Protein AF-A0AAW0HGT9-F1 (afdb_monomer)

Nearest PDB structures (foldseek):
  7pnw-assembly1_0  TM=9.535E-01  e=1.468E-39  Mus musculus
  8any-assembly1_A0  TM=9.799E-01  e=1.411E-36  Homo sapiens
  8qvz-assembly1_C  TM=9.962E-01  e=5.650E-27  Homo sapiens
  2hvd-assembly1_C-2  TM=1.001E+00  e=4.814E-24  Homo sapiens
  4fkx-assembly1_A  TM=9.992E-01  e=3.966E-23  Trypanosoma brucei brucei TREU927

Mean predicted aligned error: 20.77 Å

pLDDT: mean 78.34, std 25.93, range [21.36, 98.69]

Sequence (471 aa):
MLFTSFRRRKGTGMARKRVRPRLIAELARRVRALREQRNQPRDSQLYALDYETLTRPHSGRRLPVRAWADVRRESRLLQLLARLPLFGLGRLVTRKSWLWQHDEPCYWRLTRVRPDYTAQNLDHGRAWGILTFKGKSEDEAREIEHAMYHDWRLVPKHEEEAFTAFTAKPEDRLNPVPYPPLLRAMILAERQKNGDTSVQEPLLNLERTRVHPWDYPAKQETKGKAKGTPAASYSHFGLEIKARSGPCCGFITWVPQDGAGKAAVRNRVPVALVHSSSGAVPRLKCAGTAEPAPGGPLREATPPRRLVRPIRRHDLPAYSGVNERTFLAVKPDGVQRRLVGEIVRRFERKGFKLVALKLVQASEELLREHYAELRERPFYSRLVKYMSSGPVVAMVWQGMDVVRASRALIGATDPGDAMPGTIRGDFCVEVGKNVIHGSDSVESAHREIALWFHEEELLCWEDSVGHWLYE

Secondary structure (DSSP, 8-state):
------------------PPP-HHHHHHHHHHHHHHHHTPPPHHHHH--BTTTTEETTTTEEPPGGGHHHHHHSB-HHHHHTTSGGGGTT-EEEEHHHHHH-SS--EEEEEEEEE-TTSTT---EEEEEEEEETTEEPSS-EEPTTTTSS-EEEPPGGGHHHHH---PPPPPP---EEPPHHHHHHHHHHHHHTT----PPPEE--TT-----TTSPP-GGGSPPPP---GGGGSS-----------------------------------------------------------------PPP----PPPPTT----S-GGG-EEEEEE-HHHHHTT-HHHHHHHHHHHTPEEEEEEEE---HHHHHHHTGGGTTSTTHHHHHHHHTTS-EEEEEEESTTHHHHHHHHH--SSGGGPPTTSHHHHH-SSGGG-SEEE-SSHHHHHHHHHHH--GGGS-----TTHHHH--

Radius of gyration: 34.73 Å; Cα contacts (8 Å, |Δi|>4): 561; chains: 1; bounding box: 128×74×87 Å

Structure (mmCIF, N/CA/C/O backbone):
data_AF-A0AAW0HGT9-F1
#
_entry.id   AF-A0AAW0HGT9-F1
#
loop_
_atom_site.group_PDB
_atom_site.id
_atom_site.type_symbol
_atom_site.label_atom_id
_atom_site.label_alt_id
_atom_site.label_comp_id
_atom_site.label_asym_id
_atom_site.label_entity_id
_atom_site.label_seq_id
_atom_site.pdbx_PDB_ins_code
_atom_site.Cartn_x
_atom_site.Cartn_y
_atom_site.Cartn_z
_atom_site.occupancy
_atom_site.B_iso_or_equiv
_atom_site.auth_seq_id
_atom_site.auth_comp_id
_atom_site.auth_asym_id
_atom_site.auth_atom_id
_atom_site.pdbx_PDB_model_num
ATOM 1 N N . MET A 1 1 ? 79.767 6.886 27.272 1.00 44.50 1 MET A N 1
ATOM 2 C CA . MET A 1 1 ? 79.284 5.994 26.197 1.00 44.50 1 MET A CA 1
ATOM 3 C C . MET A 1 1 ? 77.896 5.510 26.567 1.00 44.50 1 MET A C 1
ATOM 5 O O . MET A 1 1 ? 77.786 4.849 27.583 1.00 44.50 1 MET A O 1
ATOM 9 N N . LEU A 1 2 ? 76.876 5.905 25.801 1.00 33.91 2 LEU A N 1
ATOM 10 C CA . LEU A 1 2 ? 75.588 5.223 25.588 1.00 33.91 2 LEU A CA 1
ATOM 11 C C . LEU A 1 2 ? 74.750 6.161 24.703 1.00 33.91 2 LEU A C 1
ATOM 13 O O . LEU A 1 2 ? 74.104 7.092 25.174 1.00 33.91 2 LEU A O 1
ATOM 17 N N . PHE A 1 3 ? 74.864 5.964 23.388 1.00 34.88 3 PHE A N 1
ATOM 18 C CA . PHE A 1 3 ? 74.037 6.618 22.376 1.00 34.88 3 PHE A CA 1
ATOM 19 C C . PHE A 1 3 ? 72.617 6.044 22.469 1.00 34.88 3 PHE A C 1
ATOM 21 O O . PHE A 1 3 ? 72.382 4.908 22.062 1.00 34.88 3 PHE A O 1
ATOM 28 N N . THR A 1 4 ? 71.656 6.810 22.979 1.00 37.00 4 THR A N 1
ATOM 29 C CA . THR A 1 4 ? 70.231 6.478 22.867 1.00 37.00 4 THR A CA 1
ATOM 30 C C . THR A 1 4 ? 69.631 7.252 21.698 1.00 37.00 4 THR A C 1
ATOM 32 O O . THR A 1 4 ? 69.444 8.467 21.731 1.00 37.00 4 THR A O 1
ATOM 35 N N . SER A 1 5 ? 69.357 6.535 20.606 1.00 36.28 5 SER A N 1
ATOM 36 C CA . SER A 1 5 ? 68.724 7.092 19.414 1.00 36.28 5 SER A CA 1
ATOM 37 C C . SER A 1 5 ? 67.275 7.482 19.723 1.00 36.28 5 SER A C 1
ATOM 39 O O . SER A 1 5 ? 66.403 6.619 19.865 1.00 36.28 5 SER A O 1
ATOM 41 N N . PHE A 1 6 ? 66.987 8.779 19.786 1.00 34.47 6 PHE A N 1
ATOM 42 C CA . PHE A 1 6 ? 65.615 9.270 19.854 1.00 34.47 6 PHE A CA 1
ATOM 43 C C . PHE A 1 6 ? 64.988 9.182 18.454 1.00 34.47 6 PHE A C 1
ATOM 45 O O . PHE A 1 6 ? 65.121 10.068 17.608 1.00 34.47 6 PHE A O 1
ATOM 52 N N . ARG A 1 7 ? 64.332 8.050 18.179 1.00 38.78 7 ARG A N 1
ATOM 53 C CA . ARG A 1 7 ? 63.532 7.814 16.971 1.00 38.78 7 ARG A CA 1
ATOM 54 C C . ARG A 1 7 ? 62.414 8.866 16.920 1.00 38.78 7 ARG A C 1
ATOM 56 O O . ARG A 1 7 ? 61.419 8.757 17.634 1.00 38.78 7 ARG A O 1
ATOM 63 N N . ARG A 1 8 ? 62.554 9.878 16.054 1.00 36.12 8 ARG A N 1
ATOM 64 C CA . ARG A 1 8 ? 61.461 10.783 15.654 1.00 36.12 8 ARG A CA 1
ATOM 65 C C . ARG A 1 8 ? 60.290 9.934 15.144 1.00 36.12 8 ARG A C 1
ATOM 67 O O . ARG A 1 8 ? 60.309 9.466 14.006 1.00 36.12 8 ARG A O 1
ATOM 74 N N . ARG A 1 9 ? 59.252 9.746 15.966 1.00 37.62 9 ARG A N 1
ATOM 75 C CA . ARG A 1 9 ? 57.930 9.325 15.487 1.00 37.62 9 ARG A CA 1
ATOM 76 C C . ARG A 1 9 ? 57.433 10.426 14.551 1.00 37.62 9 ARG A C 1
ATOM 78 O O . ARG A 1 9 ? 57.040 11.497 15.003 1.00 37.62 9 ARG A O 1
ATOM 85 N N . LYS A 1 10 ? 57.491 10.178 13.239 1.00 39.66 10 LYS A N 1
ATOM 86 C CA . LYS A 1 10 ? 56.757 10.963 12.243 1.00 39.66 10 LYS A CA 1
ATOM 87 C C . LYS A 1 10 ? 55.273 10.817 12.576 1.00 39.66 10 LYS A C 1
ATOM 89 O O . LYS A 1 10 ? 54.668 9.797 12.264 1.00 39.66 10 LYS A O 1
ATOM 94 N N . GLY A 1 11 ? 54.710 11.815 13.251 1.00 36.97 11 GLY A N 1
ATOM 95 C CA . GLY A 1 11 ? 53.269 11.974 13.342 1.00 36.97 11 GLY A CA 1
ATOM 96 C C . GLY A 1 11 ? 52.730 12.119 11.925 1.00 36.97 11 GLY A C 1
ATOM 97 O O . GLY A 1 11 ? 53.029 13.090 11.234 1.00 36.97 11 GLY A O 1
ATOM 98 N N . THR A 1 12 ? 51.984 11.121 11.469 1.00 40.72 12 THR A N 1
ATOM 99 C CA . THR A 1 12 ? 51.180 11.190 10.254 1.00 40.72 12 THR A CA 1
ATOM 100 C C . THR A 1 12 ? 50.108 12.251 10.467 1.00 40.72 12 THR A C 1
ATOM 102 O O . THR A 1 12 ? 49.052 11.980 11.035 1.00 40.72 12 THR A O 1
ATOM 105 N N . GLY A 1 13 ? 50.392 13.485 10.054 1.00 41.38 13 GLY A N 1
ATOM 106 C CA . GLY A 1 13 ? 49.379 14.522 9.941 1.00 41.38 13 GLY A CA 1
ATOM 107 C C . GLY A 1 13 ? 48.348 14.074 8.911 1.00 41.38 13 GLY A C 1
ATOM 108 O O . GLY A 1 13 ? 48.618 14.097 7.713 1.00 41.38 13 GLY A O 1
ATOM 109 N N . MET A 1 14 ? 47.172 13.636 9.367 1.00 46.16 14 MET A N 1
ATOM 110 C CA . MET A 1 14 ? 46.011 13.472 8.496 1.00 46.16 14 MET A CA 1
ATOM 111 C C . MET A 1 14 ? 45.702 14.835 7.874 1.00 46.16 14 MET A C 1
ATOM 113 O O . MET A 1 14 ? 45.147 15.722 8.526 1.00 46.16 14 MET A O 1
ATOM 117 N N . ALA A 1 15 ? 46.062 15.009 6.605 1.00 52.09 15 ALA A N 1
ATOM 118 C CA . ALA A 1 15 ? 45.604 16.131 5.808 1.00 52.09 15 ALA A CA 1
ATOM 119 C C . ALA A 1 15 ? 44.068 16.089 5.777 1.00 52.09 15 ALA A C 1
ATOM 121 O O . ALA A 1 15 ? 43.471 15.236 5.117 1.00 52.09 15 ALA A O 1
ATOM 122 N N . ARG A 1 16 ? 43.407 16.990 6.517 1.00 58.88 16 ARG A N 1
ATOM 123 C CA . ARG A 1 16 ? 41.958 17.198 6.398 1.00 58.88 16 ARG A CA 1
ATOM 124 C C . ARG A 1 16 ? 41.670 17.525 4.931 1.00 58.88 16 ARG A C 1
ATOM 126 O O . ARG A 1 16 ? 42.035 18.603 4.463 1.00 58.88 16 ARG A O 1
ATOM 133 N N . LYS A 1 17 ? 41.041 16.598 4.195 1.00 59.47 17 LYS A N 1
ATOM 134 C CA . LYS A 1 17 ? 40.562 16.838 2.825 1.00 59.47 17 LYS A CA 1
ATOM 135 C C . LYS A 1 17 ? 39.660 18.076 2.851 1.00 59.47 17 LYS A C 1
ATOM 137 O O . LYS A 1 17 ? 38.545 18.017 3.361 1.00 59.47 17 LYS A O 1
ATOM 142 N N . ARG A 1 18 ? 40.146 19.210 2.332 1.00 57.44 18 ARG A N 1
ATOM 143 C CA . ARG A 1 18 ? 39.347 20.436 2.196 1.00 57.44 18 ARG A CA 1
ATOM 144 C C . ARG A 1 18 ? 38.241 20.185 1.173 1.00 57.44 18 ARG A C 1
ATOM 146 O O . ARG A 1 18 ? 38.503 20.096 -0.024 1.00 57.44 18 ARG A O 1
ATOM 153 N N . VAL A 1 19 ? 37.003 20.063 1.645 1.00 74.44 19 VAL A N 1
ATOM 154 C CA . VAL A 1 19 ? 35.820 20.001 0.780 1.00 74.44 19 VAL A CA 1
ATOM 155 C C . VAL A 1 19 ? 35.606 21.389 0.177 1.00 74.44 19 VAL A C 1
ATOM 157 O O . VAL A 1 19 ? 35.477 22.367 0.912 1.00 74.44 19 VAL A O 1
ATOM 160 N N . ARG A 1 20 ? 35.581 21.497 -1.159 1.00 75.75 20 ARG A N 1
ATOM 161 C CA . ARG A 1 20 ? 35.247 22.766 -1.822 1.00 75.75 20 ARG A CA 1
ATOM 162 C C . ARG A 1 20 ? 33.787 23.137 -1.508 1.00 75.75 20 ARG A C 1
ATOM 164 O O . ARG A 1 20 ? 32.906 22.305 -1.746 1.00 75.75 20 ARG A O 1
ATOM 171 N N . PRO A 1 21 ? 33.507 24.353 -1.007 1.00 78.25 21 PRO A N 1
ATOM 172 C CA . PRO A 1 21 ? 32.144 24.774 -0.712 1.00 78.25 21 PRO A CA 1
ATOM 173 C C . PRO A 1 21 ? 31.312 24.851 -1.997 1.00 78.25 21 PRO A C 1
ATOM 175 O O . PRO A 1 21 ? 31.720 25.442 -2.994 1.00 78.25 21 PRO A O 1
ATOM 178 N N . ARG A 1 22 ? 30.119 24.249 -1.970 1.00 83.88 22 ARG A N 1
ATOM 179 C CA . ARG A 1 22 ? 29.154 24.276 -3.079 1.00 83.88 22 ARG A CA 1
ATOM 180 C C . ARG A 1 22 ? 28.098 25.349 -2.825 1.00 83.88 22 ARG A C 1
ATOM 182 O O . ARG A 1 22 ? 26.952 25.040 -2.511 1.00 83.88 22 ARG A O 1
ATOM 189 N N . LEU A 1 23 ? 28.489 26.613 -2.968 1.00 91.25 23 LEU A N 1
ATOM 190 C CA . LEU A 1 23 ? 27.629 27.768 -2.670 1.00 91.25 23 LEU A CA 1
ATOM 191 C C . LEU A 1 23 ? 26.324 27.769 -3.486 1.00 91.25 23 LEU A C 1
ATOM 193 O O . LEU A 1 23 ? 25.257 28.047 -2.947 1.00 91.25 23 LEU A O 1
ATOM 197 N N . ILE A 1 24 ? 26.383 27.356 -4.757 1.00 89.56 24 ILE A N 1
ATOM 198 C CA . ILE A 1 24 ? 25.199 27.243 -5.626 1.00 89.56 24 ILE A CA 1
ATOM 199 C C . ILE A 1 24 ? 24.212 26.193 -5.091 1.00 89.56 24 ILE A C 1
ATOM 201 O O . ILE A 1 24 ? 23.001 26.400 -5.141 1.00 89.56 24 ILE A O 1
ATOM 205 N N . ALA A 1 25 ? 24.704 25.080 -4.536 1.00 86.31 25 ALA A N 1
ATOM 206 C CA . ALA A 1 25 ? 23.841 24.038 -3.984 1.00 86.31 25 ALA A CA 1
ATOM 207 C C . ALA A 1 25 ? 23.104 24.516 -2.721 1.00 86.31 25 ALA A C 1
ATOM 209 O O . ALA A 1 25 ? 21.921 24.218 -2.554 1.00 86.31 25 ALA A O 1
ATOM 210 N N . GLU A 1 26 ? 23.784 25.285 -1.866 1.00 90.56 26 GLU A N 1
ATOM 211 C CA . GLU A 1 26 ? 23.189 25.930 -0.689 1.00 90.56 26 GLU A CA 1
ATOM 212 C C . GLU A 1 26 ? 22.137 26.971 -1.084 1.00 90.56 26 GLU A C 1
ATOM 214 O O . GLU A 1 26 ? 21.012 26.939 -0.580 1.00 90.56 26 GLU A O 1
ATOM 219 N N . LEU A 1 27 ? 22.467 27.846 -2.039 1.00 93.44 27 LEU A N 1
ATOM 220 C CA . LEU A 1 27 ? 21.541 28.851 -2.553 1.00 93.44 27 LEU A CA 1
ATOM 221 C C . LEU A 1 27 ? 20.293 28.196 -3.157 1.00 93.44 27 LEU A C 1
ATOM 223 O O . LEU A 1 27 ? 19.173 28.544 -2.788 1.00 93.44 27 LEU A O 1
ATOM 227 N N . ALA A 1 28 ? 20.467 27.190 -4.017 1.00 90.12 28 ALA A N 1
ATOM 228 C CA . ALA A 1 28 ? 19.355 26.469 -4.624 1.00 90.12 28 ALA A CA 1
ATOM 229 C C . ALA A 1 28 ? 18.486 25.753 -3.577 1.00 90.12 28 ALA A C 1
ATOM 231 O O . ALA A 1 28 ? 17.266 25.705 -3.728 1.00 90.12 28 ALA A O 1
ATOM 232 N N . ARG A 1 29 ? 19.079 25.224 -2.496 1.00 90.94 29 ARG A N 1
ATOM 233 C CA . ARG A 1 29 ? 18.322 24.621 -1.387 1.00 90.94 29 ARG A CA 1
ATOM 234 C C . ARG A 1 29 ? 17.449 25.658 -0.682 1.00 90.94 29 ARG A C 1
ATOM 236 O O . ARG A 1 29 ? 16.263 25.404 -0.496 1.00 90.94 29 ARG A O 1
ATOM 243 N N . ARG A 1 30 ? 18.009 26.823 -0.345 1.00 92.25 30 ARG A N 1
ATOM 244 C CA . ARG A 1 30 ? 17.275 27.919 0.312 1.00 92.25 30 ARG A CA 1
ATOM 245 C C . ARG A 1 30 ? 16.163 28.471 -0.577 1.00 92.25 30 ARG A C 1
ATOM 247 O O . ARG A 1 30 ? 15.043 28.643 -0.111 1.00 92.25 30 ARG A O 1
ATOM 254 N N . VAL A 1 31 ? 16.441 28.676 -1.865 1.00 92.00 31 VAL A N 1
ATOM 255 C CA . VAL A 1 31 ? 15.445 29.156 -2.836 1.00 92.00 31 VAL A CA 1
ATOM 256 C C . VAL A 1 31 ? 14.313 28.144 -3.017 1.00 92.00 31 VAL A C 1
ATOM 258 O O . VAL A 1 31 ? 13.153 28.547 -3.052 1.00 92.00 31 VAL A O 1
ATOM 261 N N . ARG A 1 32 ? 14.613 26.839 -3.098 1.00 88.12 32 ARG A N 1
ATOM 262 C CA . ARG A 1 32 ? 13.574 25.797 -3.155 1.00 88.12 32 ARG A CA 1
ATOM 263 C C . ARG A 1 32 ? 12.707 25.799 -1.902 1.00 88.12 32 ARG A C 1
ATOM 265 O O . ARG A 1 32 ? 11.496 25.862 -2.044 1.00 88.12 32 ARG A O 1
ATOM 272 N N . ALA A 1 33 ? 13.305 25.833 -0.712 1.00 87.19 33 ALA A N 1
ATOM 273 C CA . ALA A 1 33 ? 12.556 25.883 0.545 1.00 87.19 33 ALA A CA 1
ATOM 274 C C . ALA A 1 33 ? 11.653 27.129 0.636 1.00 87.19 33 ALA A C 1
ATOM 276 O O . ALA A 1 33 ? 10.488 27.025 1.012 1.00 87.19 33 ALA A O 1
ATOM 277 N N . LEU A 1 34 ? 12.154 28.298 0.219 1.00 91.25 34 LEU A N 1
ATOM 278 C CA . LEU A 1 34 ? 11.366 29.531 0.180 1.00 91.25 34 LEU A CA 1
ATOM 279 C C . LEU A 1 34 ? 10.197 29.432 -0.813 1.00 91.25 34 LEU A C 1
ATOM 281 O O . LEU A 1 34 ? 9.078 29.831 -0.495 1.00 91.25 34 LEU A O 1
ATOM 285 N N . ARG A 1 35 ? 10.436 28.884 -2.012 1.00 87.75 35 ARG A N 1
ATOM 286 C CA . ARG A 1 35 ? 9.382 28.656 -3.014 1.00 87.75 35 ARG A CA 1
ATOM 287 C C . ARG A 1 35 ? 8.353 27.639 -2.529 1.00 87.75 35 ARG A C 1
ATOM 289 O O . ARG A 1 35 ? 7.169 27.860 -2.742 1.00 87.75 35 ARG A O 1
ATOM 296 N N . GLU A 1 36 ? 8.784 26.571 -1.864 1.00 85.81 36 GLU A N 1
ATOM 297 C CA . GLU A 1 36 ? 7.903 25.560 -1.271 1.00 85.81 36 GLU A CA 1
ATOM 298 C C . GLU A 1 36 ? 7.009 26.155 -0.179 1.00 85.81 36 GLU A C 1
ATOM 300 O O . GLU A 1 36 ? 5.829 25.824 -0.131 1.00 85.81 36 GLU A O 1
ATOM 305 N N . GLN A 1 37 ? 7.531 27.059 0.656 1.00 86.12 37 GLN A N 1
ATOM 306 C CA . GLN A 1 37 ? 6.731 27.763 1.663 1.00 86.12 37 GLN A CA 1
ATOM 307 C C . GLN A 1 37 ? 5.764 28.772 1.036 1.00 86.12 37 GLN A C 1
ATOM 309 O O . GLN A 1 37 ? 4.595 28.824 1.414 1.00 86.12 37 GLN A O 1
ATOM 314 N N . ARG A 1 38 ? 6.234 29.578 0.076 1.00 86.56 38 ARG A N 1
ATOM 315 C CA . ARG A 1 38 ? 5.429 30.655 -0.519 1.00 86.56 38 ARG A CA 1
ATOM 316 C C . ARG A 1 38 ? 4.340 30.131 -1.449 1.00 86.56 38 ARG A C 1
ATOM 318 O O . ARG A 1 38 ? 3.226 30.638 -1.433 1.00 86.56 38 ARG A O 1
ATOM 325 N N . ASN A 1 39 ? 4.669 29.121 -2.248 1.00 86.00 39 ASN A N 1
ATOM 326 C CA . ASN A 1 39 ? 3.779 28.544 -3.251 1.00 86.00 39 ASN A CA 1
ATOM 327 C C . ASN A 1 39 ? 3.172 27.220 -2.763 1.00 86.00 39 ASN A C 1
ATOM 329 O O . ASN A 1 39 ? 2.844 26.354 -3.575 1.00 86.00 39 ASN A O 1
ATOM 333 N N . GLN A 1 40 ? 3.058 27.028 -1.444 1.00 84.06 40 GLN A N 1
ATOM 334 C CA . GLN A 1 40 ? 2.435 25.832 -0.898 1.00 84.06 40 GLN A CA 1
ATOM 335 C C . GLN A 1 40 ? 0.967 25.776 -1.348 1.00 84.06 40 GLN A C 1
ATOM 337 O O . GLN A 1 40 ? 0.218 26.717 -1.063 1.00 84.06 40 GLN A O 1
ATOM 342 N N . PRO A 1 41 ? 0.531 24.696 -2.023 1.00 87.06 41 PRO A N 1
ATOM 343 C CA . PRO A 1 41 ? -0.865 24.557 -2.400 1.00 87.06 41 PRO A CA 1
ATOM 344 C C . PRO A 1 41 ? -1.738 24.486 -1.147 1.00 87.06 41 PRO A C 1
ATOM 346 O O . PRO A 1 41 ? -1.342 23.941 -0.110 1.00 87.06 41 PRO A O 1
ATOM 349 N N . ARG A 1 42 ? -2.930 25.066 -1.253 1.00 89.81 42 ARG A N 1
ATOM 350 C CA . ARG A 1 42 ? -3.917 25.095 -0.171 1.00 89.81 42 ARG A CA 1
ATOM 351 C C . ARG A 1 42 ? -4.664 23.765 -0.076 1.00 89.81 42 ARG A C 1
ATOM 353 O O . ARG A 1 42 ? -4.630 22.962 -1.012 1.00 89.81 42 ARG A O 1
ATOM 360 N N . ASP A 1 43 ? -5.330 23.524 1.053 1.00 87.31 43 ASP A N 1
ATOM 361 C CA . ASP A 1 43 ? -6.053 22.267 1.275 1.00 87.31 43 ASP A CA 1
ATOM 362 C C . ASP A 1 43 ? -7.213 22.149 0.262 1.00 87.31 43 ASP A C 1
ATOM 364 O O . ASP A 1 43 ? -7.438 21.067 -0.282 1.00 87.31 43 ASP A O 1
ATOM 368 N N . SER A 1 44 ? -7.851 23.273 -0.090 1.00 89.75 44 SER A N 1
ATOM 369 C CA . SER A 1 44 ? -8.830 23.402 -1.183 1.00 89.75 44 SER A CA 1
ATOM 370 C C . SER A 1 44 ? -8.332 22.861 -2.528 1.00 89.75 44 SER A C 1
ATOM 372 O O . SER A 1 44 ? -9.041 22.127 -3.210 1.00 89.75 44 SER A O 1
ATOM 374 N N . GLN A 1 45 ? -7.085 23.160 -2.897 1.00 88.19 45 GLN A N 1
ATOM 375 C CA . GLN A 1 45 ? -6.482 22.724 -4.158 1.00 88.19 45 GLN A CA 1
ATOM 376 C C . GLN A 1 45 ? -6.048 21.257 -4.101 1.00 88.19 45 GLN A C 1
ATOM 378 O O . GLN A 1 45 ? -6.316 20.488 -5.022 1.00 88.19 45 GLN A O 1
ATOM 383 N N . LEU A 1 46 ? -5.381 20.859 -3.013 1.00 88.69 46 LEU A N 1
ATOM 384 C CA . LEU A 1 46 ? -4.859 19.501 -2.838 1.00 88.69 46 LEU A CA 1
ATOM 385 C C . LEU A 1 46 ? -5.972 18.455 -2.786 1.00 88.69 46 LEU A C 1
ATOM 387 O O . LEU A 1 46 ? -5.835 17.362 -3.345 1.00 88.69 46 LEU A O 1
ATOM 391 N N . TYR A 1 47 ? -7.056 18.784 -2.086 1.00 90.31 47 TYR A N 1
ATOM 392 C CA . TYR A 1 47 ? -8.120 17.843 -1.777 1.00 90.31 47 TYR A CA 1
ATOM 393 C C . TYR A 1 47 ? -9.405 18.071 -2.575 1.00 90.31 47 TYR A C 1
ATOM 395 O O . TYR A 1 47 ? -10.379 17.345 -2.349 1.00 90.31 47 TYR A O 1
ATOM 403 N N . ALA A 1 48 ? -9.379 18.978 -3.556 1.00 89.94 48 ALA A N 1
ATOM 404 C CA . ALA A 1 48 ? -10.390 19.050 -4.600 1.00 89.94 48 ALA A CA 1
ATOM 405 C C . ALA A 1 48 ? -10.617 17.668 -5.228 1.00 89.94 48 ALA A C 1
ATOM 407 O O . ALA A 1 48 ? -9.689 16.860 -5.385 1.00 89.94 48 ALA A O 1
ATOM 408 N N . LEU A 1 49 ? -11.873 17.396 -5.561 1.00 91.94 49 LEU A N 1
ATOM 409 C CA . LEU A 1 49 ? -12.304 16.119 -6.097 1.00 91.94 49 LEU A CA 1
ATOM 410 C C . LEU A 1 49 ? -13.372 16.353 -7.152 1.00 91.94 49 LEU A C 1
ATOM 412 O O . LEU A 1 49 ? -14.360 17.030 -6.879 1.00 91.94 49 LEU A O 1
ATOM 416 N N . ASP A 1 50 ? -13.165 15.761 -8.320 1.00 91.88 50 ASP A N 1
ATOM 417 C CA . ASP A 1 50 ? -14.20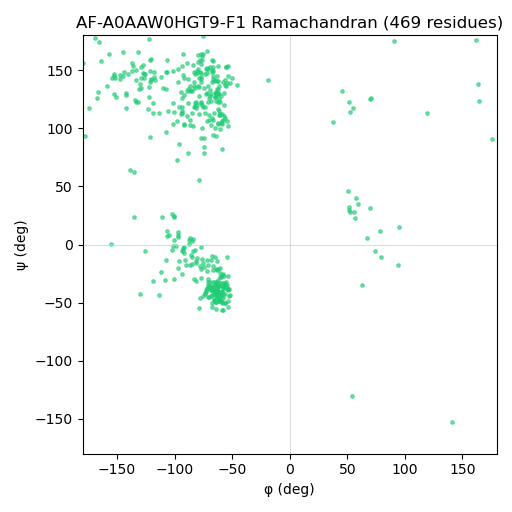3 15.617 -9.327 1.00 91.88 50 ASP A CA 1
ATOM 418 C C . ASP A 1 50 ? -15.055 14.384 -8.983 1.00 91.88 50 ASP A C 1
ATOM 420 O O . ASP A 1 50 ? -14.540 13.266 -8.901 1.00 91.88 50 ASP A O 1
ATOM 424 N N . TYR A 1 51 ? -16.348 14.596 -8.730 1.00 90.75 51 TYR A N 1
ATOM 425 C CA . TYR A 1 51 ? -17.279 13.554 -8.290 1.00 90.75 51 TYR A CA 1
ATOM 426 C C . TYR A 1 51 ? -17.749 12.632 -9.425 1.00 90.75 51 TYR A C 1
ATOM 428 O O . TYR A 1 51 ? -18.192 11.513 -9.145 1.00 90.75 51 TYR A O 1
ATOM 436 N N . GLU A 1 52 ? -17.609 13.053 -10.685 1.00 91.00 52 GLU A N 1
ATOM 437 C CA . GLU A 1 52 ? -17.950 12.232 -11.848 1.00 91.00 52 GLU A CA 1
ATOM 438 C C . GLU A 1 52 ? -16.839 11.214 -12.113 1.00 91.00 52 GLU A C 1
ATOM 440 O O . GLU A 1 52 ? -17.068 10.000 -12.103 1.00 91.00 52 GLU A O 1
ATOM 445 N N . THR A 1 53 ? -15.603 11.699 -12.259 1.00 90.88 53 THR A N 1
ATOM 446 C CA . THR A 1 53 ? -14.442 10.853 -12.585 1.00 90.88 53 THR A CA 1
ATOM 447 C C . THR A 1 53 ? -13.788 10.203 -11.357 1.00 90.88 53 THR A C 1
ATOM 449 O O . THR A 1 53 ? -13.041 9.219 -11.490 1.00 90.88 53 THR A O 1
ATOM 452 N N . LEU A 1 54 ? -14.085 10.721 -10.157 1.00 92.00 54 LEU A N 1
ATOM 453 C CA . LEU A 1 54 ? -13.486 10.353 -8.867 1.00 92.00 54 LEU A CA 1
ATOM 454 C C . LEU A 1 54 ? -11.965 10.535 -8.858 1.00 92.00 54 LEU A C 1
ATOM 456 O O . LEU A 1 54 ? -11.209 9.718 -8.319 1.00 92.00 54 LEU A O 1
ATOM 460 N N . THR A 1 55 ? -11.514 11.625 -9.479 1.00 91.62 55 THR A N 1
ATOM 461 C CA . THR A 1 55 ? -10.102 11.994 -9.605 1.00 91.62 55 THR A CA 1
ATOM 462 C C . THR A 1 55 ? -9.802 13.318 -8.920 1.00 91.62 55 THR A C 1
ATOM 464 O O . THR A 1 55 ? -10.651 14.202 -8.823 1.00 91.62 55 THR A O 1
ATOM 467 N N . ARG A 1 56 ? -8.582 13.452 -8.391 1.00 92.00 56 ARG A N 1
ATOM 468 C CA . ARG A 1 56 ? -8.104 14.703 -7.790 1.00 92.00 56 ARG A CA 1
ATOM 469 C C . ARG A 1 56 ? -7.454 15.567 -8.871 1.00 92.00 56 ARG A C 1
ATOM 471 O O . ARG A 1 56 ? -6.338 15.217 -9.273 1.00 92.00 56 ARG A O 1
ATOM 478 N N . PRO A 1 57 ? -8.046 16.706 -9.279 1.00 90.44 57 PRO A N 1
ATOM 479 C CA . PRO A 1 57 ? -7.542 17.503 -10.402 1.00 90.44 57 PRO A CA 1
ATOM 480 C C . PRO A 1 57 ? -6.084 17.945 -10.231 1.00 90.44 57 PRO A C 1
ATOM 482 O O . PRO A 1 57 ? -5.305 17.919 -11.176 1.00 90.44 57 PRO A O 1
ATOM 485 N N . HIS A 1 58 ? -5.674 18.271 -9.001 1.00 87.50 58 HIS A N 1
ATOM 486 C CA . HIS A 1 58 ? -4.310 18.723 -8.724 1.00 87.50 58 HIS A CA 1
ATOM 487 C C . HIS A 1 58 ? -3.236 17.657 -8.994 1.00 87.50 58 HIS A C 1
ATOM 489 O O . HIS A 1 58 ? -2.139 17.990 -9.434 1.00 87.50 58 HIS A O 1
ATOM 495 N N . SER A 1 59 ? -3.541 16.382 -8.736 1.00 88.00 59 SER A N 1
ATOM 496 C CA . SER A 1 59 ? -2.577 15.276 -8.878 1.00 88.00 59 SER A CA 1
ATOM 497 C C . SER A 1 59 ? -2.840 14.371 -10.082 1.00 88.00 59 SER A C 1
ATOM 499 O O . SER A 1 59 ? -1.999 13.534 -10.395 1.00 88.00 59 SER A O 1
ATOM 501 N N . GLY A 1 60 ? -4.019 14.471 -10.705 1.00 88.81 60 GLY A N 1
ATOM 502 C CA . GLY A 1 60 ? -4.495 13.546 -11.737 1.00 88.81 60 GLY A CA 1
ATOM 503 C C . GLY A 1 60 ? -4.774 12.120 -11.237 1.00 88.81 60 GLY A C 1
ATOM 504 O O . GLY A 1 60 ? -5.056 11.231 -12.034 1.00 88.81 60 GLY A O 1
ATOM 505 N N . ARG A 1 61 ? -4.681 11.857 -9.926 1.00 89.94 61 ARG A N 1
ATOM 506 C CA . ARG A 1 61 ? -4.842 10.507 -9.364 1.00 89.94 61 ARG A CA 1
ATOM 507 C C . ARG A 1 61 ? -6.305 10.188 -9.075 1.00 89.94 61 ARG A C 1
ATOM 509 O O . ARG A 1 61 ? -7.018 11.006 -8.489 1.00 89.94 61 ARG A O 1
ATOM 516 N N . ARG A 1 62 ? -6.723 8.969 -9.427 1.00 91.56 62 ARG A N 1
ATOM 517 C CA . ARG A 1 62 ? -8.040 8.418 -9.071 1.00 91.56 62 ARG A CA 1
ATOM 518 C C . ARG A 1 62 ? -8.068 7.967 -7.610 1.00 91.56 62 ARG A C 1
ATOM 520 O O . ARG A 1 62 ? -7.059 7.495 -7.084 1.00 91.56 62 ARG A O 1
ATOM 527 N N . LEU A 1 63 ? -9.225 8.088 -6.965 1.00 92.12 63 LEU A N 1
ATOM 528 C CA . LEU A 1 63 ? -9.457 7.519 -5.638 1.00 92.12 63 LEU A CA 1
ATOM 529 C C . LEU A 1 63 ? -9.578 5.984 -5.699 1.00 92.12 63 LEU A C 1
ATOM 531 O O . LEU A 1 63 ? -10.024 5.452 -6.718 1.00 92.12 63 LEU A O 1
ATOM 535 N N . PRO A 1 64 ? -9.226 5.257 -4.621 1.00 92.75 64 PRO A N 1
ATOM 536 C CA . PRO A 1 64 ? -9.409 3.808 -4.561 1.00 92.75 64 PRO A CA 1
ATOM 537 C C . PRO A 1 64 ? -10.896 3.438 -4.634 1.00 92.75 64 PRO A C 1
ATOM 539 O O . PRO A 1 64 ? -11.722 4.083 -3.994 1.00 92.75 64 PRO A O 1
ATOM 542 N N . VAL A 1 65 ? -11.219 2.360 -5.357 1.00 91.19 65 VAL A N 1
ATOM 543 C CA . VAL A 1 65 ? -12.605 1.931 -5.648 1.00 91.19 65 VAL A CA 1
ATOM 544 C C . VAL A 1 65 ? -13.457 1.773 -4.385 1.00 91.19 65 VAL A C 1
ATOM 546 O O . VAL A 1 65 ? -14.608 2.196 -4.358 1.00 91.19 65 VAL A O 1
ATOM 549 N N . ARG A 1 66 ? -12.878 1.250 -3.295 1.00 90.31 66 ARG A N 1
ATOM 550 C CA . ARG A 1 66 ? -13.585 1.075 -2.013 1.00 90.31 66 ARG A CA 1
ATOM 551 C C . ARG A 1 66 ? -14.115 2.385 -1.417 1.00 90.31 66 ARG A C 1
ATOM 553 O O . ARG A 1 66 ? -15.112 2.352 -0.714 1.00 90.31 66 ARG A O 1
ATOM 560 N N . ALA A 1 67 ? -13.483 3.522 -1.710 1.00 91.50 67 ALA A N 1
ATOM 561 C CA . ALA A 1 67 ? -13.906 4.823 -1.193 1.00 91.50 67 ALA A CA 1
ATOM 562 C C . ALA A 1 67 ? -15.009 5.482 -2.038 1.00 91.50 67 ALA A C 1
ATOM 564 O O . ALA A 1 67 ? -15.570 6.491 -1.626 1.00 91.50 67 ALA A O 1
ATOM 565 N N . TRP A 1 68 ? -15.322 4.958 -3.229 1.00 91.62 68 TRP A N 1
ATOM 566 C CA . TRP A 1 68 ? -16.220 5.624 -4.179 1.00 91.62 68 TRP A CA 1
ATOM 567 C C . TRP A 1 68 ? -17.648 5.771 -3.648 1.00 91.62 68 TRP A C 1
ATOM 569 O O . TRP A 1 68 ? -18.280 6.802 -3.872 1.00 91.62 68 TRP A O 1
ATOM 579 N N . ALA A 1 69 ? -18.146 4.757 -2.937 1.00 92.56 69 ALA A N 1
ATOM 580 C CA . ALA A 1 69 ? -19.486 4.777 -2.362 1.00 92.56 69 ALA A CA 1
ATOM 581 C C . ALA A 1 69 ? -19.615 5.844 -1.265 1.00 92.56 69 ALA A C 1
ATOM 583 O O . ALA A 1 69 ? -20.554 6.639 -1.296 1.00 92.56 69 ALA A O 1
ATOM 584 N N . ASP A 1 70 ? -18.648 5.896 -0.346 1.00 93.69 70 ASP A N 1
ATOM 585 C CA . ASP A 1 70 ? -18.659 6.846 0.769 1.00 93.69 70 ASP A CA 1
ATOM 586 C C . ASP A 1 70 ? -18.459 8.286 0.264 1.00 93.69 70 ASP A C 1
ATOM 588 O O . ASP A 1 70 ? -19.184 9.187 0.668 1.00 93.69 70 ASP A O 1
ATOM 592 N N . VAL A 1 71 ? -17.590 8.498 -0.731 1.00 93.25 71 VAL A N 1
ATOM 593 C CA . VAL A 1 71 ? -17.371 9.809 -1.377 1.00 93.25 71 VAL A CA 1
ATOM 594 C C . VAL A 1 71 ? -18.642 10.434 -1.950 1.00 93.25 71 VAL A C 1
ATOM 596 O O . VAL A 1 71 ? -18.774 11.657 -1.956 1.00 93.25 71 VAL A O 1
ATOM 599 N N . ARG A 1 72 ? -19.565 9.614 -2.456 1.00 92.06 72 ARG A N 1
ATOM 600 C CA . ARG A 1 72 ? -20.815 10.092 -3.061 1.00 92.06 72 ARG A CA 1
ATOM 601 C C . ARG A 1 72 ? -21.938 10.310 -2.047 1.00 92.06 72 ARG A C 1
ATOM 603 O O . ARG A 1 72 ? -22.917 10.962 -2.391 1.00 92.06 72 ARG A O 1
ATOM 610 N N . ARG A 1 73 ? -21.838 9.735 -0.845 1.00 93.06 73 ARG A N 1
ATOM 611 C CA . ARG A 1 73 ? -22.928 9.704 0.147 1.00 93.06 73 ARG A CA 1
ATOM 612 C C . ARG A 1 73 ? -22.616 10.510 1.401 1.00 93.06 73 ARG A C 1
ATOM 614 O O . ARG A 1 73 ? -23.480 11.216 1.906 1.00 93.06 73 ARG A O 1
ATOM 621 N N . GLU A 1 74 ? -21.399 10.382 1.907 1.00 95.12 74 GLU A N 1
ATOM 622 C CA . GLU A 1 74 ? -20.964 10.980 3.163 1.00 95.12 74 GLU A CA 1
ATOM 623 C C . GLU A 1 74 ? -20.313 12.350 2.930 1.00 95.12 74 GLU A C 1
ATOM 625 O O . GLU A 1 74 ? -19.927 12.719 1.818 1.00 95.12 74 GLU A O 1
ATOM 630 N N . SER A 1 75 ? -20.179 13.126 4.005 1.00 94.31 75 SER A N 1
ATOM 631 C CA . SER A 1 75 ? -19.629 14.484 3.962 1.00 94.31 75 SER A CA 1
ATOM 632 C C . SER A 1 75 ? -18.220 14.563 4.545 1.00 94.31 75 SER A C 1
ATOM 634 O O . SER A 1 75 ? -17.789 13.722 5.342 1.00 94.31 75 SER A O 1
ATOM 636 N N . ARG A 1 76 ? -17.494 15.616 4.158 1.00 95.56 76 ARG A N 1
ATOM 637 C CA . ARG A 1 76 ? -16.227 15.994 4.801 1.00 95.56 76 ARG A CA 1
ATOM 638 C C . ARG A 1 76 ? -16.500 16.665 6.138 1.00 95.56 76 ARG A C 1
ATOM 640 O O . ARG A 1 76 ? -17.566 17.249 6.331 1.00 95.56 76 ARG A O 1
ATOM 647 N N . LEU A 1 77 ? -15.509 16.668 7.029 1.00 95.56 77 LEU A N 1
ATOM 648 C CA . LEU A 1 77 ? -15.675 17.247 8.360 1.00 95.56 77 LEU A CA 1
ATOM 649 C C . LEU A 1 77 ? -16.071 18.728 8.284 1.00 95.56 77 LEU A C 1
ATOM 651 O O . LEU A 1 77 ? -17.118 19.118 8.792 1.00 95.56 77 LEU A O 1
ATOM 655 N N . LEU A 1 78 ? -15.274 19.556 7.603 1.00 94.81 78 LEU A N 1
ATOM 656 C CA . LEU A 1 78 ? -15.523 21.000 7.578 1.00 94.81 78 LEU A CA 1
ATOM 657 C C . LEU A 1 78 ? -16.747 21.389 6.746 1.00 94.81 78 LEU A C 1
ATOM 659 O O . LEU A 1 78 ? -17.369 22.399 7.043 1.00 94.81 78 LEU A O 1
ATOM 663 N N . GLN A 1 79 ? -17.167 20.557 5.794 1.00 94.38 79 GLN A N 1
ATOM 664 C CA . GLN A 1 79 ? -18.433 20.747 5.084 1.00 94.38 79 GLN A CA 1
ATOM 665 C C . GLN A 1 79 ? -19.646 20.671 6.031 1.00 94.38 79 GLN A C 1
ATOM 667 O O . GLN A 1 79 ? -20.625 21.392 5.835 1.00 94.38 79 GLN A O 1
ATOM 672 N N . LEU A 1 80 ? -19.580 19.824 7.066 1.00 94.94 80 LEU A N 1
ATOM 673 C CA . LEU A 1 80 ? -20.596 19.763 8.120 1.00 94.94 80 LEU A CA 1
ATOM 674 C C . LEU A 1 80 ? -20.465 20.944 9.088 1.00 94.94 80 LEU A C 1
ATOM 676 O O . LEU A 1 80 ? -21.462 21.572 9.440 1.00 94.94 80 LEU A O 1
ATOM 680 N N . LEU A 1 81 ? -19.235 21.260 9.500 1.00 94.88 81 LEU A N 1
ATOM 681 C CA . LEU A 1 81 ? -18.970 22.290 10.506 1.00 94.88 81 LEU A CA 1
ATOM 682 C C . LEU A 1 81 ? -19.211 23.714 10.002 1.00 94.88 81 LEU A C 1
ATOM 684 O O . LEU A 1 81 ? -19.655 24.548 10.781 1.00 94.88 81 LEU A O 1
ATOM 688 N N . ALA A 1 82 ? -18.980 23.997 8.719 1.00 93.56 82 ALA A N 1
ATOM 689 C CA . ALA A 1 82 ? -19.170 25.326 8.131 1.00 93.56 82 ALA A CA 1
ATOM 690 C C . ALA A 1 82 ? -20.618 25.838 8.230 1.00 93.56 82 ALA A C 1
ATOM 692 O O . ALA A 1 82 ? -20.855 27.039 8.159 1.00 93.56 82 ALA A O 1
ATOM 693 N N . ARG A 1 83 ? -21.591 24.938 8.424 1.00 94.00 83 ARG A N 1
ATOM 694 C CA . ARG A 1 83 ? -23.012 25.276 8.607 1.00 94.00 83 ARG A CA 1
ATOM 695 C C . ARG A 1 83 ? -23.372 25.608 10.056 1.00 94.00 83 ARG A C 1
ATOM 697 O O . ARG A 1 83 ? -24.501 26.007 10.325 1.00 94.00 83 ARG A O 1
ATOM 704 N N . LEU A 1 84 ? -22.453 25.385 10.994 1.00 94.44 84 LEU A N 1
ATOM 705 C CA . LEU A 1 84 ? -22.680 25.580 12.419 1.00 94.44 84 LEU A CA 1
ATOM 706 C C . LEU A 1 84 ? -22.062 26.897 12.902 1.00 94.44 84 LEU A C 1
ATOM 708 O O . LEU A 1 84 ? -20.996 27.296 12.423 1.00 94.44 84 LEU A O 1
ATOM 712 N N . PRO A 1 85 ? -22.657 27.531 13.928 1.00 93.56 85 PRO A N 1
ATOM 713 C CA . PRO A 1 85 ? -22.020 28.638 14.626 1.00 93.56 85 PRO A CA 1
ATOM 714 C C . PRO A 1 85 ? -20.641 28.225 15.147 1.00 93.56 85 PRO A C 1
ATOM 716 O O . PRO A 1 85 ? -20.479 27.125 15.684 1.00 93.56 85 PRO A O 1
ATOM 719 N N . LEU A 1 86 ? -19.651 29.106 14.976 1.00 93.50 86 LEU A N 1
ATOM 720 C CA . LEU A 1 86 ? -18.267 28.890 15.415 1.00 93.50 86 LEU A CA 1
ATOM 721 C C . LEU A 1 86 ? -17.673 27.552 14.937 1.00 93.50 86 LEU A C 1
ATOM 723 O O . LEU A 1 86 ? -16.879 26.950 15.648 1.00 93.50 86 LEU A O 1
ATOM 727 N N . PHE A 1 87 ? -18.070 27.046 13.766 1.00 94.69 87 PHE A N 1
ATOM 728 C CA . PHE A 1 87 ? -17.628 25.741 13.257 1.00 94.69 87 PHE A CA 1
ATOM 729 C C . PHE A 1 87 ? -17.893 24.564 14.216 1.00 94.69 87 PHE A C 1
ATOM 731 O O . PHE A 1 87 ? -17.171 23.568 14.202 1.00 94.69 87 PHE A O 1
ATOM 738 N N . GLY A 1 88 ? -18.922 24.660 15.063 1.00 93.06 88 GLY A N 1
ATOM 739 C CA . GLY A 1 88 ? -19.339 23.559 15.930 1.00 93.06 88 GLY A CA 1
ATOM 740 C C . GLY A 1 88 ? -18.364 23.227 17.061 1.00 93.06 88 GLY A C 1
ATOM 741 O O . GLY A 1 88 ? -18.280 22.067 17.458 1.00 93.06 88 GLY A O 1
ATOM 742 N N . LEU A 1 89 ? -17.633 24.209 17.597 1.00 94.69 89 LEU A N 1
ATOM 743 C CA . LEU A 1 89 ? -16.817 24.004 18.801 1.00 94.69 89 LEU A CA 1
ATOM 744 C C . LEU A 1 89 ? -17.641 23.392 19.948 1.00 94.69 89 LEU A C 1
ATOM 746 O O . LEU A 1 89 ? -18.799 23.749 20.163 1.00 94.69 89 LEU A O 1
ATOM 750 N N . GLY A 1 90 ? -17.042 22.439 20.662 1.00 93.56 90 GLY A N 1
ATOM 751 C CA . GLY A 1 90 ? -17.671 21.681 21.743 1.00 93.56 90 GLY A CA 1
ATOM 752 C C . GLY A 1 90 ? -18.596 20.544 21.294 1.00 93.56 90 GLY A C 1
ATOM 753 O O . GLY A 1 90 ? -18.968 19.725 22.132 1.00 93.56 90 GLY A O 1
ATOM 754 N N . ARG A 1 91 ? -18.941 20.452 20.000 1.00 95.62 91 ARG A N 1
ATOM 755 C CA . ARG A 1 91 ? -19.799 19.386 19.456 1.00 95.62 91 ARG A CA 1
ATOM 756 C C . ARG A 1 91 ? -19.043 18.077 19.266 1.00 95.62 91 ARG A C 1
ATOM 758 O O . ARG A 1 91 ? -17.814 18.061 19.131 1.00 95.62 91 ARG A O 1
ATOM 765 N N . LEU A 1 92 ? -19.815 16.993 19.207 1.00 96.50 92 LEU A N 1
ATOM 766 C CA . LEU A 1 92 ? -19.322 15.653 18.925 1.00 96.50 92 LEU A CA 1
ATOM 767 C C . LEU A 1 92 ? -19.444 15.324 17.436 1.00 96.50 92 LEU A C 1
ATOM 769 O O . LEU A 1 92 ? -20.500 15.490 16.817 1.00 96.50 92 LEU A O 1
ATOM 773 N N . VAL A 1 93 ? -18.353 14.825 16.864 1.00 96.88 93 VAL A N 1
ATOM 774 C CA . VAL A 1 93 ? -18.321 14.286 15.502 1.00 96.88 93 VAL A CA 1
ATOM 775 C C . VAL A 1 93 ? -17.842 12.844 15.535 1.00 96.88 93 VAL A C 1
ATOM 777 O O . VAL A 1 93 ? -16.877 12.509 16.221 1.00 96.88 93 VAL A O 1
ATOM 780 N N . THR A 1 94 ? -18.515 11.986 14.782 1.00 96.69 94 THR A N 1
ATOM 781 C CA . THR A 1 94 ? -18.174 10.571 14.634 1.00 96.69 94 THR A CA 1
ATOM 782 C C . THR A 1 94 ? -17.929 10.240 13.162 1.00 96.69 94 THR A C 1
ATOM 784 O O . THR A 1 94 ? -18.036 11.104 12.283 1.00 96.69 94 THR A O 1
ATOM 787 N N . ARG A 1 95 ? -17.552 8.994 12.886 1.00 96.06 95 ARG A N 1
ATOM 788 C CA . ARG A 1 95 ? -17.255 8.496 11.545 1.00 96.06 95 ARG A CA 1
ATOM 789 C C . ARG A 1 95 ? -18.152 7.320 11.206 1.00 96.06 95 ARG A C 1
ATOM 791 O O . ARG A 1 95 ? -18.347 6.441 12.041 1.00 96.06 95 ARG A O 1
ATOM 798 N N . LYS A 1 96 ? -18.642 7.259 9.968 1.00 95.44 96 LYS A N 1
ATOM 799 C CA . LYS A 1 96 ? -19.453 6.134 9.488 1.00 95.44 96 LYS A CA 1
ATOM 800 C C . LYS A 1 96 ? -18.677 4.821 9.590 1.00 95.44 96 LYS A C 1
ATOM 802 O O . LYS A 1 96 ? -19.241 3.824 10.025 1.00 95.44 96 LYS A O 1
ATOM 807 N N . SER A 1 97 ? -17.390 4.827 9.249 1.00 93.19 97 SER A N 1
ATOM 808 C CA . SER A 1 97 ? -16.521 3.651 9.377 1.00 93.19 97 SER A CA 1
ATOM 809 C C . SER A 1 97 ? -16.440 3.111 10.808 1.00 93.19 97 SER A C 1
ATOM 811 O O . SER A 1 97 ? -16.433 1.898 10.988 1.00 93.19 97 SER A O 1
ATOM 813 N N . TRP A 1 98 ? -16.443 3.979 11.823 1.00 94.50 98 TRP A N 1
ATOM 814 C CA . TRP A 1 98 ? -16.427 3.554 13.223 1.00 94.50 98 TRP A CA 1
ATOM 815 C C . TRP A 1 98 ? -17.757 2.982 13.681 1.00 94.50 98 TRP A C 1
ATOM 817 O O . TRP A 1 98 ? -17.755 1.932 14.310 1.00 94.50 98 TRP A O 1
ATOM 827 N N . LEU A 1 99 ? -18.870 3.612 13.297 1.00 93.38 99 LEU A N 1
ATOM 828 C CA . LEU A 1 99 ? -20.216 3.127 13.626 1.00 93.38 99 LEU A CA 1
ATOM 829 C C . LEU A 1 99 ? -20.490 1.710 13.099 1.00 93.38 99 LEU A C 1
ATOM 831 O O . LEU A 1 99 ? -21.347 1.016 13.624 1.00 93.38 99 LEU A O 1
ATOM 835 N N . TRP A 1 100 ? -19.807 1.297 12.030 1.00 91.69 100 TRP A N 1
ATOM 836 C CA . TRP A 1 100 ? -19.970 -0.033 11.435 1.00 91.69 100 TRP A CA 1
ATOM 837 C C . TRP A 1 100 ? -19.023 -1.076 12.036 1.00 91.69 100 TRP A C 1
ATOM 839 O O . TRP A 1 100 ? -19.220 -2.268 11.821 1.00 91.69 100 TRP A O 1
ATOM 849 N N . GLN A 1 101 ? -17.966 -0.634 12.717 1.00 93.19 101 GLN A N 1
ATOM 850 C CA . GLN A 1 101 ? -16.864 -1.488 13.156 1.00 93.19 101 GLN A CA 1
ATOM 851 C C . GLN A 1 101 ? -16.860 -1.728 14.667 1.00 93.19 101 GLN A C 1
ATOM 853 O O . GLN A 1 101 ? -16.385 -2.779 15.102 1.00 93.19 101 GLN A O 1
ATOM 858 N N . HIS A 1 102 ? -17.339 -0.759 15.449 1.00 92.06 102 HIS A N 1
ATOM 859 C CA . HIS A 1 102 ? -17.350 -0.800 16.908 1.00 92.06 102 HIS A CA 1
ATOM 860 C C . HIS A 1 102 ? -18.749 -0.469 17.419 1.00 92.06 102 HIS A C 1
ATOM 862 O O . HIS A 1 102 ? -19.354 0.502 16.965 1.00 92.06 102 HIS A O 1
ATOM 868 N N . ASP A 1 103 ? -19.222 -1.250 18.388 1.00 91.12 103 ASP A N 1
ATOM 869 C CA . ASP A 1 103 ? -20.474 -0.970 19.101 1.00 91.12 103 ASP A CA 1
ATOM 870 C C . ASP A 1 103 ? -20.274 0.151 20.131 1.00 91.12 103 ASP A C 1
ATOM 872 O O . ASP A 1 103 ? -21.195 0.892 20.467 1.00 91.12 103 ASP A O 1
ATOM 876 N N . GLU A 1 104 ? -19.053 0.268 20.660 1.00 93.06 104 GLU A N 1
ATOM 877 C CA . GLU A 1 104 ? -18.699 1.283 21.640 1.00 93.06 104 GLU A CA 1
ATOM 878 C C . GLU A 1 104 ? -18.588 2.673 20.994 1.00 93.06 104 GLU A C 1
ATOM 880 O O . GLU A 1 104 ? -18.115 2.804 19.857 1.00 93.06 104 GLU A O 1
ATOM 885 N N . PRO A 1 105 ? -18.933 3.750 21.722 1.00 94.25 105 PRO A N 1
ATOM 886 C CA . PRO A 1 105 ? -18.939 5.072 21.130 1.00 94.25 105 PRO A CA 1
ATOM 887 C C . PRO A 1 105 ? -17.521 5.559 20.826 1.00 94.25 105 PRO A C 1
ATOM 889 O O . PRO A 1 105 ? -16.626 5.585 21.680 1.00 94.25 105 PRO A O 1
ATOM 892 N N . CYS A 1 106 ? -17.348 5.975 19.573 1.00 95.69 106 CYS A N 1
ATOM 893 C CA . CYS A 1 106 ? -16.122 6.544 19.032 1.00 95.69 106 CYS A CA 1
ATOM 894 C C . CYS A 1 106 ? -16.426 7.926 18.451 1.00 95.69 106 CYS A C 1
ATOM 896 O O . CYS A 1 106 ? -17.186 8.051 17.486 1.00 95.69 106 CYS A O 1
ATOM 898 N N . TYR A 1 107 ? -15.835 8.973 19.016 1.00 96.12 107 TYR A N 1
ATOM 899 C CA . TYR A 1 107 ? -16.080 10.346 18.587 1.00 96.12 107 TYR A CA 1
ATOM 900 C C . TYR A 1 107 ? -14.935 11.288 18.950 1.00 96.12 107 TYR A C 1
ATOM 902 O O . TYR A 1 107 ? -14.093 11.004 19.798 1.00 96.12 107 TYR A O 1
ATOM 910 N N . TRP A 1 108 ? -14.940 12.451 18.307 1.00 96.88 108 TRP A N 1
ATOM 911 C CA . TRP A 1 108 ? -14.110 13.587 18.676 1.00 96.88 108 TRP A CA 1
ATOM 912 C C . TRP A 1 108 ? -14.969 14.700 19.256 1.00 96.88 108 TRP A C 1
ATOM 914 O O . TRP A 1 108 ? -15.983 15.073 18.664 1.00 96.88 108 TRP A O 1
ATOM 924 N N . ARG A 1 109 ? -14.519 15.280 20.368 1.00 96.62 109 ARG A N 1
ATOM 925 C CA . ARG A 1 109 ? -15.050 16.537 20.899 1.00 96.62 109 ARG A CA 1
ATOM 926 C C . ARG A 1 109 ? -14.214 17.696 20.371 1.00 96.62 109 ARG A C 1
ATOM 928 O O . ARG A 1 109 ? -13.029 17.793 20.684 1.00 96.62 109 ARG A O 1
ATOM 935 N N . LEU A 1 110 ? -14.815 18.562 19.562 1.00 96.75 110 LEU A N 1
ATOM 936 C CA . LEU A 1 110 ? -14.095 19.630 18.862 1.00 96.75 110 LEU A CA 1
ATOM 937 C C . LEU A 1 110 ? -13.652 20.750 19.810 1.00 96.75 110 LEU A C 1
ATOM 939 O O . LEU A 1 110 ? -14.466 21.292 20.553 1.00 96.75 110 LEU A O 1
ATOM 943 N N . THR A 1 111 ? -12.380 21.143 19.740 1.00 96.06 111 THR A N 1
ATOM 944 C CA . THR A 1 111 ? -11.801 22.216 20.573 1.00 96.06 111 THR A CA 1
ATOM 945 C C . THR A 1 111 ? -11.274 23.391 19.760 1.00 96.06 111 THR A C 1
ATOM 947 O O . THR A 1 111 ? -11.336 24.532 20.212 1.00 96.06 111 THR A O 1
ATOM 950 N N . ARG A 1 112 ? -10.778 23.146 18.542 1.00 96.00 112 ARG A N 1
ATOM 951 C CA . ARG A 1 112 ? -10.296 24.195 17.636 1.00 96.00 112 ARG A CA 1
ATOM 952 C C . ARG A 1 112 ? -10.555 23.805 16.190 1.00 96.00 112 ARG A C 1
ATOM 954 O O . ARG A 1 112 ? -10.353 22.656 15.813 1.00 96.00 112 ARG A O 1
ATOM 961 N N . VAL A 1 113 ? -10.916 24.773 15.354 1.00 96.31 113 VAL A N 1
ATOM 962 C CA . VAL A 1 113 ? -11.061 24.587 13.905 1.00 96.31 113 VAL A CA 1
ATOM 963 C C . VAL A 1 113 ? -10.311 25.703 13.189 1.00 96.31 113 VAL A C 1
ATOM 965 O O . VAL A 1 113 ? -10.406 26.868 13.564 1.00 96.31 113 VAL A O 1
ATOM 968 N N . ARG A 1 114 ? -9.532 25.341 12.169 1.00 95.06 114 ARG A N 1
ATOM 969 C CA . ARG A 1 114 ? -8.837 26.276 11.284 1.00 95.06 114 ARG A CA 1
ATOM 970 C C . ARG A 1 114 ? -9.299 26.029 9.846 1.00 95.06 114 ARG A C 1
ATOM 972 O O . ARG A 1 114 ? -8.716 25.161 9.184 1.00 95.06 114 ARG A O 1
ATOM 979 N N . PRO A 1 115 ? -10.330 26.748 9.373 1.00 94.56 115 PRO A N 1
ATOM 980 C CA . PRO A 1 115 ? -10.820 26.603 8.010 1.00 94.56 115 PRO A CA 1
ATOM 981 C C . PRO A 1 115 ? -9.808 27.144 6.995 1.00 94.56 115 PRO A C 1
ATOM 983 O O . PRO A 1 115 ? -9.007 28.037 7.289 1.00 94.56 115 PRO A O 1
ATOM 986 N N . ASP A 1 116 ? -9.844 26.589 5.790 1.00 93.06 116 ASP A N 1
ATOM 987 C CA . ASP A 1 116 ? -9.141 27.123 4.633 1.00 93.06 116 ASP A CA 1
ATOM 988 C C . ASP A 1 116 ? -9.999 28.216 3.988 1.00 93.06 116 ASP A C 1
ATOM 990 O O . ASP A 1 116 ? -10.956 27.937 3.270 1.00 93.06 116 ASP A O 1
ATOM 994 N N . TYR A 1 117 ? -9.637 29.471 4.242 1.00 90.56 117 TYR A N 1
ATOM 995 C CA . TYR A 1 117 ? -10.343 30.646 3.724 1.00 90.56 117 TYR A CA 1
ATOM 996 C C . TYR A 1 117 ? -10.282 30.781 2.195 1.00 90.56 117 TYR A C 1
ATOM 998 O O . TYR A 1 117 ? -10.979 31.618 1.634 1.00 90.56 117 TYR A O 1
ATOM 1006 N N . THR A 1 118 ? -9.445 29.994 1.508 1.00 90.31 118 THR A N 1
ATOM 1007 C CA . THR A 1 118 ? -9.393 29.998 0.037 1.00 90.31 118 THR A CA 1
ATOM 1008 C C . THR A 1 118 ? -10.490 29.152 -0.604 1.00 90.31 118 THR A C 1
ATOM 1010 O O . THR A 1 118 ? -10.741 29.286 -1.800 1.00 90.31 118 THR A O 1
ATOM 1013 N N . ALA A 1 119 ? -11.144 28.278 0.167 1.00 90.12 119 ALA A N 1
ATOM 1014 C CA . ALA A 1 119 ? -12.265 27.488 -0.312 1.00 90.12 119 ALA A CA 1
ATOM 1015 C C . ALA A 1 119 ? -13.541 28.338 -0.342 1.00 90.12 119 ALA A C 1
ATOM 1017 O O . ALA A 1 119 ? -13.937 28.894 0.680 1.00 90.12 119 ALA A O 1
ATOM 1018 N N . GLN A 1 120 ? -14.226 28.368 -1.488 1.00 89.94 120 GLN A N 1
ATOM 1019 C CA . GLN A 1 120 ? -15.458 29.145 -1.672 1.00 89.94 120 GLN A CA 1
ATOM 1020 C C . GLN A 1 120 ? -16.544 28.799 -0.639 1.00 89.94 120 GLN A C 1
ATOM 1022 O O . GLN A 1 120 ? -17.243 29.686 -0.162 1.00 89.94 120 GLN A O 1
ATOM 1027 N N . ASN A 1 121 ? -16.643 27.521 -0.261 1.00 91.44 121 ASN A N 1
ATOM 1028 C CA . ASN A 1 121 ? -17.659 27.016 0.665 1.00 91.44 121 ASN A CA 1
ATOM 1029 C C . ASN A 1 121 ? -17.110 26.718 2.073 1.00 91.44 121 ASN A C 1
ATOM 1031 O O . ASN A 1 121 ? -17.817 26.107 2.872 1.00 91.44 121 ASN A O 1
ATOM 1035 N N . LEU A 1 122 ? -15.855 27.092 2.372 1.00 92.38 122 LEU A N 1
ATOM 1036 C CA . LEU A 1 122 ? -15.175 26.800 3.649 1.00 92.38 122 LEU A CA 1
ATOM 1037 C C . LEU A 1 122 ? -15.219 25.308 4.054 1.00 92.38 122 LEU A C 1
ATOM 1039 O O . LEU A 1 122 ? -15.194 24.952 5.229 1.00 92.38 122 LEU A O 1
ATOM 1043 N N . ASP A 1 123 ? -15.258 24.420 3.065 1.00 90.88 123 ASP A N 1
ATOM 1044 C CA . ASP A 1 123 ? -15.422 22.968 3.192 1.00 90.88 123 ASP A CA 1
ATOM 1045 C C . ASP A 1 123 ? -14.092 22.211 3.393 1.00 90.88 123 ASP A C 1
ATOM 1047 O O . ASP A 1 123 ? -14.067 20.979 3.464 1.00 90.88 123 ASP A O 1
ATOM 1051 N N . HIS A 1 124 ? -12.980 22.944 3.503 1.00 92.88 124 HIS A N 1
ATOM 1052 C CA . HIS A 1 124 ? -11.620 22.430 3.671 1.00 92.88 124 HIS A CA 1
ATOM 1053 C C . HIS A 1 124 ? -10.927 23.075 4.870 1.00 92.88 124 HIS A C 1
ATOM 1055 O O . HIS A 1 124 ? -11.243 24.200 5.254 1.00 92.88 124 HIS A O 1
ATOM 1061 N N . GLY A 1 125 ? -9.947 22.374 5.449 1.00 92.75 125 GLY A N 1
ATOM 1062 C CA . GLY A 1 125 ? -9.119 22.883 6.542 1.00 92.75 125 GLY A CA 1
ATOM 1063 C C . GLY A 1 125 ? -8.820 21.822 7.596 1.00 92.75 125 GLY A C 1
ATOM 1064 O O . GLY A 1 125 ? -8.754 20.629 7.301 1.00 92.75 125 GLY A O 1
ATOM 1065 N N . ARG A 1 126 ? -8.589 22.268 8.833 1.00 93.81 126 ARG A N 1
ATOM 1066 C CA . ARG A 1 126 ? -8.108 21.425 9.939 1.00 93.81 126 ARG A CA 1
ATOM 1067 C C . ARG A 1 126 ? -8.961 21.576 11.177 1.00 93.81 126 ARG A C 1
ATOM 1069 O O . ARG A 1 126 ? -9.509 22.647 11.427 1.00 93.81 126 ARG A O 1
ATOM 1076 N N . ALA A 1 127 ? -8.990 20.527 11.981 1.00 95.00 127 ALA A N 1
ATOM 1077 C CA . ALA A 1 127 ? -9.677 20.509 13.257 1.00 95.00 127 ALA A CA 1
ATOM 1078 C C . ALA A 1 127 ? -8.801 19.847 14.325 1.00 95.00 127 ALA A C 1
ATOM 1080 O O . ALA A 1 127 ? -7.940 19.024 14.019 1.00 95.00 127 ALA A O 1
ATOM 1081 N N . TRP A 1 128 ? -9.032 20.226 15.573 1.00 96.06 128 TRP A N 1
ATOM 1082 C CA . TRP A 1 128 ? -8.452 19.632 16.767 1.00 96.06 128 TRP A CA 1
ATOM 1083 C C . TRP A 1 128 ? -9.583 19.266 17.712 1.00 96.06 128 TRP A C 1
ATOM 1085 O O . TRP A 1 128 ? -10.612 19.950 17.765 1.00 96.06 128 TRP A O 1
ATOM 1095 N N . GLY A 1 129 ? -9.375 18.199 18.464 1.00 95.94 129 GLY A N 1
ATOM 1096 C CA . GLY A 1 129 ? -10.347 17.746 19.435 1.00 95.94 129 GLY A CA 1
ATOM 1097 C C . GLY A 1 129 ? -9.764 16.744 20.408 1.00 95.94 129 GLY A C 1
ATOM 1098 O O . GLY A 1 129 ? -8.622 16.314 20.263 1.00 95.94 129 GLY A O 1
ATOM 1099 N N . ILE A 1 130 ? -10.577 16.385 21.389 1.00 96.06 130 ILE A N 1
ATOM 1100 C CA . ILE A 1 130 ? -10.301 15.302 22.331 1.00 96.06 130 ILE A CA 1
ATOM 1101 C C . ILE A 1 130 ? -10.925 14.031 21.759 1.00 96.06 130 ILE A C 1
ATOM 1103 O O . ILE A 1 130 ? -12.097 14.051 21.367 1.00 96.06 130 ILE A O 1
ATOM 1107 N N . LEU A 1 131 ? -10.144 12.956 21.669 1.00 95.81 131 LEU A N 1
ATOM 1108 C CA . LEU A 1 131 ? -10.624 11.664 21.190 1.00 95.81 131 LEU A CA 1
ATOM 1109 C C . LEU A 1 131 ? -11.260 10.886 22.338 1.00 95.81 131 LEU A C 1
ATOM 1111 O O . LEU A 1 131 ? -10.635 10.692 23.377 1.00 95.81 131 LEU A O 1
ATOM 1115 N N . THR A 1 132 ? -12.447 10.348 22.093 1.00 95.00 132 THR A N 1
ATOM 1116 C CA . THR A 1 132 ? -12.989 9.226 22.855 1.00 95.00 132 THR A CA 1
ATOM 1117 C C . THR A 1 132 ? -13.086 8.037 21.911 1.00 95.00 132 THR A C 1
ATOM 1119 O O . THR A 1 132 ? -13.843 8.074 20.942 1.00 95.00 132 THR A O 1
ATOM 1122 N N . PHE A 1 133 ? -12.289 6.996 22.151 1.00 94.00 133 PHE A N 1
ATOM 1123 C CA . PHE A 1 133 ? -12.250 5.797 21.316 1.00 94.00 133 PHE A CA 1
ATOM 1124 C C . PHE A 1 133 ? -12.644 4.577 22.140 1.00 94.00 133 PHE A C 1
ATOM 1126 O O . PHE A 1 133 ? -12.016 4.272 23.156 1.00 94.00 133 PHE A O 1
ATOM 1133 N N . LYS A 1 134 ? -13.699 3.888 21.700 1.00 91.00 134 LYS A N 1
ATOM 1134 C CA . LYS A 1 134 ? -14.316 2.757 22.402 1.00 91.00 134 LYS A CA 1
ATOM 1135 C C . LYS A 1 134 ? -14.625 3.078 23.870 1.00 91.00 134 LYS A C 1
ATOM 1137 O O . LYS A 1 134 ? -14.252 2.336 24.775 1.00 91.00 134 LYS A O 1
ATOM 1142 N N . GLY A 1 135 ? -15.216 4.253 24.099 1.00 89.75 135 GLY A N 1
ATOM 1143 C CA . GLY A 1 135 ? -15.558 4.757 25.433 1.00 89.75 135 GLY A CA 1
ATOM 1144 C C . GLY A 1 135 ? -14.387 5.262 26.290 1.00 89.75 135 GLY A C 1
ATOM 1145 O O . GLY A 1 135 ? -14.622 5.838 27.350 1.00 89.75 135 GLY A O 1
ATOM 1146 N N . LYS A 1 136 ? -13.130 5.114 25.851 1.00 90.62 136 LYS A N 1
ATOM 1147 C CA . LYS A 1 136 ? -11.955 5.647 26.560 1.00 90.62 136 LYS A CA 1
ATOM 1148 C C . LYS A 1 136 ? -11.599 7.025 26.025 1.00 90.62 136 LYS A C 1
ATOM 1150 O O . LYS A 1 136 ? -11.277 7.162 24.846 1.00 90.62 136 LYS A O 1
ATOM 1155 N N . SER A 1 137 ? -11.665 8.033 26.888 1.00 91.69 137 SER A N 1
ATOM 1156 C CA . SER A 1 137 ? -11.308 9.409 26.534 1.00 91.69 137 SER A CA 1
ATOM 1157 C C . SER A 1 137 ? -9.821 9.670 26.755 1.00 91.69 137 SER A C 1
ATOM 1159 O O . SER A 1 137 ? -9.237 9.160 27.707 1.00 91.69 137 SER A O 1
ATOM 1161 N N . GLU A 1 138 ? -9.220 10.447 25.861 1.00 91.88 138 GLU A N 1
ATOM 1162 C CA . GLU A 1 138 ? -7.878 11.004 26.032 1.00 91.88 138 GLU A CA 1
ATOM 1163 C C . GLU A 1 138 ? -7.926 12.296 26.864 1.00 91.88 138 GLU A C 1
ATOM 1165 O O . GLU A 1 138 ? -8.935 13.002 26.866 1.00 91.88 138 GLU A O 1
ATOM 1170 N N . ASP A 1 139 ? -6.822 12.622 27.539 1.00 89.38 139 ASP A N 1
ATOM 1171 C CA . ASP A 1 139 ? -6.733 13.813 28.397 1.00 89.38 139 ASP A CA 1
ATOM 1172 C C . ASP A 1 139 ? -6.446 15.097 27.600 1.00 89.38 139 ASP A C 1
ATOM 1174 O O . ASP A 1 139 ? -6.891 16.187 27.961 1.00 89.38 139 ASP A O 1
ATOM 1178 N N . GLU A 1 140 ? -5.713 14.980 26.488 1.00 91.75 140 GLU A N 1
ATOM 1179 C CA . GLU A 1 140 ? -5.251 16.119 25.692 1.00 91.75 140 GLU A CA 1
ATOM 1180 C C . GLU A 1 140 ? -5.920 16.185 24.317 1.00 91.75 140 GLU A C 1
ATOM 1182 O O . GLU A 1 140 ? -6.161 15.179 23.646 1.00 91.75 140 GLU A O 1
ATOM 1187 N N . ALA A 1 141 ? -6.174 17.411 23.854 1.00 92.75 141 ALA A N 1
ATOM 1188 C CA . ALA A 1 141 ? -6.663 17.644 22.504 1.00 92.75 141 ALA A CA 1
ATOM 1189 C C . ALA A 1 141 ? -5.522 17.557 21.479 1.00 92.75 141 ALA A C 1
ATOM 1191 O O . ALA A 1 141 ? -4.476 18.183 21.646 1.00 92.75 141 ALA A O 1
ATOM 1192 N N . ARG A 1 142 ? -5.755 16.866 20.359 1.00 93.31 142 ARG A N 1
ATOM 1193 C CA . ARG A 1 142 ? -4.785 16.720 19.258 1.00 93.31 142 ARG A CA 1
ATOM 1194 C C . ARG A 1 142 ? -5.400 16.992 17.886 1.00 93.31 142 ARG A C 1
ATOM 1196 O O . ARG A 1 142 ? -6.619 17.097 17.751 1.00 93.31 142 ARG A O 1
ATOM 1203 N N . GLU A 1 143 ? -4.553 17.171 16.865 1.00 94.19 143 GLU A N 1
ATOM 1204 C CA . GLU A 1 143 ? -5.008 17.396 15.481 1.00 94.19 143 GLU A CA 1
ATOM 1205 C C . GLU A 1 143 ? -5.750 16.159 14.957 1.00 94.19 143 GLU A C 1
ATOM 1207 O O . GLU A 1 143 ? -5.236 15.039 15.002 1.00 94.19 143 GLU A O 1
ATOM 1212 N N . ILE A 1 144 ? -6.958 16.386 14.442 1.00 94.00 144 ILE A N 1
ATOM 1213 C CA . ILE A 1 144 ? -7.822 15.350 13.885 1.00 94.00 144 ILE A CA 1
ATOM 1214 C C . ILE A 1 144 ? -7.291 14.962 12.505 1.00 94.00 144 ILE A C 1
ATOM 1216 O O . ILE A 1 144 ? -7.214 15.780 11.583 1.00 94.00 144 ILE A O 1
ATOM 1220 N N . GLU A 1 145 ? -6.934 13.690 12.349 1.00 90.00 145 GLU A N 1
ATOM 1221 C CA . GLU A 1 145 ? -6.561 13.138 11.051 1.00 90.00 145 GLU A CA 1
ATOM 1222 C C . GLU A 1 145 ? -7.776 12.898 10.149 1.00 90.00 145 GLU A C 1
ATOM 1224 O O . GLU A 1 145 ? -8.918 12.869 10.595 1.00 90.00 145 GLU A O 1
ATOM 1229 N N . HIS A 1 146 ? -7.532 12.713 8.850 1.00 90.12 146 HIS A N 1
ATOM 1230 C CA . HIS A 1 146 ? -8.578 12.374 7.876 1.00 90.12 146 HIS A CA 1
ATOM 1231 C C . HIS A 1 146 ? -9.755 13.373 7.812 1.00 90.12 146 HIS A C 1
ATOM 1233 O O . HIS A 1 146 ? -10.820 13.035 7.300 1.00 90.12 146 HIS A O 1
ATOM 1239 N N . ALA A 1 147 ? -9.567 14.631 8.230 1.00 91.19 147 ALA A N 1
ATOM 1240 C CA . ALA A 1 147 ? -10.593 15.682 8.141 1.00 91.19 147 ALA A CA 1
ATOM 1241 C C . ALA A 1 147 ? -11.166 15.862 6.715 1.00 91.19 147 ALA A C 1
ATOM 1243 O O . ALA A 1 147 ? -12.319 16.252 6.538 1.00 91.19 147 ALA A O 1
ATOM 1244 N N . MET A 1 148 ? -10.363 15.527 5.698 1.00 91.19 148 MET A N 1
ATOM 1245 C CA . MET A 1 148 ? -10.711 15.623 4.277 1.00 91.19 148 MET A CA 1
ATOM 1246 C C . MET A 1 148 ? -11.412 14.382 3.704 1.00 91.19 148 MET A C 1
ATOM 1248 O O . MET A 1 148 ? -11.671 14.342 2.502 1.00 91.19 148 MET A O 1
ATOM 1252 N N . TYR A 1 149 ? -11.650 13.348 4.512 1.00 93.00 149 TYR A N 1
ATOM 1253 C CA . TYR A 1 149 ? -12.319 12.124 4.069 1.00 93.00 149 TYR A CA 1
ATOM 1254 C C . TYR A 1 149 ? -13.832 12.334 4.039 1.00 93.00 149 TYR A C 1
ATOM 1256 O O . TYR A 1 149 ? -14.374 13.086 4.845 1.00 93.00 149 TYR A O 1
ATOM 1264 N N . HIS A 1 150 ? -14.514 11.645 3.131 1.00 94.75 150 HIS A N 1
ATOM 1265 C CA . HIS A 1 150 ? -15.972 11.570 3.084 1.00 94.75 150 HIS A CA 1
ATOM 1266 C C . HIS A 1 150 ? -16.435 10.409 3.960 1.00 94.75 150 HIS A C 1
ATOM 1268 O O . HIS A 1 150 ? -16.646 9.305 3.476 1.00 94.75 150 HIS A O 1
ATOM 1274 N N . ASP A 1 151 ? -16.464 10.636 5.267 1.00 96.38 151 ASP A N 1
ATOM 1275 C CA . ASP A 1 151 ? -16.756 9.598 6.270 1.00 96.38 151 ASP A CA 1
ATOM 1276 C C . ASP A 1 151 ? -17.310 10.200 7.572 1.00 96.38 151 ASP A C 1
ATOM 1278 O O . ASP A 1 151 ? -17.563 9.487 8.537 1.00 96.38 151 ASP A O 1
ATOM 1282 N N . TRP A 1 152 ? -17.469 11.524 7.646 1.00 97.19 152 TRP A N 1
ATOM 1283 C CA . TRP A 1 152 ? -17.815 12.208 8.889 1.00 97.19 152 TRP A CA 1
ATOM 1284 C C . TRP A 1 152 ? -19.321 12.357 9.044 1.00 97.19 152 TRP A C 1
ATOM 1286 O O . TRP A 1 152 ? -20.035 12.643 8.082 1.00 97.19 152 TRP A O 1
ATOM 1296 N N . ARG A 1 153 ? -19.785 12.228 10.288 1.00 96.31 153 ARG A N 1
ATOM 1297 C CA . ARG A 1 153 ? -21.162 12.497 10.705 1.00 96.31 153 ARG A CA 1
ATOM 1298 C C . ARG A 1 153 ? -21.166 13.340 11.975 1.00 96.31 153 ARG A C 1
ATOM 1300 O O . ARG A 1 153 ? -20.331 13.165 12.862 1.00 96.31 153 ARG A O 1
ATOM 1307 N N . LEU A 1 154 ? -22.105 14.275 12.046 1.00 96.50 154 LEU A N 1
ATOM 1308 C CA . LEU A 1 154 ? -22.318 15.112 13.221 1.00 96.50 154 LEU A CA 1
ATOM 1309 C C . LEU A 1 154 ? -23.309 14.413 14.151 1.00 96.50 154 LEU A C 1
ATOM 1311 O O . LEU A 1 154 ? -24.368 14.000 13.686 1.00 96.50 154 LEU A O 1
ATOM 1315 N N . VAL A 1 155 ? -22.996 14.333 15.443 1.00 95.81 155 VAL A N 1
ATOM 1316 C CA . VAL A 1 155 ? -23.945 13.815 16.436 1.00 95.81 155 VAL A CA 1
ATOM 1317 C C . VAL A 1 155 ? -24.981 14.911 16.739 1.00 95.81 155 VAL A C 1
ATOM 1319 O O . VAL A 1 155 ? -24.592 16.037 17.087 1.00 95.81 155 VAL A O 1
ATOM 1322 N N . PRO A 1 156 ? -26.291 14.664 16.554 1.00 95.50 156 PRO A N 1
ATOM 1323 C CA . PRO A 1 156 ? -27.333 15.628 16.902 1.00 95.50 156 PRO A CA 1
ATOM 1324 C C . PRO A 1 156 ? -27.335 15.926 18.403 1.00 95.50 156 PRO A C 1
ATOM 1326 O O . PRO A 1 156 ? -27.203 15.016 19.208 1.00 95.50 156 PRO A O 1
ATOM 1329 N N . LYS A 1 157 ? -27.551 17.191 18.795 1.00 93.38 157 LYS A N 1
ATOM 1330 C CA . LYS A 1 157 ? -27.482 17.609 20.211 1.00 93.38 157 LYS A CA 1
ATOM 1331 C C . LYS A 1 157 ? -28.381 16.792 21.145 1.00 93.38 157 LYS A C 1
ATOM 1333 O O . LYS A 1 157 ? -27.986 16.521 22.267 1.00 93.38 157 LYS A O 1
ATOM 1338 N N . HIS A 1 158 ? -29.576 16.425 20.688 1.00 94.44 158 HIS A N 1
ATOM 1339 C CA . HIS A 1 158 ? -30.539 15.667 21.491 1.00 94.44 158 HIS A CA 1
ATOM 1340 C C . HIS A 1 158 ? -30.167 14.182 21.640 1.00 94.44 158 HIS A C 1
ATOM 1342 O O . HIS A 1 158 ? -30.696 13.517 22.519 1.00 94.44 158 HIS A O 1
ATOM 1348 N N . GLU A 1 159 ? -29.253 13.670 20.811 1.00 94.19 159 GLU A N 1
ATOM 1349 C CA . GLU A 1 159 ? -28.753 12.292 20.879 1.00 94.19 159 GLU A CA 1
ATOM 1350 C C . GLU A 1 159 ? -27.366 12.210 21.531 1.00 94.19 159 GLU A C 1
ATOM 1352 O O . GLU A 1 159 ? -26.866 11.110 21.738 1.00 94.19 159 GLU A O 1
ATOM 1357 N N . GLU A 1 160 ? -26.720 13.338 21.865 1.00 92.88 160 GLU A N 1
ATOM 1358 C CA . GLU A 1 160 ? -25.350 13.344 22.404 1.00 92.88 160 GLU A CA 1
ATOM 1359 C C . GLU A 1 160 ? -25.252 12.548 23.718 1.00 92.88 160 GLU A C 1
ATOM 1361 O O . GLU A 1 160 ? -24.332 11.748 23.881 1.00 92.88 160 GLU A O 1
ATOM 1366 N N . GLU A 1 161 ? -26.214 12.692 24.630 1.00 91.75 161 GLU A N 1
ATOM 1367 C CA . GLU A 1 161 ? -26.231 11.933 25.889 1.00 91.75 161 GLU A CA 1
ATOM 1368 C C . GLU A 1 161 ? -26.393 10.428 25.646 1.00 91.75 161 GLU A C 1
ATOM 1370 O O . GLU A 1 161 ? -25.582 9.637 26.123 1.00 91.75 161 GLU A O 1
ATOM 1375 N N . ALA A 1 162 ? -27.377 10.031 24.833 1.00 92.56 162 ALA A N 1
ATOM 1376 C CA . ALA A 1 162 ? -27.621 8.628 24.506 1.00 92.56 162 ALA A CA 1
ATOM 1377 C C . ALA A 1 162 ? -26.443 7.993 23.748 1.00 92.56 162 ALA A C 1
ATOM 1379 O O . ALA A 1 162 ? -26.081 6.851 24.012 1.00 92.56 162 ALA A O 1
ATOM 1380 N N . PHE A 1 163 ? -25.810 8.738 22.840 1.00 92.69 163 PHE A N 1
ATOM 1381 C CA . PHE A 1 163 ? -24.655 8.273 22.077 1.00 92.69 163 PHE A CA 1
ATOM 1382 C C . PHE A 1 163 ? -23.396 8.140 22.940 1.00 92.69 163 PHE A C 1
ATOM 1384 O O . PHE A 1 163 ? -22.581 7.253 22.711 1.00 92.69 163 PHE A O 1
ATOM 1391 N N . THR A 1 164 ? -23.208 9.019 23.927 1.00 92.75 164 THR A N 1
ATOM 1392 C CA . THR A 1 164 ? -22.056 8.942 24.845 1.00 92.75 164 THR A CA 1
ATOM 1393 C C . THR A 1 164 ? -22.244 7.933 25.975 1.00 92.75 164 THR A C 1
ATOM 1395 O O . THR A 1 164 ? -21.259 7.566 26.619 1.00 92.75 164 THR A O 1
ATOM 1398 N N . ALA A 1 165 ? -23.471 7.458 26.205 1.00 90.62 165 ALA A N 1
ATOM 1399 C CA . ALA A 1 165 ? -23.761 6.463 27.223 1.00 90.62 165 ALA A CA 1
ATOM 1400 C C . ALA A 1 165 ? -23.007 5.158 26.927 1.00 90.62 165 ALA A C 1
ATOM 1402 O O . ALA A 1 165 ? -23.247 4.475 25.934 1.00 90.62 165 ALA A O 1
ATOM 1403 N N . PHE A 1 166 ? -22.073 4.808 27.809 1.00 90.31 166 PHE A N 1
ATOM 1404 C CA . PHE A 1 166 ? -21.245 3.620 27.669 1.00 90.31 166 PHE A CA 1
ATOM 1405 C C . PHE A 1 166 ? -20.999 2.973 29.024 1.00 90.31 166 PHE A C 1
ATOM 1407 O O . PHE A 1 166 ? -20.568 3.624 29.976 1.00 90.31 166 PHE A O 1
ATOM 1414 N N . THR A 1 167 ? -21.222 1.665 29.090 1.00 87.38 167 THR A N 1
ATOM 1415 C CA . THR A 1 167 ? -20.844 0.848 30.241 1.00 87.38 167 THR A CA 1
ATOM 1416 C C . THR A 1 167 ? -19.554 0.115 29.910 1.00 87.38 167 THR A C 1
ATOM 1418 O O . THR A 1 167 ? -19.527 -0.747 29.030 1.00 87.38 167 THR A O 1
ATOM 1421 N N . ALA A 1 168 ? -18.478 0.460 30.620 1.00 82.44 168 ALA A N 1
ATOM 1422 C CA . ALA A 1 168 ? -17.191 -0.191 30.440 1.00 82.44 168 ALA A CA 1
ATOM 1423 C C . ALA A 1 168 ? -17.301 -1.675 30.802 1.00 82.44 168 ALA A C 1
ATOM 1425 O O . ALA A 1 168 ? -17.573 -2.033 31.949 1.00 82.44 168 ALA A O 1
ATOM 1426 N N . LYS A 1 169 ? -17.081 -2.541 29.811 1.00 81.56 169 LYS A N 1
ATOM 1427 C CA . LYS A 1 169 ? -16.893 -3.968 30.066 1.00 81.56 169 LYS A CA 1
ATOM 1428 C C . LYS A 1 169 ? -15.592 -4.150 30.861 1.00 81.56 169 LYS A C 1
ATOM 1430 O O . LYS A 1 169 ? -14.623 -3.442 30.573 1.00 81.56 169 LYS A O 1
ATOM 1435 N N . PRO A 1 170 ? -15.553 -5.061 31.847 1.00 81.62 170 PRO A N 1
ATOM 1436 C CA . PRO A 1 170 ? -14.312 -5.377 32.539 1.00 81.62 170 PRO A CA 1
ATOM 1437 C C . PRO A 1 170 ? -13.271 -5.840 31.514 1.00 81.62 170 PRO A C 1
ATOM 1439 O O . PRO A 1 170 ? -13.566 -6.659 30.646 1.00 81.62 170 PRO A O 1
ATOM 1442 N N . GLU A 1 171 ? -12.073 -5.263 31.573 1.00 72.88 171 GLU A N 1
ATOM 1443 C CA . GLU A 1 171 ? -10.983 -5.651 30.681 1.00 72.88 171 GLU A CA 1
ATOM 1444 C C . GLU A 1 171 ? -10.438 -7.013 31.108 1.00 72.88 171 GLU A C 1
ATOM 1446 O O . GLU A 1 171 ? -9.914 -7.155 32.217 1.00 72.88 171 GLU A O 1
ATOM 1451 N N . ASP A 1 172 ? -10.535 -8.003 30.221 1.00 68.31 172 ASP A N 1
ATOM 1452 C CA . ASP A 1 172 ? -9.880 -9.291 30.417 1.00 68.31 172 ASP A CA 1
ATOM 1453 C C . ASP A 1 172 ? -8.367 -9.071 30.507 1.00 68.31 172 ASP A C 1
ATOM 1455 O O . ASP A 1 172 ? -7.735 -8.507 29.606 1.00 68.31 172 ASP A O 1
ATOM 1459 N N . ARG A 1 173 ? -7.762 -9.508 31.616 1.00 66.81 173 ARG A N 1
ATOM 1460 C CA . ARG A 1 173 ? -6.306 -9.460 31.763 1.00 66.81 173 ARG A CA 1
ATOM 1461 C C . ARG A 1 173 ? -5.682 -10.399 30.738 1.00 66.81 173 ARG A C 1
ATOM 1463 O O . ARG A 1 173 ? -6.035 -11.574 30.662 1.00 66.81 173 ARG A O 1
ATOM 1470 N N . LEU A 1 174 ? -4.740 -9.877 29.953 1.00 72.69 174 LEU A N 1
ATOM 1471 C CA . LEU A 1 174 ? -3.977 -10.692 29.016 1.00 72.69 174 LEU A CA 1
ATOM 1472 C C . LEU A 1 174 ? -3.113 -11.672 29.808 1.00 72.69 174 LEU A C 1
ATOM 1474 O O . LEU A 1 174 ? -2.177 -11.271 30.498 1.00 72.69 174 LEU A O 1
ATOM 1478 N N . ASN A 1 175 ? -3.425 -12.959 29.690 1.00 80.38 175 ASN A N 1
ATOM 1479 C CA . ASN A 1 175 ? -2.625 -14.000 30.314 1.00 80.38 175 ASN A CA 1
ATOM 1480 C C . ASN A 1 175 ? -1.215 -14.030 29.694 1.00 80.38 175 ASN A C 1
ATOM 1482 O O . ASN A 1 175 ? -1.079 -13.861 28.476 1.00 80.38 175 ASN A O 1
ATOM 1486 N N . PRO A 1 176 ? -0.158 -14.263 30.495 1.00 85.69 176 PRO A N 1
ATOM 1487 C CA . PRO A 1 176 ? 1.184 -14.472 29.968 1.00 85.69 176 PRO A CA 1
ATOM 1488 C C . PRO A 1 176 ? 1.197 -15.634 28.968 1.00 85.69 176 PRO A C 1
ATOM 1490 O O . PRO A 1 176 ? 0.588 -16.676 29.215 1.00 85.69 176 PRO A O 1
ATOM 1493 N N . VAL A 1 177 ? 1.900 -15.469 27.847 1.00 90.06 177 VAL A N 1
ATOM 1494 C CA . VAL A 1 177 ? 1.958 -16.480 26.776 1.00 90.06 177 VAL A CA 1
ATOM 1495 C C . VAL A 1 177 ? 3.310 -17.192 26.756 1.00 90.06 177 VAL A C 1
ATOM 1497 O O . VAL A 1 177 ? 4.326 -16.580 27.088 1.00 90.06 177 VAL A O 1
ATOM 1500 N N . PRO A 1 178 ? 3.378 -18.471 26.361 1.00 91.56 178 PRO A N 1
ATOM 1501 C CA . PRO A 1 178 ? 4.649 -19.179 26.265 1.00 91.56 178 PRO A CA 1
ATOM 1502 C C . PRO A 1 178 ? 5.532 -18.622 25.141 1.00 91.56 178 PRO A C 1
ATOM 1504 O O . PRO A 1 178 ? 5.044 -18.143 24.114 1.00 91.56 178 PRO A O 1
ATOM 1507 N N . TYR A 1 179 ? 6.853 -18.723 25.316 1.00 93.12 179 TYR A N 1
ATOM 1508 C CA . TYR A 1 179 ? 7.794 -18.434 24.232 1.00 93.12 179 TYR A CA 1
ATOM 1509 C C . TYR A 1 179 ? 7.677 -19.470 23.096 1.00 93.12 179 TYR A C 1
ATOM 1511 O O . TYR A 1 179 ? 7.423 -20.649 23.362 1.00 93.12 179 TYR A O 1
ATOM 1519 N N . PRO A 1 180 ? 7.940 -19.076 21.833 1.00 95.38 180 PRO A N 1
ATOM 1520 C CA . PRO A 1 180 ? 8.061 -20.015 20.721 1.00 95.38 180 PRO A CA 1
ATOM 1521 C C . PRO A 1 180 ? 9.117 -21.107 20.985 1.00 95.38 180 PRO A C 1
ATOM 1523 O O . PRO A 1 180 ? 10.098 -20.834 21.686 1.00 95.38 180 PRO A O 1
ATOM 1526 N N . PRO A 1 181 ? 8.990 -22.307 20.381 1.00 94.25 181 PRO A N 1
ATOM 1527 C CA . PRO A 1 181 ? 9.767 -23.492 20.766 1.00 94.25 181 PRO A CA 1
ATOM 1528 C C . PRO A 1 181 ? 11.286 -23.290 20.813 1.00 94.25 181 PRO A C 1
ATOM 1530 O O . PRO A 1 181 ? 11.933 -23.694 21.777 1.00 94.25 181 PRO A O 1
ATOM 1533 N N . LEU A 1 182 ? 11.852 -22.615 19.806 1.00 94.31 182 LEU A N 1
ATOM 1534 C CA . LEU A 1 182 ? 13.293 -22.365 19.727 1.00 94.31 182 LEU A CA 1
ATOM 1535 C C . LEU A 1 182 ? 13.782 -21.448 20.857 1.00 94.31 182 LEU A C 1
ATOM 1537 O O . LEU A 1 182 ? 14.743 -21.776 21.548 1.00 94.31 182 LEU A O 1
ATOM 1541 N N . LEU A 1 183 ? 13.101 -20.319 21.075 1.00 94.19 183 LEU A N 1
ATOM 1542 C CA . LEU A 1 183 ? 13.476 -19.359 22.117 1.00 94.19 183 LEU A CA 1
ATOM 1543 C C . LEU A 1 183 ? 13.301 -19.955 23.511 1.00 94.19 183 LEU A C 1
ATOM 1545 O O . LEU A 1 183 ? 14.166 -19.775 24.363 1.00 94.19 183 LEU A O 1
ATOM 1549 N N . ARG A 1 184 ? 12.224 -20.717 23.729 1.00 94.38 184 ARG A N 1
ATOM 1550 C CA . ARG A 1 184 ? 12.007 -21.456 24.975 1.00 94.38 184 ARG A CA 1
ATOM 1551 C C . ARG A 1 184 ? 13.177 -22.398 25.270 1.00 94.38 184 ARG A C 1
ATOM 1553 O O . ARG A 1 184 ? 13.718 -22.355 26.370 1.00 94.38 184 ARG A O 1
ATOM 1560 N N . ALA A 1 185 ? 13.587 -23.211 24.294 1.00 92.38 185 ALA A N 1
ATOM 1561 C CA . ALA A 1 185 ? 14.700 -24.148 24.455 1.00 92.38 185 ALA A CA 1
ATOM 1562 C C . ALA A 1 185 ? 16.026 -23.429 24.752 1.00 92.38 185 ALA A C 1
ATOM 1564 O O . ALA A 1 185 ? 16.753 -23.837 25.654 1.00 92.38 185 ALA A O 1
ATOM 1565 N N . MET A 1 186 ? 16.306 -22.324 24.052 1.00 93.75 186 MET A N 1
ATOM 1566 C CA . MET A 1 186 ? 17.501 -21.509 24.296 1.00 93.75 186 MET A CA 1
ATOM 1567 C C . MET A 1 186 ? 17.529 -20.923 25.714 1.00 93.75 186 MET A C 1
ATOM 1569 O O . MET A 1 186 ? 18.560 -20.984 26.377 1.00 93.75 186 MET A O 1
ATOM 1573 N N . ILE A 1 187 ? 16.402 -20.391 26.201 1.00 93.00 187 ILE A N 1
ATOM 1574 C CA . ILE A 1 187 ? 16.300 -19.821 27.554 1.00 93.00 187 ILE A CA 1
ATOM 1575 C C . ILE A 1 187 ? 16.535 -20.899 28.618 1.00 93.00 187 ILE A C 1
ATOM 1577 O O . ILE A 1 187 ? 17.269 -20.667 29.576 1.00 93.00 187 ILE A O 1
ATOM 1581 N N . LEU A 1 188 ? 15.932 -22.080 28.454 1.00 91.50 188 LEU A N 1
ATOM 1582 C CA . LEU A 1 188 ? 16.098 -23.188 29.396 1.00 91.50 188 LEU A CA 1
ATOM 1583 C C . LEU A 1 188 ? 17.541 -23.714 29.415 1.00 91.50 188 LEU A C 1
ATOM 1585 O O . LEU A 1 188 ? 18.088 -23.935 30.493 1.00 91.50 188 LEU A O 1
ATOM 1589 N N . ALA A 1 189 ? 18.175 -23.851 28.248 1.00 91.00 189 ALA A N 1
ATOM 1590 C CA . ALA A 1 189 ? 19.571 -24.271 28.149 1.00 91.00 189 ALA A CA 1
ATOM 1591 C C . ALA A 1 189 ? 20.528 -23.271 28.825 1.00 91.00 189 ALA A C 1
ATOM 1593 O O . ALA A 1 189 ? 21.455 -23.675 29.525 1.00 91.00 189 ALA A O 1
ATOM 1594 N N . GLU A 1 190 ? 20.285 -21.965 28.672 1.00 92.81 190 GLU A N 1
ATOM 1595 C CA . GLU A 1 190 ? 21.115 -20.931 29.300 1.00 92.81 190 GLU A CA 1
ATOM 1596 C C . GLU A 1 190 ? 20.951 -20.907 30.830 1.00 92.81 190 GLU A C 1
ATOM 1598 O O . GLU A 1 190 ? 21.930 -20.730 31.552 1.00 92.81 190 GLU A O 1
ATOM 1603 N N . ARG A 1 191 ? 19.739 -21.149 31.354 1.00 91.75 191 ARG A N 1
ATOM 1604 C CA . ARG A 1 191 ? 19.511 -21.296 32.806 1.00 91.75 191 ARG A CA 1
ATOM 1605 C C . ARG A 1 191 ? 20.290 -22.472 33.387 1.00 91.75 191 ARG A C 1
ATOM 1607 O O . ARG A 1 191 ? 21.003 -22.296 34.371 1.00 91.75 191 ARG A O 1
ATOM 1614 N N . GLN A 1 192 ? 20.220 -23.628 32.725 1.00 89.12 192 GLN A N 1
ATOM 1615 C CA . GLN A 1 192 ? 20.972 -24.820 33.122 1.00 89.12 192 GLN A CA 1
ATOM 1616 C C . GLN A 1 192 ? 22.480 -24.557 33.121 1.00 89.12 192 GLN A C 1
ATOM 1618 O O . GLN A 1 192 ? 23.175 -24.907 34.072 1.00 89.12 192 GLN A O 1
ATOM 1623 N N . LYS A 1 193 ? 22.983 -23.884 32.081 1.00 91.75 193 LYS A N 1
ATOM 1624 C CA . LYS A 1 193 ? 24.393 -23.499 31.972 1.00 91.75 193 LYS A CA 1
ATOM 1625 C C . LYS A 1 193 ? 24.841 -22.557 33.096 1.00 91.75 193 LYS A C 1
ATOM 1627 O O . LYS A 1 193 ? 25.967 -22.675 33.568 1.00 91.75 193 LYS A O 1
ATOM 1632 N N . ASN A 1 194 ? 23.967 -21.655 33.538 1.00 91.44 194 ASN A N 1
ATOM 1633 C CA . ASN A 1 194 ? 24.236 -20.710 34.623 1.00 91.44 194 ASN A CA 1
ATOM 1634 C C . ASN A 1 194 ? 23.995 -21.297 36.029 1.00 91.44 194 ASN A C 1
ATOM 1636 O O . ASN A 1 194 ? 24.120 -20.573 37.014 1.00 91.44 194 ASN A O 1
ATOM 1640 N N . GLY A 1 195 ? 23.672 -22.592 36.137 1.00 87.62 195 GLY A N 1
ATOM 1641 C CA . GLY A 1 195 ? 23.462 -23.285 37.413 1.00 87.62 195 GLY A CA 1
ATOM 1642 C C . GLY A 1 195 ? 22.100 -23.031 38.067 1.00 87.62 195 GLY A C 1
ATOM 1643 O O . GLY A 1 195 ? 21.911 -23.391 39.228 1.00 87.62 195 GLY A O 1
ATOM 1644 N N . ASP A 1 196 ? 21.148 -22.429 37.350 1.00 84.19 196 ASP A N 1
ATOM 1645 C CA . ASP A 1 196 ? 19.777 -22.236 37.826 1.00 84.19 196 ASP A CA 1
ATOM 1646 C C . ASP A 1 196 ? 18.963 -23.528 37.622 1.00 84.19 196 ASP A C 1
ATOM 1648 O O . ASP A 1 196 ? 18.851 -24.045 36.508 1.00 84.19 196 ASP A O 1
ATOM 1652 N N . THR A 1 197 ? 18.399 -24.062 38.708 1.00 82.31 197 THR A N 1
ATOM 1653 C CA . THR A 1 197 ? 17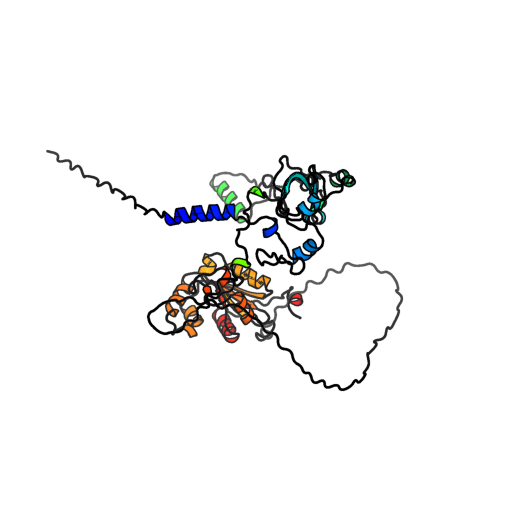.594 -25.301 38.728 1.00 82.31 197 THR A CA 1
ATOM 1654 C C . THR A 1 197 ? 16.085 -25.035 38.679 1.00 82.31 197 THR A C 1
ATOM 1656 O O . THR A 1 197 ? 15.281 -25.949 38.866 1.00 82.31 197 THR A O 1
ATOM 1659 N N . SER A 1 198 ? 15.673 -23.791 38.414 1.00 81.94 198 SER A N 1
ATOM 1660 C CA . SER A 1 198 ? 14.264 -23.405 38.343 1.00 81.94 198 SER A CA 1
ATOM 1661 C C . SER A 1 198 ? 13.490 -24.145 37.241 1.00 81.94 198 SER A C 1
ATOM 1663 O O . SER A 1 198 ? 13.824 -24.079 36.057 1.00 81.94 198 SER A O 1
ATOM 1665 N N . VAL A 1 199 ? 12.386 -24.790 37.638 1.00 82.00 199 VAL A N 1
ATOM 1666 C CA . VAL A 1 199 ? 11.437 -25.509 36.758 1.00 82.00 199 VAL A CA 1
ATOM 1667 C C . VAL A 1 199 ? 10.379 -24.559 36.164 1.00 82.00 199 VAL A C 1
ATOM 1669 O O . VAL A 1 199 ? 9.459 -24.979 35.469 1.00 82.00 199 VAL A O 1
ATOM 1672 N N . GLN A 1 200 ? 10.472 -23.254 36.437 1.00 85.81 200 GLN A N 1
ATOM 1673 C CA . GLN A 1 200 ? 9.471 -22.294 35.979 1.00 85.81 200 GLN A CA 1
ATOM 1674 C C . GLN A 1 200 ? 9.527 -22.095 34.462 1.00 85.81 200 GLN A C 1
ATOM 1676 O O . GLN A 1 200 ? 10.560 -21.704 33.907 1.00 85.81 200 GLN A O 1
ATOM 1681 N N . GLU A 1 201 ? 8.385 -22.280 33.802 1.00 86.56 201 GLU A N 1
ATOM 1682 C CA . GLU A 1 201 ? 8.228 -21.990 32.378 1.00 86.56 201 GLU A CA 1
ATOM 1683 C C . GLU A 1 201 ? 8.521 -20.509 32.091 1.00 86.56 201 GLU A C 1
ATOM 1685 O O . GLU A 1 201 ? 7.953 -19.626 32.743 1.00 86.56 201 GLU A O 1
ATOM 1690 N N . PRO A 1 202 ? 9.400 -20.191 31.124 1.00 89.88 202 PRO A N 1
ATOM 1691 C CA . PRO A 1 202 ? 9.557 -18.819 30.680 1.00 89.88 202 PRO A CA 1
ATOM 1692 C C . PRO A 1 202 ? 8.278 -18.388 29.947 1.00 89.88 202 PRO A C 1
ATOM 1694 O O . PRO A 1 202 ? 7.871 -19.007 28.962 1.00 89.88 202 PRO A O 1
ATOM 1697 N N . LEU A 1 203 ? 7.661 -17.303 30.415 1.00 90.44 203 LEU A N 1
ATOM 1698 C CA . LEU A 1 203 ? 6.456 -16.716 29.828 1.00 90.44 203 LEU A CA 1
ATOM 1699 C C . LEU A 1 203 ? 6.723 -15.268 29.399 1.00 90.44 203 LEU A C 1
ATOM 1701 O O . LEU A 1 203 ? 7.424 -14.516 30.077 1.00 90.44 203 LEU A O 1
ATOM 1705 N N . LEU A 1 204 ? 6.145 -14.874 28.269 1.00 88.50 204 LEU A N 1
ATOM 1706 C CA . LEU A 1 204 ? 6.095 -13.503 27.775 1.00 88.50 204 LEU A CA 1
ATOM 1707 C C . LEU A 1 204 ? 4.963 -12.757 28.483 1.00 88.50 204 LEU A C 1
ATOM 1709 O O . LEU A 1 204 ? 3.789 -13.093 28.319 1.00 88.50 204 LEU A O 1
ATOM 1713 N N . ASN A 1 205 ? 5.312 -11.714 29.239 1.00 84.94 205 ASN A N 1
ATOM 1714 C CA . ASN A 1 205 ? 4.322 -10.814 29.821 1.00 84.94 205 ASN A CA 1
ATOM 1715 C C . ASN A 1 205 ? 3.815 -9.826 28.752 1.00 84.94 205 ASN A C 1
ATOM 1717 O O . ASN A 1 205 ? 4.563 -8.956 28.299 1.00 84.94 205 ASN A O 1
ATOM 1721 N N . LEU A 1 206 ? 2.540 -9.962 28.378 1.00 79.81 206 LEU A N 1
ATOM 1722 C CA . LEU A 1 206 ? 1.874 -9.114 27.387 1.00 79.81 206 LEU A CA 1
ATOM 1723 C C . LEU A 1 206 ? 1.159 -7.895 27.987 1.00 79.81 206 LEU A C 1
ATOM 1725 O O . LEU A 1 206 ? 0.733 -7.026 27.232 1.00 79.81 206 LEU A O 1
ATOM 1729 N N . GLU A 1 207 ? 1.060 -7.766 29.313 1.00 75.00 207 GLU A N 1
ATOM 1730 C CA . GLU A 1 207 ? 0.335 -6.664 29.971 1.00 75.00 207 GLU A CA 1
ATOM 1731 C C . GLU A 1 207 ? 0.911 -5.285 29.616 1.00 75.00 207 GLU A C 1
ATOM 1733 O O . GLU A 1 207 ? 0.201 -4.279 29.588 1.00 75.00 207 GLU A O 1
ATOM 1738 N N . ARG A 1 208 ? 2.211 -5.227 29.302 1.00 69.06 208 ARG A N 1
ATOM 1739 C CA . ARG A 1 208 ? 2.890 -3.993 28.878 1.00 69.06 208 ARG A CA 1
ATOM 1740 C C . ARG A 1 208 ? 2.590 -3.616 27.427 1.00 69.06 208 ARG A C 1
ATOM 1742 O O . ARG A 1 208 ? 2.765 -2.458 27.049 1.00 69.06 208 ARG A O 1
ATOM 1749 N N . THR A 1 209 ? 2.155 -4.564 26.604 1.00 68.62 209 THR A N 1
ATOM 1750 C CA . THR A 1 209 ? 1.913 -4.357 25.176 1.00 68.62 209 THR A CA 1
ATOM 1751 C C . THR A 1 209 ? 0.439 -4.057 24.947 1.00 68.62 209 THR A C 1
ATOM 1753 O O . THR A 1 209 ? -0.358 -4.938 24.638 1.00 68.62 209 THR A O 1
ATOM 1756 N N . ARG A 1 210 ? 0.059 -2.782 25.065 1.00 69.38 210 ARG A N 1
ATOM 1757 C CA . ARG A 1 210 ? -1.270 -2.339 24.629 1.00 69.38 210 ARG A CA 1
ATOM 1758 C C . ARG A 1 210 ? -1.328 -2.330 23.105 1.00 69.38 210 ARG A C 1
ATOM 1760 O O . ARG A 1 210 ? -0.738 -1.468 22.456 1.00 69.38 210 ARG A O 1
ATOM 1767 N N . VAL A 1 211 ? -2.029 -3.305 22.537 1.00 76.56 211 VAL A N 1
ATOM 1768 C CA . VAL A 1 211 ? -2.295 -3.361 21.098 1.00 76.56 211 VAL A CA 1
ATOM 1769 C C . VAL A 1 211 ? -3.522 -2.505 20.807 1.00 76.56 211 VAL A C 1
ATOM 1771 O O . VAL A 1 211 ? -4.628 -2.821 21.239 1.00 76.56 211 VAL A O 1
ATOM 1774 N N . HIS A 1 212 ? -3.327 -1.406 20.082 1.00 81.00 212 HIS A N 1
ATOM 1775 C CA . HIS A 1 212 ? -4.438 -0.616 19.560 1.00 81.00 212 HIS A CA 1
ATOM 1776 C C . HIS A 1 212 ? -4.960 -1.232 18.252 1.00 81.00 212 HIS A C 1
ATOM 1778 O O . HIS A 1 212 ? -4.161 -1.769 17.477 1.00 81.00 212 HIS A O 1
ATOM 1784 N N . PRO A 1 213 ? -6.273 -1.141 17.971 1.00 85.88 213 PRO A N 1
ATOM 1785 C CA . PRO A 1 213 ? -6.823 -1.501 16.669 1.00 85.88 213 PRO A CA 1
ATOM 1786 C C . PRO A 1 213 ? -6.150 -0.740 15.520 1.00 85.88 213 PRO A C 1
ATOM 1788 O O . PRO A 1 213 ? -5.666 0.380 15.694 1.00 85.88 213 PRO A O 1
ATOM 1791 N N . TRP A 1 214 ? -6.134 -1.338 14.327 1.00 84.56 214 TRP A N 1
ATOM 1792 C CA . TRP A 1 214 ? -5.481 -0.764 13.142 1.00 84.56 214 TRP A CA 1
ATOM 1793 C C . TRP A 1 214 ? -6.104 0.566 12.683 1.00 84.56 214 TRP A C 1
ATOM 1795 O O . TRP A 1 214 ? -5.455 1.342 11.984 1.00 84.56 214 TRP A O 1
ATOM 1805 N N . ASP A 1 215 ? -7.353 0.821 13.067 1.00 86.81 215 ASP A N 1
ATOM 1806 C CA . ASP A 1 215 ? -8.137 2.014 12.760 1.00 86.81 215 ASP A CA 1
ATOM 1807 C C . ASP A 1 215 ? -8.113 3.065 13.885 1.00 86.81 215 ASP A C 1
ATOM 1809 O O . ASP A 1 215 ? -8.824 4.074 13.808 1.00 86.81 215 ASP A O 1
ATOM 1813 N N . TYR A 1 216 ? -7.275 2.857 14.911 1.00 87.56 216 TYR A N 1
ATOM 1814 C CA . TYR A 1 216 ? -7.031 3.847 15.954 1.00 87.56 216 TYR A CA 1
ATOM 1815 C C . TYR A 1 216 ? -6.393 5.114 15.363 1.00 87.56 216 TYR A C 1
ATOM 1817 O O . TYR A 1 216 ? -5.407 5.011 14.624 1.00 87.56 216 TYR A O 1
ATOM 1825 N N . PRO A 1 217 ? -6.879 6.320 15.717 1.00 85.69 217 PRO A N 1
ATOM 1826 C CA . PRO A 1 217 ? -6.338 7.558 15.175 1.00 85.69 217 PRO A CA 1
ATOM 1827 C C . PRO A 1 217 ? -4.843 7.752 15.416 1.00 85.69 217 PRO A C 1
ATOM 1829 O O . PRO A 1 217 ? -4.388 7.879 16.562 1.00 85.69 217 PRO A O 1
ATOM 1832 N N . ALA A 1 218 ? -4.074 7.875 14.336 1.00 84.00 218 ALA A N 1
ATOM 1833 C CA . ALA A 1 218 ? -2.657 8.212 14.421 1.00 84.00 218 ALA A CA 1
ATOM 1834 C C . ALA A 1 218 ? -2.452 9.710 14.727 1.00 84.00 218 ALA A C 1
ATOM 1836 O O . ALA A 1 218 ? -3.345 10.543 14.568 1.00 84.00 218 ALA A O 1
ATOM 1837 N N . LYS A 1 219 ? -1.250 10.084 15.188 1.00 80.62 219 LYS A N 1
ATOM 1838 C CA . LYS A 1 219 ? -0.896 11.497 15.401 1.00 80.62 219 LYS A CA 1
ATOM 1839 C C . LYS A 1 219 ? -0.674 12.180 14.044 1.00 80.62 219 LYS A C 1
ATOM 1841 O O . LYS A 1 219 ? 0.272 11.850 13.334 1.00 80.62 219 LYS A O 1
ATOM 1846 N N . GLN A 1 220 ? -1.536 13.130 13.679 1.00 72.38 220 GLN A N 1
ATOM 1847 C CA . GLN A 1 220 ? -1.436 13.850 12.402 1.00 72.38 220 GLN A CA 1
ATOM 1848 C C . GLN A 1 220 ? -0.240 14.818 12.357 1.00 72.38 220 GLN A C 1
ATOM 1850 O O . GLN A 1 220 ? 0.335 15.023 11.291 1.00 72.38 220 GLN A O 1
ATOM 1855 N N . GLU A 1 221 ? 0.176 15.362 13.502 1.00 66.62 221 GLU A N 1
ATOM 1856 C CA . GLU A 1 221 ? 1.271 16.342 13.607 1.00 66.62 221 GLU A CA 1
ATOM 1857 C C . GLU A 1 221 ? 2.621 15.802 13.107 1.00 66.62 221 GLU A C 1
ATOM 1859 O O . GLU A 1 221 ? 3.475 16.565 12.661 1.00 66.62 221 GLU A O 1
ATOM 1864 N N . THR A 1 222 ? 2.799 14.478 13.121 1.00 64.38 222 THR A N 1
ATOM 1865 C CA . THR A 1 222 ? 4.008 13.804 12.631 1.00 64.38 222 THR A CA 1
ATOM 1866 C C . THR A 1 222 ? 3.907 13.355 11.166 1.00 64.38 222 THR A C 1
ATOM 1868 O O . THR A 1 222 ? 4.898 12.888 10.604 1.00 64.38 222 THR A O 1
ATOM 1871 N N . LYS A 1 223 ? 2.745 13.503 10.506 1.00 69.25 223 LYS A N 1
ATOM 1872 C CA . LYS A 1 223 ? 2.537 13.102 9.102 1.00 69.25 223 LYS A CA 1
ATOM 1873 C C . LYS A 1 223 ? 2.965 14.208 8.123 1.00 69.25 223 LYS A C 1
ATOM 1875 O O . LYS A 1 223 ? 2.589 15.373 8.244 1.00 69.25 223 LYS A O 1
ATOM 1880 N N . GLY A 1 224 ? 3.726 13.824 7.093 1.00 62.56 224 GLY A N 1
ATOM 1881 C CA . GLY A 1 224 ? 4.159 14.723 6.016 1.00 62.56 224 GLY A CA 1
ATOM 1882 C C . GLY A 1 224 ? 3.005 15.196 5.120 1.00 62.56 224 GLY A C 1
ATOM 1883 O O . GLY A 1 224 ? 2.043 14.466 4.890 1.00 62.56 224 GLY A O 1
ATOM 1884 N N . LYS A 1 225 ? 3.104 16.421 4.585 1.00 66.69 225 LYS A N 1
ATOM 1885 C CA . LYS A 1 225 ? 2.127 16.981 3.630 1.00 66.69 225 LYS A CA 1
ATOM 1886 C C . LYS A 1 225 ? 2.496 16.654 2.180 1.00 66.69 225 LYS A C 1
ATOM 1888 O O . LYS A 1 225 ? 3.667 16.447 1.862 1.00 66.69 225 LYS A O 1
ATOM 1893 N N . ALA A 1 226 ? 1.497 16.664 1.295 1.00 67.38 226 ALA A N 1
ATOM 1894 C CA . ALA A 1 226 ? 1.714 16.544 -0.146 1.00 67.38 226 ALA A CA 1
ATOM 1895 C C . ALA A 1 226 ? 2.632 17.668 -0.665 1.00 67.38 226 ALA A C 1
ATOM 1897 O O . ALA A 1 226 ? 2.527 18.819 -0.235 1.00 67.38 226 ALA A O 1
ATOM 1898 N N . LYS A 1 227 ? 3.541 17.325 -1.586 1.00 67.25 227 LYS A N 1
ATOM 1899 C CA . LYS A 1 227 ? 4.438 18.291 -2.235 1.00 67.25 227 LYS A CA 1
ATOM 1900 C C . LYS A 1 227 ? 3.684 19.073 -3.312 1.00 67.25 227 LYS A C 1
ATOM 1902 O O . LYS A 1 227 ? 2.836 18.511 -3.999 1.00 67.25 227 LYS A O 1
ATOM 1907 N N . GLY A 1 228 ? 4.012 20.355 -3.456 1.00 57.66 228 GLY A N 1
ATOM 1908 C CA . GLY A 1 228 ? 3.313 21.295 -4.336 1.00 57.66 228 GLY A CA 1
ATOM 1909 C C . GLY A 1 228 ? 3.671 21.199 -5.816 1.00 57.66 228 GLY A C 1
ATOM 1910 O O . GLY A 1 228 ? 4.057 22.206 -6.401 1.00 57.66 228 GLY A O 1
ATOM 1911 N N . THR A 1 229 ? 3.544 20.018 -6.420 1.00 64.25 229 THR A N 1
ATOM 1912 C CA . THR A 1 229 ? 3.728 19.846 -7.869 1.00 64.25 229 THR A CA 1
ATOM 1913 C C . THR A 1 229 ? 2.365 19.601 -8.531 1.00 64.25 229 THR A C 1
ATOM 1915 O O . THR A 1 229 ? 1.892 18.464 -8.504 1.00 64.25 229 THR A O 1
ATOM 1918 N N . PRO A 1 230 ? 1.703 20.633 -9.094 1.00 58.00 230 PRO A N 1
ATOM 1919 C CA . PRO A 1 230 ? 0.451 20.452 -9.825 1.00 58.00 230 PRO A CA 1
ATOM 1920 C C . PRO A 1 230 ? 0.686 19.666 -11.120 1.00 58.00 230 PRO A C 1
ATOM 1922 O O . PRO A 1 230 ? 1.641 19.933 -11.845 1.00 58.00 230 PRO A O 1
ATOM 1925 N N . ALA A 1 231 ? -0.219 18.748 -11.463 1.00 52.66 231 ALA A N 1
ATOM 1926 C CA . ALA A 1 231 ? -0.134 17.951 -12.691 1.00 52.66 231 ALA A CA 1
ATOM 1927 C C . ALA A 1 231 ? -0.074 18.810 -13.978 1.00 52.66 231 ALA A C 1
ATOM 1929 O O . ALA A 1 231 ? 0.548 18.410 -14.959 1.00 52.66 231 ALA A O 1
ATOM 1930 N N . ALA A 1 232 ? -0.640 20.023 -13.952 1.00 40.09 232 ALA A N 1
ATOM 1931 C CA . ALA A 1 232 ? -0.669 20.955 -15.082 1.00 40.09 232 ALA A CA 1
ATOM 1932 C C . ALA A 1 232 ? 0.706 21.524 -15.496 1.00 40.09 232 ALA A C 1
ATOM 1934 O O . ALA A 1 232 ? 0.814 22.142 -16.551 1.00 40.09 232 ALA A O 1
ATOM 1935 N N . SER A 1 233 ? 1.782 21.313 -14.726 1.00 34.97 233 SER A N 1
ATOM 1936 C CA . SER A 1 233 ? 3.128 21.723 -15.158 1.00 34.97 233 SER A CA 1
ATOM 1937 C C . SER A 1 233 ? 3.760 20.782 -16.195 1.00 34.97 233 SER A C 1
ATOM 1939 O O . SER A 1 233 ? 4.865 21.056 -16.655 1.00 34.97 233 SER A O 1
ATOM 1941 N N . TYR A 1 234 ? 3.089 19.685 -16.567 1.00 36.69 234 TYR A N 1
ATOM 1942 C CA . TYR A 1 234 ? 3.574 18.730 -17.572 1.00 36.69 234 TYR A CA 1
ATOM 1943 C C . TYR A 1 234 ? 3.097 19.007 -19.009 1.00 36.69 234 TYR A C 1
ATOM 1945 O O . TYR A 1 234 ? 3.556 18.333 -19.924 1.00 36.69 234 TYR A O 1
ATOM 1953 N N . SER A 1 235 ? 2.233 20.001 -19.251 1.00 32.53 235 SER A N 1
ATOM 1954 C CA . SER A 1 235 ? 1.605 20.206 -20.570 1.00 32.53 235 SER A CA 1
ATOM 1955 C C . SER A 1 235 ? 2.126 21.394 -21.394 1.00 32.53 235 SER A C 1
ATOM 1957 O O . SER A 1 235 ? 1.525 21.713 -22.414 1.00 32.53 235 SER A O 1
ATOM 1959 N N . HIS A 1 236 ? 3.246 22.036 -21.026 1.00 31.78 236 HIS A N 1
ATOM 1960 C CA . HIS A 1 236 ? 3.788 23.171 -21.805 1.00 31.78 236 HIS A CA 1
ATOM 1961 C C . HIS A 1 236 ? 5.301 23.175 -22.076 1.00 31.78 236 HIS A C 1
ATOM 1963 O O . HIS A 1 236 ? 5.865 24.212 -22.400 1.00 31.78 236 HIS A O 1
ATOM 1969 N N . PHE A 1 237 ? 5.956 22.014 -22.046 1.00 29.03 237 PHE A N 1
ATOM 1970 C CA . PHE A 1 237 ? 7.281 21.839 -22.660 1.00 29.03 237 PHE A CA 1
ATOM 1971 C C . PHE A 1 237 ? 7.354 20.491 -23.387 1.00 29.03 237 PHE A C 1
ATOM 1973 O O . PHE A 1 237 ? 8.117 19.599 -23.031 1.00 29.03 237 PHE A O 1
ATOM 1980 N N . GLY A 1 238 ? 6.526 20.340 -24.423 1.00 27.06 238 GLY A N 1
ATOM 1981 C CA . GLY A 1 238 ? 6.733 19.330 -25.458 1.00 27.06 238 GLY A CA 1
ATOM 1982 C C . GLY A 1 238 ? 7.879 19.771 -26.366 1.00 27.06 238 GLY A C 1
ATOM 1983 O O . GLY A 1 238 ? 7.646 20.320 -27.436 1.00 27.06 238 GLY A O 1
ATOM 1984 N N . LEU A 1 239 ? 9.120 19.583 -25.917 1.00 24.80 239 LEU A N 1
ATOM 1985 C CA . LEU A 1 239 ? 10.283 19.612 -26.800 1.00 24.80 239 LEU A CA 1
ATOM 1986 C C . LEU A 1 239 ? 10.274 18.302 -27.593 1.00 24.80 239 LEU A C 1
ATOM 1988 O O . LEU A 1 239 ? 10.775 17.274 -27.143 1.00 24.80 239 LEU A O 1
ATOM 1992 N N . GLU A 1 240 ? 9.640 18.337 -28.762 1.00 25.44 240 GLU A N 1
ATOM 1993 C CA . GLU A 1 240 ? 9.728 17.286 -29.770 1.00 25.44 240 GLU A CA 1
ATOM 1994 C C . GLU A 1 240 ? 11.173 17.270 -30.305 1.00 25.44 240 GLU A C 1
ATOM 1996 O O . GLU A 1 240 ? 11.542 18.040 -31.191 1.00 25.44 240 GLU A O 1
ATOM 2001 N N . ILE A 1 241 ? 12.037 16.424 -29.731 1.00 25.34 241 ILE A N 1
ATOM 2002 C CA . ILE A 1 241 ? 13.377 16.172 -30.276 1.00 25.34 241 ILE A CA 1
ATOM 2003 C C . ILE A 1 241 ? 13.203 15.294 -31.519 1.00 25.34 241 ILE A C 1
ATOM 2005 O O . ILE A 1 241 ? 13.314 14.071 -31.468 1.00 25.34 241 ILE A O 1
ATOM 2009 N N . LYS A 1 242 ? 12.926 15.919 -32.665 1.00 25.16 242 LYS A N 1
ATOM 2010 C CA . LYS A 1 242 ? 13.178 15.298 -33.967 1.00 25.16 242 LYS A CA 1
ATOM 2011 C C . LYS A 1 242 ? 14.679 15.363 -34.229 1.00 25.16 242 LYS A C 1
ATOM 2013 O O . LYS A 1 242 ? 15.207 16.392 -34.641 1.00 25.16 242 LYS A O 1
ATOM 2018 N N . ALA A 1 243 ? 15.370 14.252 -33.990 1.00 25.70 243 ALA A N 1
ATOM 2019 C CA . ALA A 1 243 ? 16.735 14.065 -34.457 1.00 25.70 243 ALA A CA 1
ATOM 2020 C C . ALA A 1 243 ? 16.734 14.040 -35.996 1.00 25.70 243 ALA A C 1
ATOM 2022 O O . ALA A 1 243 ? 16.387 13.035 -36.613 1.00 25.70 243 ALA A O 1
ATOM 2023 N N . ARG A 1 244 ? 17.101 15.160 -36.626 1.00 26.61 244 ARG A N 1
ATOM 2024 C CA . ARG A 1 244 ? 17.578 15.175 -38.012 1.00 26.61 244 ARG A CA 1
ATOM 2025 C C . ARG A 1 244 ? 19.097 15.276 -37.991 1.00 26.61 244 ARG A C 1
ATOM 2027 O O . ARG A 1 244 ? 19.666 16.199 -37.422 1.00 26.61 244 ARG A O 1
ATOM 2034 N N . SER A 1 245 ? 19.727 14.288 -38.607 1.00 30.08 245 SER A N 1
ATOM 2035 C CA . SER A 1 245 ? 21.148 14.235 -38.924 1.00 30.08 245 SER A CA 1
ATOM 2036 C C . SER A 1 245 ? 21.530 15.339 -39.918 1.00 30.08 245 SER A C 1
ATOM 2038 O O . SER A 1 245 ? 20.977 15.377 -41.016 1.00 30.08 245 SER A O 1
ATOM 2040 N N . GLY A 1 246 ? 22.492 16.196 -39.567 1.00 26.16 246 GLY A N 1
ATOM 2041 C CA . GLY A 1 246 ? 23.139 17.134 -40.496 1.00 26.16 246 GLY A CA 1
ATOM 2042 C C . GLY A 1 246 ? 23.904 18.259 -39.777 1.00 26.16 246 GLY A C 1
ATOM 2043 O O . GLY A 1 246 ? 23.402 18.740 -38.763 1.00 26.16 246 GLY A O 1
ATOM 2044 N N . PRO A 1 247 ? 25.115 18.654 -40.224 1.00 34.44 247 PRO A N 1
ATOM 2045 C CA . PRO A 1 247 ? 26.072 19.379 -39.390 1.00 34.44 247 PRO A CA 1
ATOM 2046 C C . PRO A 1 247 ? 26.005 20.913 -39.514 1.00 34.44 247 PRO A C 1
ATOM 2048 O O . PRO A 1 247 ? 25.715 21.454 -40.573 1.00 34.44 247 PRO A O 1
ATOM 2051 N N . CYS A 1 248 ? 26.431 21.560 -38.425 1.00 25.52 248 CYS A N 1
ATOM 2052 C CA . CYS A 1 248 ? 27.054 22.887 -38.328 1.00 25.52 248 CYS A CA 1
ATOM 2053 C C . CYS A 1 248 ? 26.235 24.174 -38.596 1.00 25.52 248 CYS A C 1
ATOM 2055 O O . CYS A 1 248 ? 25.780 24.445 -39.697 1.00 25.52 248 CYS A O 1
ATOM 2057 N N . CYS A 1 249 ? 26.291 25.038 -37.570 1.00 24.61 249 CYS A N 1
ATOM 2058 C CA . CYS A 1 249 ? 26.241 26.509 -37.573 1.00 24.61 249 CYS A CA 1
ATOM 2059 C C . CYS A 1 249 ? 24.931 27.251 -37.910 1.00 24.61 249 CYS A C 1
ATOM 2061 O O . CYS A 1 249 ? 24.421 27.189 -39.018 1.00 24.61 249 CYS A O 1
ATOM 2063 N N . GLY A 1 250 ? 24.543 28.145 -36.986 1.00 24.53 250 GLY A N 1
ATOM 2064 C CA . GLY A 1 250 ? 24.027 29.476 -37.336 1.00 24.53 250 GLY A CA 1
ATOM 2065 C C . GLY A 1 250 ? 22.595 29.812 -36.905 1.00 24.53 250 GLY A C 1
ATOM 2066 O O . GLY A 1 250 ? 21.648 29.281 -37.458 1.00 24.53 250 GLY A O 1
ATOM 2067 N N . PHE A 1 251 ? 22.493 30.779 -35.982 1.00 23.94 251 PHE A N 1
ATOM 2068 C CA . PHE A 1 251 ? 21.412 31.763 -35.787 1.00 23.94 251 PHE A CA 1
ATOM 2069 C C . PHE A 1 251 ? 19.952 31.293 -35.603 1.00 23.94 251 PHE A C 1
ATOM 2071 O O . PHE A 1 251 ? 19.300 30.797 -36.512 1.00 23.94 251 PHE A O 1
ATOM 2078 N N . ILE A 1 252 ? 19.389 31.603 -34.427 1.00 26.22 252 ILE A N 1
ATOM 2079 C CA . ILE A 1 252 ? 17.941 31.569 -34.168 1.00 26.22 252 ILE A CA 1
ATOM 2080 C C . ILE A 1 252 ? 17.387 32.979 -34.401 1.00 26.22 252 ILE A C 1
ATOM 2082 O O . ILE A 1 252 ? 17.684 33.893 -33.631 1.00 26.22 252 ILE A O 1
ATOM 2086 N N . THR A 1 253 ? 16.575 33.158 -35.441 1.00 23.69 253 THR A N 1
ATOM 2087 C CA . THR A 1 253 ? 15.687 34.318 -35.608 1.00 23.69 253 THR A CA 1
ATOM 2088 C C . THR A 1 253 ? 14.276 33.969 -35.126 1.00 23.69 253 THR A C 1
ATOM 2090 O O . THR A 1 253 ? 13.790 32.857 -35.321 1.00 23.69 253 THR A O 1
ATOM 2093 N N . TRP A 1 254 ? 13.626 34.921 -34.452 1.00 21.36 254 TRP A N 1
ATOM 2094 C CA . TRP A 1 254 ? 12.249 34.817 -33.958 1.00 21.36 254 TRP A CA 1
ATOM 2095 C C . TRP A 1 254 ? 11.256 35.241 -35.046 1.00 21.36 254 TRP A C 1
ATOM 2097 O O . TRP A 1 254 ? 11.401 36.324 -35.609 1.00 21.36 254 TRP A O 1
ATOM 2107 N N . VAL A 1 255 ? 10.210 34.443 -35.275 1.00 25.58 255 VAL A N 1
ATOM 2108 C CA . VAL A 1 255 ? 8.990 34.877 -35.977 1.00 25.58 255 VAL A CA 1
ATOM 2109 C C . VAL A 1 255 ? 7.780 34.428 -35.148 1.00 25.58 255 VAL A C 1
ATOM 2111 O O . VAL A 1 255 ? 7.664 33.232 -34.877 1.00 25.58 255 VAL A O 1
ATOM 2114 N N . PRO A 1 256 ? 6.889 35.338 -34.714 1.00 27.44 256 PRO A N 1
ATOM 2115 C CA . PRO A 1 256 ? 5.611 34.967 -34.119 1.00 27.44 256 PRO A CA 1
ATOM 2116 C C . PRO A 1 256 ? 4.593 34.692 -35.234 1.00 27.44 256 PRO A C 1
ATOM 2118 O O . PRO A 1 256 ? 4.562 35.413 -36.230 1.00 27.44 256 PRO A O 1
ATOM 2121 N N . GLN A 1 257 ? 3.752 33.668 -35.078 1.00 27.83 257 GLN A N 1
ATOM 2122 C CA . GLN A 1 257 ? 2.592 33.488 -35.951 1.00 27.83 257 GLN A CA 1
ATOM 2123 C C . GLN A 1 257 ? 1.302 33.537 -35.137 1.00 27.83 257 GLN A C 1
ATOM 2125 O O . GLN A 1 257 ? 1.034 32.680 -34.294 1.00 27.83 257 GLN A O 1
ATOM 2130 N N . ASP A 1 258 ? 0.552 34.599 -35.415 1.00 28.03 258 ASP A N 1
ATOM 2131 C CA . ASP A 1 258 ? -0.797 34.891 -34.960 1.00 28.03 258 ASP A CA 1
ATOM 2132 C C . ASP A 1 258 ? -1.817 33.853 -35.445 1.00 28.03 258 ASP A C 1
ATOM 2134 O O . ASP A 1 258 ? -1.660 33.208 -36.484 1.00 28.03 258 ASP A O 1
ATOM 2138 N N . GLY A 1 259 ? -2.897 33.718 -34.677 1.00 27.91 259 GLY A N 1
ATOM 2139 C CA . GLY A 1 259 ? -4.033 32.872 -35.014 1.00 27.91 259 GLY A CA 1
ATOM 2140 C C . GLY A 1 259 ? -4.961 33.473 -36.071 1.00 27.91 259 GLY A C 1
ATOM 2141 O O . GLY A 1 259 ? -5.096 34.685 -36.188 1.00 27.91 259 GLY A O 1
ATOM 2142 N N . ALA A 1 260 ? -5.679 32.601 -36.776 1.00 28.28 260 ALA A N 1
ATOM 2143 C CA . ALA A 1 260 ? -7.008 32.861 -37.328 1.00 28.28 260 ALA A CA 1
ATOM 2144 C C . ALA A 1 260 ? -7.631 31.530 -37.775 1.00 28.28 260 ALA A C 1
ATOM 2146 O O . ALA A 1 260 ? -6.992 30.726 -38.451 1.00 28.28 260 ALA A O 1
ATOM 2147 N N . GLY A 1 261 ? -8.878 31.290 -37.368 1.00 26.39 261 GLY A N 1
ATOM 2148 C CA . GLY A 1 261 ? -9.629 30.084 -37.704 1.00 26.39 261 GLY A CA 1
ATOM 2149 C C . GLY A 1 261 ? -10.163 30.053 -39.136 1.00 26.39 261 GLY A C 1
ATOM 2150 O O . GLY A 1 261 ? -10.028 31.012 -39.891 1.00 26.39 261 GLY A O 1
ATOM 2151 N N . LYS A 1 262 ? -10.847 28.951 -39.466 1.00 25.98 262 LYS A N 1
ATOM 2152 C CA . LYS A 1 262 ? -11.971 28.903 -40.414 1.00 25.98 262 LYS A CA 1
ATOM 2153 C C . LYS A 1 262 ? -12.701 27.563 -40.304 1.00 25.98 262 LYS A C 1
ATOM 2155 O O . LYS A 1 262 ? -12.101 26.500 -40.418 1.00 25.98 262 LYS A O 1
ATOM 2160 N N . ALA A 1 263 ? -14.008 27.653 -40.085 1.00 26.73 263 ALA A N 1
ATOM 2161 C CA . ALA A 1 263 ? -14.972 26.580 -40.268 1.00 26.73 263 ALA A CA 1
ATOM 2162 C C . ALA A 1 263 ? -15.290 26.404 -41.763 1.00 26.73 263 ALA A C 1
ATOM 2164 O O . ALA A 1 263 ? -15.336 27.394 -42.495 1.00 26.73 263 ALA A O 1
ATOM 2165 N N . ALA A 1 264 ? -15.593 25.177 -42.196 1.00 25.42 264 ALA A N 1
ATOM 2166 C CA . ALA A 1 264 ? -16.360 24.929 -43.415 1.00 25.42 264 ALA A CA 1
ATOM 2167 C C . ALA A 1 264 ? -17.130 23.599 -43.343 1.00 25.42 264 ALA A C 1
ATOM 2169 O O . ALA A 1 264 ? -16.600 22.542 -43.018 1.00 25.42 264 ALA A O 1
ATOM 2170 N N . VAL A 1 265 ? -18.414 23.738 -43.652 1.00 25.08 265 VAL A N 1
ATOM 2171 C CA . VAL A 1 265 ? -19.530 22.790 -43.739 1.00 25.08 265 VAL A CA 1
ATOM 2172 C C . VAL A 1 265 ? -19.477 22.003 -45.062 1.00 25.08 265 VAL A C 1
ATOM 2174 O O . VAL A 1 265 ? -19.207 22.626 -46.085 1.00 25.08 265 VAL A O 1
ATOM 2177 N N . ARG A 1 266 ? -19.838 20.701 -45.075 1.00 24.95 266 ARG A N 1
ATOM 2178 C CA . ARG A 1 266 ? -20.906 20.087 -45.924 1.00 24.95 266 ARG A CA 1
ATOM 2179 C C . ARG A 1 266 ? -20.844 18.548 -46.014 1.00 24.95 266 ARG A C 1
ATOM 2181 O O . ARG A 1 266 ? -19.858 18.011 -46.488 1.00 24.95 266 ARG A O 1
ATOM 2188 N N . ASN A 1 267 ? -21.977 17.924 -45.640 1.00 24.58 267 ASN A N 1
ATOM 2189 C CA . ASN A 1 267 ? -22.790 16.917 -46.364 1.00 24.58 267 ASN A CA 1
ATOM 2190 C C . ASN A 1 267 ? -22.045 15.744 -47.053 1.00 24.58 267 ASN A C 1
ATOM 2192 O O . ASN A 1 267 ? -21.187 15.978 -47.886 1.00 24.58 267 ASN A O 1
ATOM 2196 N N . ARG A 1 268 ? -22.415 14.459 -46.921 1.00 25.12 268 ARG A N 1
ATOM 2197 C CA . ARG A 1 268 ? -23.742 13.865 -47.166 1.00 25.12 268 ARG A CA 1
ATOM 2198 C C . ARG A 1 268 ? -23.693 12.351 -46.869 1.00 25.12 268 ARG A C 1
ATOM 2200 O O . ARG A 1 268 ? -22.645 11.725 -46.966 1.00 25.12 268 ARG A O 1
ATOM 2207 N N . VAL A 1 269 ? -24.866 11.807 -46.570 1.00 24.27 269 VAL A N 1
ATOM 2208 C CA . VAL A 1 269 ? -25.227 10.394 -46.349 1.00 24.27 269 VAL A CA 1
ATOM 2209 C C . VAL A 1 269 ? -25.344 9.653 -47.703 1.00 24.27 269 VAL A C 1
ATOM 2211 O O . VAL A 1 269 ? -25.497 10.322 -48.731 1.00 24.27 269 VAL A O 1
ATOM 2214 N N . PRO A 1 270 ? -25.344 8.304 -47.729 1.00 27.92 270 PRO A N 1
ATOM 2215 C CA . PRO A 1 270 ? -26.608 7.656 -48.092 1.00 27.92 270 PRO A CA 1
ATOM 2216 C C . PRO A 1 270 ? -27.017 6.482 -47.183 1.00 27.92 270 PRO A C 1
ATOM 2218 O O . PRO A 1 270 ? -26.208 5.783 -46.581 1.00 27.92 270 PRO A O 1
ATOM 2221 N N . VAL A 1 271 ? -28.339 6.343 -47.115 1.00 23.53 271 VAL A N 1
ATOM 2222 C CA . VAL A 1 271 ? -29.165 5.330 -46.456 1.00 23.53 271 VAL A CA 1
ATOM 2223 C C . VAL A 1 271 ? -29.294 4.104 -47.364 1.00 23.53 271 VAL A C 1
ATOM 2225 O O . VAL A 1 271 ? -29.411 4.267 -48.576 1.00 23.53 271 VAL A O 1
ATOM 2228 N N . ALA A 1 272 ? -29.412 2.910 -46.779 1.00 24.73 272 ALA A N 1
ATOM 2229 C CA . ALA A 1 272 ? -30.172 1.808 -47.370 1.00 24.73 272 ALA A CA 1
ATOM 2230 C C . ALA A 1 272 ? -30.914 1.019 -46.273 1.00 24.73 272 ALA A C 1
ATOM 2232 O O . ALA A 1 272 ? -30.302 0.459 -45.366 1.00 24.73 272 ALA A O 1
ATOM 2233 N N . LEU A 1 273 ? -32.248 1.033 -46.366 1.00 23.66 273 LEU A N 1
ATOM 2234 C CA . LEU A 1 273 ? -33.193 0.111 -45.724 1.00 23.66 273 LEU A CA 1
ATOM 2235 C C . LEU A 1 273 ? -33.039 -1.308 -46.308 1.00 23.66 273 LEU A C 1
ATOM 2237 O O . LEU A 1 273 ? -32.675 -1.414 -47.472 1.00 23.66 273 LEU A O 1
ATOM 2241 N N . VAL A 1 274 ? -33.461 -2.350 -45.569 1.00 25.17 274 VAL A N 1
ATOM 2242 C CA . VAL A 1 274 ? -34.574 -3.269 -45.938 1.00 25.17 274 VAL A CA 1
ATOM 2243 C C . VAL A 1 274 ? -34.873 -4.272 -44.795 1.00 25.17 274 VAL A C 1
ATOM 2245 O O . VAL A 1 274 ? -34.039 -5.080 -44.416 1.00 25.17 274 VAL A O 1
ATOM 2248 N N . HIS A 1 275 ? -36.107 -4.156 -44.290 1.00 24.59 275 HIS A N 1
ATOM 2249 C CA . HIS A 1 275 ? -37.108 -5.145 -43.845 1.00 24.59 275 HIS A CA 1
ATOM 2250 C C . HIS A 1 275 ? -36.838 -6.294 -42.841 1.00 24.59 275 HIS A C 1
ATOM 2252 O O . HIS A 1 275 ? -36.093 -7.241 -43.057 1.00 24.59 275 HIS A O 1
ATOM 2258 N N . SER A 1 276 ? -37.675 -6.209 -41.800 1.00 25.59 276 SER A N 1
ATOM 2259 C CA . SER A 1 276 ? -38.347 -7.207 -40.957 1.00 25.59 276 SER A CA 1
ATOM 2260 C C . SER A 1 276 ? -38.493 -8.657 -41.444 1.00 25.59 276 SER A C 1
ATOM 2262 O O . SER A 1 276 ? -38.990 -8.903 -42.541 1.00 25.59 276 SER A O 1
ATOM 2264 N N . SER A 1 277 ? -38.342 -9.601 -40.508 1.00 26.30 277 SER A N 1
ATOM 2265 C CA . SER A 1 277 ? -39.341 -10.659 -40.287 1.00 26.30 277 SER A CA 1
ATOM 2266 C C . SER A 1 277 ? -39.291 -11.193 -38.846 1.00 26.30 277 SER A C 1
ATOM 2268 O O . SER A 1 277 ? -38.253 -11.237 -38.193 1.00 26.30 277 SER A O 1
ATOM 2270 N N . SER A 1 278 ? -40.484 -11.499 -38.348 1.00 26.86 278 SER A N 1
ATOM 2271 C CA . SER A 1 278 ? -40.881 -12.011 -37.037 1.00 26.86 278 SER A CA 1
ATOM 2272 C C . SER A 1 278 ? -40.477 -13.469 -36.793 1.00 26.86 278 SER A C 1
ATOM 2274 O O . SER A 1 278 ? -40.549 -14.271 -37.719 1.00 26.86 278 SER A O 1
ATOM 2276 N N . GLY A 1 279 ? -40.231 -13.858 -35.536 1.00 25.22 279 GLY A N 1
ATOM 2277 C CA . GLY A 1 279 ? -40.140 -15.278 -35.177 1.00 25.22 279 GLY A CA 1
ATOM 2278 C C . GLY A 1 279 ? -39.897 -15.575 -33.695 1.00 25.22 279 GLY A C 1
ATOM 2279 O O . GLY A 1 279 ? -38.759 -15.645 -33.263 1.00 25.22 279 GLY A O 1
ATOM 2280 N N . ALA A 1 280 ? -40.997 -15.782 -32.968 1.00 26.16 280 ALA A N 1
ATOM 2281 C CA . ALA A 1 280 ? -41.201 -16.712 -31.847 1.00 26.16 280 ALA A CA 1
ATOM 2282 C C . ALA A 1 280 ? -40.244 -16.747 -30.624 1.00 26.16 280 ALA A C 1
ATOM 2284 O O . ALA A 1 280 ? -39.126 -17.248 -30.650 1.00 26.16 280 ALA A O 1
ATOM 2285 N N . VAL A 1 281 ? -40.825 -16.369 -29.482 1.00 26.55 281 VAL A N 1
ATOM 2286 C CA . VAL A 1 281 ? -40.405 -16.676 -28.103 1.00 26.55 281 VAL A CA 1
ATOM 2287 C C . VAL A 1 281 ? -40.854 -18.098 -27.723 1.00 26.55 281 VAL A C 1
ATOM 2289 O O . VAL A 1 281 ? -42.032 -18.403 -27.926 1.00 26.55 281 VAL A O 1
ATOM 2292 N N . PRO A 1 282 ? -40.032 -18.944 -27.070 1.00 30.22 282 PRO A N 1
ATOM 2293 C CA . PRO A 1 282 ? -40.547 -20.111 -26.370 1.00 30.22 282 PRO A CA 1
ATOM 2294 C C . PRO A 1 282 ? -40.814 -19.800 -24.889 1.00 30.22 282 PRO A C 1
ATOM 2296 O O . PRO A 1 282 ? -39.907 -19.594 -24.085 1.00 30.22 282 PRO A O 1
ATOM 2299 N N . ARG A 1 283 ? -42.106 -19.819 -24.538 1.00 25.17 283 ARG A N 1
ATOM 2300 C CA . ARG A 1 283 ? -42.623 -20.088 -23.187 1.00 25.17 283 ARG A CA 1
ATOM 2301 C C . ARG A 1 283 ? -42.198 -21.498 -22.763 1.00 25.17 283 ARG A C 1
ATOM 2303 O O . ARG A 1 283 ? -42.527 -22.452 -23.467 1.00 25.17 283 ARG A O 1
ATOM 2310 N N . LEU A 1 284 ? -41.612 -21.649 -21.575 1.00 28.14 284 LEU A N 1
ATOM 2311 C CA . LEU A 1 284 ? -41.607 -22.925 -20.855 1.00 28.14 284 LEU A CA 1
ATOM 2312 C C . LEU A 1 284 ? -42.554 -22.861 -19.655 1.00 28.14 284 LEU A C 1
ATOM 2314 O O . LEU A 1 284 ? -42.635 -21.867 -18.937 1.00 28.14 284 LEU A O 1
ATOM 2318 N N . LYS A 1 285 ? -43.346 -23.927 -19.559 1.00 25.89 285 LYS A N 1
ATOM 2319 C CA . LYS A 1 285 ? -44.560 -24.091 -18.767 1.00 25.89 285 LYS A CA 1
ATOM 2320 C C . LYS A 1 285 ? -44.253 -24.331 -17.291 1.00 25.89 285 LYS A C 1
ATOM 2322 O O . LYS A 1 285 ? -43.360 -25.100 -16.954 1.00 25.89 285 LYS A O 1
ATOM 2327 N N . CYS A 1 286 ? -45.097 -23.753 -16.442 1.00 24.17 286 CYS A N 1
ATOM 2328 C CA . CYS A 1 286 ? -45.322 -24.198 -15.075 1.00 24.17 286 CYS A CA 1
ATOM 2329 C C . CYS A 1 286 ? -46.058 -25.550 -15.069 1.00 24.17 286 CYS A C 1
ATOM 2331 O O . CYS A 1 286 ? -47.071 -25.712 -15.748 1.00 24.17 286 CYS A O 1
ATOM 2333 N N . ALA A 1 287 ? -45.559 -26.481 -14.264 1.00 29.66 287 ALA A N 1
ATOM 2334 C CA . ALA A 1 287 ? -46.236 -27.659 -13.723 1.00 29.66 287 ALA A CA 1
ATOM 2335 C C . ALA A 1 287 ? -45.420 -28.050 -12.477 1.00 29.66 287 ALA A C 1
ATOM 2337 O O . ALA A 1 287 ? -44.198 -27.993 -12.530 1.00 29.66 287 ALA A O 1
ATOM 2338 N N . GLY A 1 288 ? -45.946 -28.403 -11.316 1.00 26.97 288 GLY A N 1
ATOM 2339 C CA . GLY A 1 288 ? -47.291 -28.473 -10.777 1.00 26.97 288 GLY A CA 1
ATOM 2340 C C . GLY A 1 288 ? -47.129 -28.568 -9.254 1.00 26.97 288 GLY A C 1
ATOM 2341 O O . GLY A 1 288 ? -46.062 -28.908 -8.745 1.00 26.97 288 GLY A O 1
ATOM 2342 N N . THR A 1 289 ? -48.174 -28.193 -8.537 1.00 27.61 289 THR A N 1
ATOM 2343 C CA . THR A 1 289 ? -48.296 -28.227 -7.078 1.00 27.61 289 THR A CA 1
ATOM 2344 C C . THR A 1 289 ? -48.208 -29.652 -6.523 1.00 27.61 289 THR A C 1
ATOM 2346 O O . THR A 1 289 ? -48.921 -30.531 -7.003 1.00 27.61 289 THR A O 1
ATOM 2349 N N . ALA A 1 290 ? -47.414 -29.855 -5.471 1.00 28.09 290 ALA A N 1
ATOM 2350 C CA . ALA A 1 290 ? -47.524 -31.004 -4.573 1.00 28.09 290 ALA A CA 1
ATOM 2351 C C . ALA A 1 290 ? -47.461 -30.505 -3.118 1.00 28.09 290 ALA A C 1
ATOM 2353 O O . ALA A 1 290 ? -46.527 -29.797 -2.740 1.00 28.09 290 AL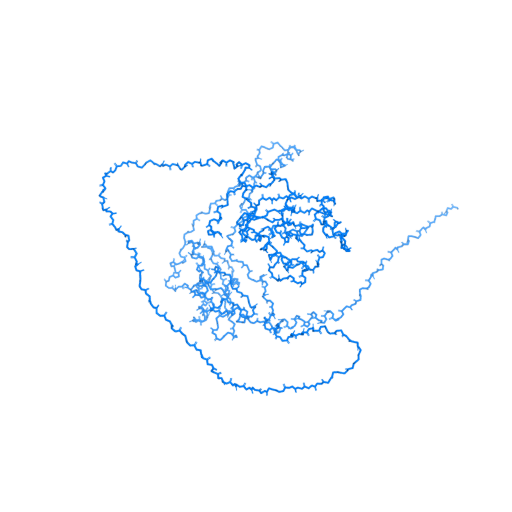A A O 1
ATOM 2354 N N . GLU A 1 291 ? -48.499 -30.826 -2.344 1.00 28.84 291 GLU A N 1
ATOM 2355 C CA . GLU A 1 291 ? -48.619 -30.563 -0.903 1.00 28.84 291 GLU A CA 1
ATOM 2356 C C . GLU A 1 291 ? -47.615 -31.384 -0.064 1.00 28.84 291 GLU A C 1
ATOM 2358 O O . GLU A 1 291 ? -47.135 -32.423 -0.528 1.00 28.84 291 GLU A O 1
ATOM 2363 N N . PRO A 1 292 ? -47.297 -30.960 1.179 1.00 33.88 292 PRO A N 1
ATOM 2364 C CA . PRO A 1 292 ? -46.326 -31.631 2.037 1.00 33.88 292 PRO A CA 1
ATOM 2365 C C . PRO A 1 292 ? -46.977 -32.660 2.982 1.00 33.88 292 PRO A C 1
ATOM 2367 O O . PRO A 1 292 ? -48.056 -32.435 3.524 1.00 33.88 292 PRO A O 1
ATOM 2370 N N . ALA A 1 293 ? -46.268 -33.758 3.257 1.00 31.27 293 ALA A N 1
ATOM 2371 C CA . ALA A 1 293 ? -46.576 -34.722 4.321 1.00 31.27 293 ALA A CA 1
ATOM 2372 C C . ALA A 1 293 ? -45.377 -34.839 5.301 1.00 31.27 293 ALA A C 1
ATOM 2374 O O . ALA A 1 293 ? -44.267 -34.433 4.950 1.00 31.27 293 ALA A O 1
ATOM 2375 N N . PRO A 1 294 ? -45.5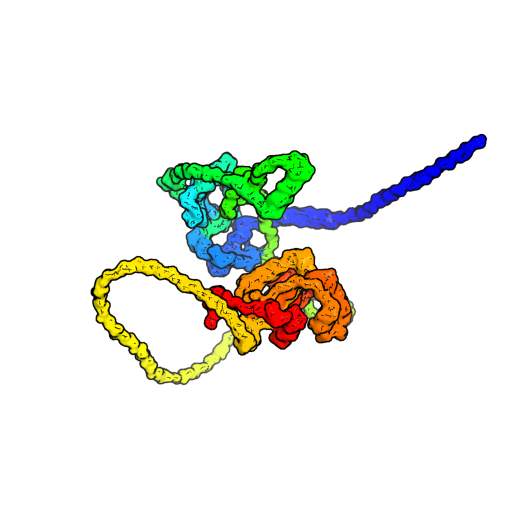81 -35.304 6.550 1.00 35.12 294 PRO A N 1
ATOM 2376 C CA . PRO A 1 294 ? -45.014 -34.645 7.728 1.00 35.12 294 PRO A CA 1
ATOM 2377 C C . PRO A 1 294 ? -43.696 -35.231 8.269 1.00 35.12 294 PRO A C 1
ATOM 2379 O O . PRO A 1 294 ? -43.436 -36.425 8.195 1.00 35.12 294 PRO A O 1
ATOM 2382 N N . GLY A 1 295 ? -42.920 -34.333 8.890 1.00 34.69 295 GLY A N 1
ATOM 2383 C CA . GLY A 1 295 ? -42.097 -34.504 10.100 1.00 34.69 295 GLY A CA 1
ATOM 2384 C C . GLY A 1 295 ? -41.340 -35.815 10.353 1.00 34.69 295 GLY A C 1
ATOM 2385 O O . GLY A 1 295 ? -41.897 -36.766 10.892 1.00 34.69 295 GLY A O 1
ATOM 2386 N N . GLY A 1 296 ? -40.017 -35.770 10.164 1.00 32.28 296 GLY A N 1
ATOM 2387 C CA . GLY A 1 296 ? -39.039 -36.667 10.795 1.00 32.28 296 GLY A CA 1
ATOM 2388 C C . GLY A 1 296 ? -37.777 -35.884 11.210 1.00 32.28 296 GLY A C 1
ATOM 2389 O O . GLY A 1 296 ? -37.445 -34.901 10.545 1.00 32.28 296 GLY A O 1
ATOM 2390 N N . PRO A 1 297 ? -37.095 -36.242 12.316 1.00 34.62 297 PRO A N 1
ATOM 2391 C CA . PRO A 1 297 ? -36.108 -35.375 12.963 1.00 34.62 297 PRO A CA 1
ATOM 2392 C C . PRO A 1 297 ? -34.810 -35.221 12.156 1.00 34.62 297 PRO A C 1
ATOM 2394 O O . PRO A 1 297 ? -34.236 -36.191 11.659 1.00 34.62 297 PRO A O 1
ATOM 2397 N N . LEU A 1 298 ? -34.331 -33.975 12.086 1.00 30.09 298 LEU A N 1
ATOM 2398 C CA . LEU A 1 298 ? -33.064 -33.564 11.482 1.00 30.09 298 LEU A CA 1
ATOM 2399 C C . LEU A 1 298 ? -31.880 -34.239 12.194 1.00 30.09 298 LEU A C 1
ATOM 2401 O O . LEU A 1 298 ? -31.570 -33.921 13.340 1.00 30.09 298 LEU A O 1
ATOM 2405 N N . ARG A 1 299 ? -31.189 -35.145 11.496 1.00 33.44 299 ARG A N 1
ATOM 2406 C CA . ARG A 1 299 ? -29.808 -35.522 11.821 1.00 33.44 299 ARG A CA 1
ATOM 2407 C C . ARG A 1 299 ? -28.870 -34.575 11.076 1.00 33.44 299 ARG A C 1
ATOM 2409 O O . ARG A 1 299 ? -28.924 -34.508 9.850 1.00 33.44 299 ARG A O 1
ATOM 2416 N N . GLU A 1 300 ? -28.019 -33.861 11.809 1.00 33.88 300 GLU A N 1
ATOM 2417 C CA . GLU A 1 300 ? -26.909 -33.088 11.243 1.00 33.88 300 GLU A CA 1
ATOM 2418 C C . GLU A 1 300 ? -26.003 -34.009 10.415 1.00 33.88 300 GLU A C 1
ATOM 2420 O O . GLU A 1 300 ? -25.316 -34.883 10.945 1.00 33.88 300 GLU A O 1
ATOM 2425 N N . ALA A 1 301 ? -26.009 -33.825 9.096 1.00 32.44 301 ALA A N 1
ATOM 2426 C CA . ALA A 1 301 ? -25.074 -34.481 8.197 1.00 32.44 301 ALA A CA 1
ATOM 2427 C C . ALA A 1 301 ? -23.798 -33.635 8.105 1.00 32.44 301 ALA A C 1
ATOM 2429 O O . ALA A 1 301 ? -23.779 -32.572 7.485 1.00 32.44 301 ALA A O 1
ATOM 2430 N N . THR A 1 302 ? -22.715 -34.106 8.720 1.00 32.69 302 THR A N 1
ATOM 2431 C CA . THR A 1 302 ? -21.367 -33.578 8.482 1.00 32.69 302 THR A CA 1
ATOM 2432 C C . THR A 1 302 ? -21.000 -33.805 7.006 1.00 32.69 302 THR A C 1
ATOM 2434 O O . THR A 1 302 ? -21.165 -34.929 6.522 1.00 32.69 302 THR A O 1
ATOM 2437 N N . PRO A 1 303 ? -20.510 -32.799 6.254 1.00 33.94 303 PRO A N 1
ATOM 2438 C CA . PRO A 1 303 ? -20.170 -32.997 4.848 1.00 33.94 303 PRO A CA 1
ATOM 2439 C C . PRO A 1 303 ? -18.980 -33.964 4.720 1.00 33.94 303 PRO A C 1
ATOM 2441 O O . PRO A 1 303 ? -18.057 -33.916 5.542 1.00 33.94 303 PRO A O 1
ATOM 2444 N N . PRO A 1 304 ? -18.954 -34.846 3.703 1.00 33.59 304 PRO A N 1
ATOM 2445 C CA . PRO A 1 304 ? -17.867 -35.798 3.557 1.00 33.59 304 PRO A CA 1
ATOM 2446 C C . PRO A 1 304 ? -16.576 -35.058 3.196 1.00 33.59 304 PRO A C 1
ATOM 2448 O O . PRO A 1 304 ? -16.531 -34.268 2.250 1.00 33.59 304 PRO A O 1
ATOM 2451 N N . ARG A 1 305 ? -15.494 -35.345 3.932 1.00 34.50 305 ARG A N 1
ATOM 2452 C CA . ARG A 1 305 ? -14.133 -34.950 3.549 1.00 34.50 305 ARG A CA 1
ATOM 2453 C C . ARG A 1 305 ? -13.820 -35.552 2.180 1.00 34.50 305 ARG A C 1
ATOM 2455 O O . ARG A 1 305 ? -13.601 -36.756 2.057 1.00 34.50 305 ARG A O 1
ATOM 2462 N N . ARG A 1 306 ? -13.789 -34.707 1.150 1.00 34.84 306 ARG A N 1
ATOM 2463 C CA . ARG A 1 306 ? -13.360 -35.083 -0.198 1.00 34.84 306 ARG A CA 1
ATOM 2464 C C . ARG A 1 306 ? -11.855 -35.361 -0.148 1.00 34.84 306 ARG A C 1
ATOM 2466 O O . ARG A 1 306 ? -11.049 -34.440 -0.065 1.00 34.84 306 ARG A O 1
ATOM 2473 N N . LEU A 1 307 ? -11.477 -36.638 -0.141 1.00 35.81 307 LEU A N 1
ATOM 2474 C CA . LEU A 1 307 ? -10.094 -37.056 -0.365 1.00 35.81 307 LEU A CA 1
ATOM 2475 C C . LEU A 1 307 ? -9.675 -36.571 -1.758 1.00 35.81 307 LEU A C 1
ATOM 2477 O O . LEU A 1 307 ? -10.200 -37.044 -2.768 1.00 35.81 307 LEU A O 1
ATOM 2481 N N . VAL A 1 308 ? -8.761 -35.602 -1.799 1.00 37.47 308 VAL A N 1
ATOM 2482 C CA . VAL A 1 308 ? -8.136 -35.117 -3.033 1.00 37.47 308 VAL A CA 1
ATOM 2483 C C . VAL A 1 308 ? -7.390 -36.294 -3.657 1.00 37.47 308 VAL A C 1
ATOM 2485 O O . VAL A 1 308 ? -6.419 -36.797 -3.093 1.00 37.47 308 VAL A O 1
ATOM 2488 N N . ARG A 1 309 ? -7.872 -36.780 -4.804 1.00 32.22 309 ARG A N 1
ATOM 2489 C CA . ARG A 1 309 ? -7.141 -37.769 -5.599 1.00 32.22 309 ARG A CA 1
ATOM 2490 C C . ARG A 1 309 ? -5.976 -37.063 -6.305 1.00 32.22 309 ARG A C 1
ATOM 2492 O O . ARG A 1 309 ? -6.206 -36.006 -6.888 1.00 32.22 309 ARG A O 1
ATOM 2499 N N . PRO A 1 310 ? -4.758 -37.627 -6.306 1.00 33.00 310 PRO A N 1
ATOM 2500 C CA . PRO A 1 310 ? -3.676 -37.105 -7.130 1.00 33.00 310 PRO A CA 1
ATOM 2501 C C . PRO A 1 310 ? -4.036 -37.272 -8.614 1.00 33.00 310 PRO A C 1
ATOM 2503 O O . PRO A 1 310 ? -4.463 -38.349 -9.041 1.00 33.00 310 PRO A O 1
ATOM 2506 N N . ILE A 1 311 ? -3.890 -36.194 -9.386 1.00 41.22 311 ILE A N 1
ATOM 2507 C CA . ILE A 1 311 ? -4.083 -36.187 -10.842 1.00 41.22 311 ILE A CA 1
ATOM 2508 C C . ILE A 1 311 ? -3.015 -37.101 -11.469 1.00 41.22 311 ILE A C 1
ATOM 2510 O O . ILE A 1 311 ? -1.839 -37.022 -11.110 1.00 41.22 311 ILE A O 1
ATOM 2514 N N . ARG A 1 312 ? -3.422 -38.019 -12.358 1.00 35.69 312 ARG A N 1
ATOM 2515 C CA . ARG A 1 312 ? -2.513 -38.968 -13.026 1.00 35.69 312 ARG A CA 1
ATOM 2516 C C . ARG A 1 312 ? -1.784 -38.290 -14.196 1.00 35.69 312 ARG A C 1
ATOM 2518 O O . ARG A 1 312 ? -2.313 -37.392 -14.836 1.00 35.69 312 ARG A O 1
ATOM 2525 N N . ARG A 1 313 ? -0.570 -38.776 -14.485 1.00 39.09 313 ARG A N 1
ATOM 2526 C CA . ARG A 1 313 ? 0.457 -38.202 -15.386 1.00 39.09 313 ARG A CA 1
ATOM 2527 C C . ARG A 1 313 ? 0.046 -37.890 -16.841 1.00 39.09 313 ARG A C 1
ATOM 2529 O O . ARG A 1 313 ? 0.821 -37.238 -17.524 1.00 39.09 313 ARG A O 1
ATOM 2536 N N . HIS A 1 314 ? -1.117 -38.326 -17.325 1.00 37.97 314 HIS A N 1
ATOM 2537 C CA . HIS A 1 314 ? -1.512 -38.165 -18.735 1.00 37.97 314 HIS A CA 1
ATOM 2538 C C . HIS A 1 314 ? -2.495 -37.014 -19.010 1.00 37.97 314 HIS A C 1
ATOM 2540 O O . HIS A 1 314 ? -2.793 -36.762 -20.173 1.00 37.97 314 HIS A O 1
ATOM 2546 N N . ASP A 1 315 ? -2.927 -36.277 -17.981 1.00 41.62 315 ASP A N 1
ATOM 2547 C CA . ASP A 1 315 ? -3.959 -35.236 -18.109 1.00 41.62 315 ASP A CA 1
ATOM 2548 C C . ASP A 1 315 ? -3.418 -33.804 -17.921 1.00 41.62 315 ASP A C 1
ATOM 2550 O O . ASP A 1 315 ? -4.171 -32.911 -17.536 1.00 41.62 315 ASP A O 1
ATOM 2554 N N . LEU A 1 316 ? -2.119 -33.549 -18.139 1.00 47.72 316 LEU A N 1
ATOM 2555 C CA . LEU A 1 316 ? -1.613 -32.170 -18.141 1.00 47.72 316 LEU A CA 1
ATOM 2556 C C . LEU A 1 316 ? -2.144 -31.465 -19.400 1.00 47.72 316 LEU A C 1
ATOM 2558 O O . LEU A 1 316 ? -1.734 -31.829 -20.504 1.00 47.72 316 LEU A O 1
ATOM 2562 N N . PRO A 1 317 ? -3.052 -30.480 -19.278 1.00 49.78 317 PRO A N 1
ATOM 2563 C CA . PRO A 1 317 ? -3.526 -29.754 -20.444 1.00 49.78 317 PRO A CA 1
ATOM 2564 C C . PRO A 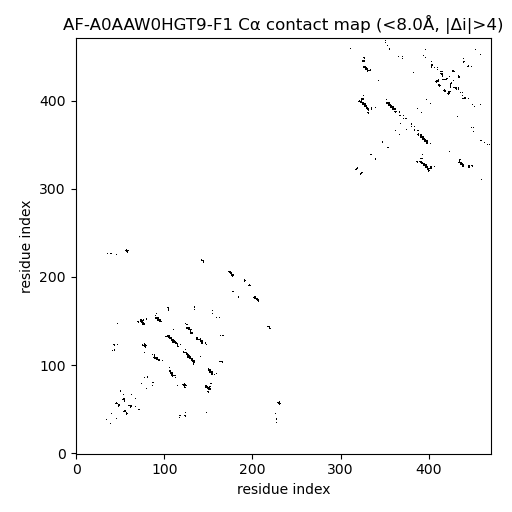1 317 ? -2.333 -29.051 -21.092 1.00 49.78 317 PRO A C 1
ATOM 2566 O O . PRO A 1 317 ? -1.506 -28.456 -20.394 1.00 49.78 317 PRO A O 1
ATOM 2569 N N . ALA A 1 318 ? -2.248 -29.119 -22.422 1.00 61.34 318 ALA A N 1
ATOM 2570 C CA . ALA A 1 318 ? -1.309 -28.315 -23.195 1.00 61.34 318 ALA A CA 1
ATOM 2571 C C . ALA A 1 318 ? -1.352 -26.864 -22.690 1.00 61.34 318 ALA A C 1
ATOM 2573 O O . ALA A 1 318 ? -2.447 -26.362 -22.412 1.00 61.34 318 ALA A O 1
ATOM 2574 N N . TYR A 1 319 ? -0.188 -26.217 -22.548 1.00 69.88 319 TYR A N 1
ATOM 2575 C CA . TYR A 1 319 ? -0.046 -24.828 -22.094 1.00 69.88 319 TYR A CA 1
ATOM 2576 C C . TYR A 1 319 ? -0.798 -23.876 -23.032 1.00 69.88 319 TYR A C 1
ATOM 2578 O O . TYR A 1 319 ? -0.245 -23.313 -23.968 1.00 69.88 319 TYR A O 1
ATOM 2586 N N . SER A 1 320 ? -2.101 -23.761 -22.813 1.00 75.81 320 SER A N 1
ATOM 2587 C CA . SER A 1 320 ? -3.045 -23.087 -23.690 1.00 75.81 320 SER A CA 1
ATOM 2588 C C . SER A 1 320 ? -4.215 -22.561 -22.865 1.00 75.81 320 SER A C 1
ATOM 2590 O O . SER A 1 320 ? -4.611 -23.156 -21.854 1.00 75.81 320 SER A O 1
ATOM 2592 N N . GLY A 1 321 ? -4.741 -21.405 -23.274 1.00 88.56 321 GLY A N 1
ATOM 2593 C CA . GLY A 1 321 ? -5.803 -20.705 -22.557 1.00 88.56 321 GLY A CA 1
ATOM 2594 C C . GLY A 1 321 ? -5.439 -20.453 -21.091 1.00 88.56 321 GLY A C 1
ATOM 2595 O O . GLY A 1 321 ? -4.342 -20.003 -20.774 1.00 88.56 321 GLY A O 1
ATOM 2596 N N . VAL A 1 322 ? -6.341 -20.809 -20.173 1.00 90.38 322 VAL A N 1
ATOM 2597 C CA . VAL A 1 322 ? -6.152 -20.650 -18.715 1.00 90.38 322 VAL A CA 1
ATOM 2598 C C . VAL A 1 322 ? -4.997 -21.477 -18.130 1.00 90.38 322 VAL A C 1
ATOM 2600 O O . VAL A 1 322 ? -4.582 -21.242 -16.993 1.00 90.38 322 VAL A O 1
ATOM 2603 N N . ASN A 1 323 ? -4.475 -22.447 -18.886 1.00 92.56 323 ASN A N 1
ATOM 2604 C CA . ASN A 1 323 ? -3.361 -23.299 -18.478 1.00 92.56 323 ASN A CA 1
ATOM 2605 C C . ASN A 1 323 ? -2.017 -22.873 -19.081 1.00 92.56 323 ASN A C 1
ATOM 2607 O O . ASN A 1 323 ? -1.022 -23.555 -18.839 1.00 92.56 323 ASN A O 1
ATOM 2611 N N . GLU A 1 324 ? -1.958 -21.768 -19.834 1.00 96.31 324 GLU A N 1
ATOM 2612 C CA . GLU A 1 324 ? -0.689 -21.189 -20.290 1.00 96.31 324 GLU A CA 1
ATOM 2613 C C . GLU A 1 324 ? 0.223 -20.894 -19.088 1.00 96.31 324 GLU A C 1
ATOM 2615 O O . GLU A 1 324 ? -0.244 -20.476 -18.023 1.00 96.31 324 GLU A O 1
ATOM 2620 N N . ARG A 1 325 ? 1.530 -21.139 -19.247 1.00 97.75 325 ARG A N 1
ATOM 2621 C CA . ARG A 1 325 ? 2.549 -20.908 -18.217 1.00 97.75 325 ARG A CA 1
ATOM 2622 C C . ARG A 1 325 ? 3.669 -20.021 -18.739 1.00 97.75 325 ARG A C 1
ATOM 2624 O O . ARG A 1 325 ? 4.056 -20.120 -19.896 1.00 97.75 325 ARG A O 1
ATOM 2631 N N . THR A 1 326 ? 4.238 -19.205 -17.856 1.00 98.44 326 THR A N 1
ATOM 2632 C CA . THR A 1 326 ? 5.434 -18.398 -18.132 1.00 98.44 326 THR A CA 1
ATOM 2633 C C . THR A 1 326 ? 6.506 -18.638 -17.080 1.00 98.44 326 THR A C 1
ATOM 2635 O O . THR A 1 326 ? 6.197 -18.826 -15.898 1.00 98.44 326 THR A O 1
ATOM 2638 N N . PHE A 1 327 ? 7.772 -18.566 -17.491 1.00 98.62 327 PHE A N 1
ATOM 2639 C CA . PHE A 1 327 ? 8.897 -18.514 -16.566 1.00 98.62 327 PHE A CA 1
ATOM 2640 C C . PHE A 1 327 ? 9.200 -17.066 -16.178 1.00 98.62 327 PHE A C 1
ATOM 2642 O O . PHE A 1 327 ? 9.286 -16.184 -17.035 1.00 98.62 327 PHE A O 1
ATOM 2649 N N . LEU A 1 328 ? 9.387 -16.826 -14.881 1.00 98.56 328 LEU A N 1
ATOM 2650 C CA . LEU A 1 328 ? 9.839 -15.554 -14.328 1.00 98.56 328 LEU A CA 1
ATOM 2651 C C . LEU A 1 328 ? 11.022 -15.783 -13.390 1.00 98.56 328 LEU A C 1
ATOM 2653 O O . LEU A 1 328 ? 11.023 -16.729 -12.607 1.00 98.56 328 LEU A O 1
ATOM 2657 N N . ALA A 1 329 ? 11.986 -14.863 -13.386 1.00 98.50 329 ALA A N 1
ATOM 2658 C CA . ALA A 1 329 ? 13.082 -14.904 -12.420 1.00 98.50 329 ALA A CA 1
ATOM 2659 C C . ALA A 1 329 ? 13.360 -13.534 -11.806 1.00 98.50 329 ALA A C 1
ATOM 2661 O O . ALA A 1 329 ? 13.655 -12.572 -12.518 1.00 98.50 329 ALA A O 1
ATOM 2662 N N . VAL A 1 330 ? 13.325 -13.444 -10.474 1.00 98.62 330 VAL A N 1
ATOM 2663 C CA . VAL A 1 330 ? 13.856 -12.279 -9.754 1.00 98.62 330 VAL A CA 1
ATOM 2664 C C . VAL A 1 330 ? 15.376 -12.370 -9.769 1.00 98.62 330 VAL A C 1
ATOM 2666 O O . VAL A 1 330 ? 15.953 -13.323 -9.247 1.00 98.62 330 VAL A O 1
ATOM 2669 N N . LYS A 1 331 ? 16.014 -11.370 -10.376 1.00 98.50 331 LYS A N 1
ATOM 2670 C CA . LYS A 1 331 ? 17.465 -11.278 -10.556 1.00 98.50 331 LYS A CA 1
ATOM 2671 C C . LYS A 1 331 ? 18.180 -10.980 -9.227 1.00 98.50 331 LYS A C 1
ATOM 2673 O O . LYS A 1 331 ? 17.523 -10.557 -8.266 1.00 98.50 331 LYS A O 1
ATOM 2678 N N . PRO A 1 332 ? 19.519 -11.127 -9.153 1.00 98.56 332 PRO A N 1
ATOM 2679 C CA . PRO A 1 332 ? 20.247 -10.982 -7.890 1.00 98.56 332 PRO A CA 1
ATOM 2680 C C . PRO A 1 332 ? 20.053 -9.624 -7.204 1.00 98.56 332 PRO A C 1
ATOM 2682 O O . PRO A 1 332 ? 19.932 -9.546 -5.984 1.00 98.56 332 PRO A O 1
ATOM 2685 N N . ASP A 1 333 ? 19.949 -8.536 -7.968 1.00 98.19 333 ASP A N 1
ATOM 2686 C CA . ASP A 1 333 ? 19.644 -7.202 -7.443 1.00 98.19 333 ASP A CA 1
ATOM 2687 C C . ASP A 1 333 ? 18.233 -7.109 -6.843 1.00 98.19 333 ASP A C 1
ATOM 2689 O O . ASP A 1 333 ? 18.057 -6.449 -5.820 1.00 98.19 333 ASP A O 1
ATOM 2693 N N . GLY A 1 334 ? 17.237 -7.784 -7.421 1.00 98.19 334 GLY A N 1
ATOM 2694 C CA . GLY A 1 334 ? 15.885 -7.860 -6.865 1.00 98.19 334 GLY A CA 1
ATOM 2695 C C . GLY A 1 334 ? 15.850 -8.553 -5.502 1.00 98.19 334 GLY A C 1
ATOM 2696 O O . GLY A 1 334 ? 15.196 -8.066 -4.574 1.00 98.19 334 GLY A O 1
ATOM 2697 N N . VAL A 1 335 ? 16.616 -9.637 -5.350 1.00 98.12 335 VAL A N 1
ATOM 2698 C CA . VAL A 1 335 ? 16.758 -10.356 -4.074 1.00 98.12 335 VAL A CA 1
ATOM 2699 C C . VAL A 1 335 ? 17.497 -9.502 -3.044 1.00 98.12 335 VAL A C 1
ATOM 2701 O O . VAL A 1 335 ? 16.982 -9.279 -1.948 1.00 98.12 335 VAL A O 1
ATOM 2704 N N . GLN A 1 336 ? 18.649 -8.933 -3.410 1.00 97.75 336 GLN A N 1
ATOM 2705 C CA . GLN A 1 336 ? 19.452 -8.071 -2.529 1.00 97.75 336 GLN A CA 1
ATOM 2706 C C . GLN A 1 336 ? 18.677 -6.841 -2.035 1.00 97.75 336 GLN A C 1
ATOM 2708 O O . GLN A 1 336 ? 18.842 -6.392 -0.901 1.00 97.75 336 GLN A O 1
ATOM 2713 N N . ARG A 1 337 ? 17.780 -6.309 -2.871 1.00 98.12 337 ARG A N 1
ATOM 2714 C CA . ARG A 1 337 ? 16.923 -5.160 -2.546 1.00 98.12 337 ARG A CA 1
ATOM 2715 C C . ARG A 1 337 ? 15.626 -5.543 -1.833 1.00 98.12 337 ARG A C 1
ATOM 2717 O O . ARG A 1 337 ? 14.807 -4.663 -1.582 1.00 98.12 337 ARG A O 1
ATOM 2724 N N . ARG A 1 338 ? 15.445 -6.824 -1.483 1.00 98.31 338 ARG A N 1
ATOM 2725 C CA . ARG A 1 338 ? 14.274 -7.357 -0.765 1.00 98.31 338 ARG A CA 1
ATOM 2726 C C . ARG A 1 338 ? 12.951 -7.119 -1.508 1.0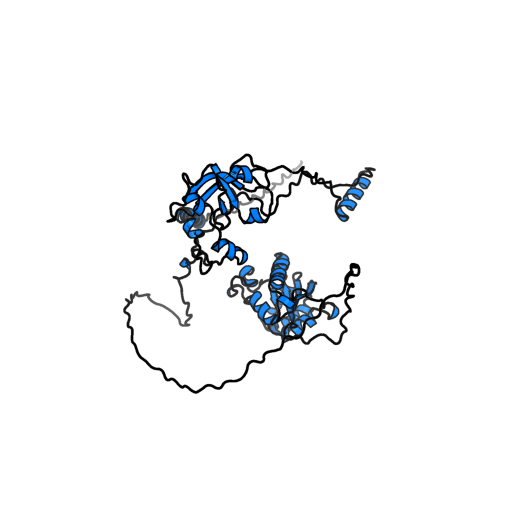0 98.31 338 ARG A C 1
ATOM 2728 O O . ARG A 1 338 ? 11.917 -6.904 -0.885 1.00 98.31 338 ARG A O 1
ATOM 2735 N N . LEU A 1 339 ? 12.980 -7.171 -2.843 1.00 98.38 339 LEU A N 1
ATOM 2736 C CA . LEU A 1 339 ? 11.809 -6.934 -3.700 1.00 98.38 339 LEU A CA 1
ATOM 2737 C C . LEU A 1 339 ? 11.026 -8.209 -4.042 1.00 98.38 339 LEU A C 1
ATOM 2739 O O . LEU A 1 339 ? 9.986 -8.117 -4.686 1.00 98.38 339 LEU A O 1
ATOM 2743 N N . VAL A 1 340 ? 11.482 -9.386 -3.597 1.00 98.62 340 VAL A N 1
ATOM 2744 C CA . VAL A 1 340 ? 10.856 -10.687 -3.907 1.00 98.62 340 VAL A CA 1
ATOM 2745 C C . VAL A 1 340 ? 9.367 -10.693 -3.559 1.00 98.62 340 VAL A C 1
ATOM 2747 O O . VAL A 1 340 ? 8.540 -10.945 -4.430 1.00 98.62 340 VAL A O 1
ATOM 2750 N N . GLY A 1 341 ? 9.015 -10.350 -2.315 1.00 98.31 341 GLY A N 1
ATOM 2751 C CA . GLY A 1 341 ? 7.617 -10.344 -1.875 1.00 98.31 341 GLY A CA 1
ATOM 2752 C C . GLY A 1 341 ? 6.757 -9.334 -2.636 1.00 98.31 341 GLY A C 1
ATOM 2753 O O . GLY A 1 341 ? 5.623 -9.633 -2.981 1.00 98.31 341 GLY A O 1
ATOM 2754 N N . GLU A 1 342 ? 7.304 -8.162 -2.965 1.00 98.31 342 GLU A N 1
ATOM 2755 C CA . GLU A 1 342 ? 6.587 -7.138 -3.733 1.00 98.31 342 GLU A CA 1
ATOM 2756 C C . GLU A 1 342 ? 6.316 -7.582 -5.177 1.00 98.31 342 GLU A C 1
ATOM 2758 O O . GLU A 1 342 ? 5.240 -7.312 -5.706 1.00 98.31 342 GLU A O 1
ATOM 2763 N N . ILE A 1 343 ? 7.259 -8.295 -5.797 1.00 98.50 343 ILE A N 1
ATOM 2764 C CA . ILE A 1 343 ? 7.097 -8.870 -7.135 1.00 98.50 343 ILE A CA 1
ATOM 2765 C C . ILE A 1 343 ? 6.041 -9.973 -7.109 1.00 98.50 343 ILE A C 1
ATOM 2767 O O . ILE A 1 343 ? 5.069 -9.879 -7.855 1.00 98.50 343 ILE A O 1
ATOM 2771 N N . VAL A 1 344 ? 6.187 -10.969 -6.227 1.00 98.69 344 VAL A N 1
ATOM 2772 C CA . VAL A 1 344 ? 5.233 -12.084 -6.082 1.00 98.69 344 VAL A CA 1
ATOM 2773 C C . VAL A 1 344 ? 3.819 -11.548 -5.858 1.00 98.69 344 VAL A C 1
ATOM 2775 O O . VAL A 1 344 ? 2.904 -11.875 -6.611 1.00 98.69 344 VAL A O 1
ATOM 2778 N N . ARG A 1 345 ? 3.667 -10.594 -4.931 1.00 98.56 345 ARG A N 1
ATOM 2779 C CA . ARG A 1 345 ? 2.389 -9.946 -4.611 1.00 98.56 345 ARG A CA 1
ATOM 2780 C C . ARG A 1 345 ? 1.705 -9.320 -5.829 1.00 98.56 345 ARG A C 1
ATOM 2782 O O . ARG A 1 345 ? 0.477 -9.229 -5.853 1.00 98.56 345 ARG A O 1
ATOM 2789 N N . ARG A 1 346 ? 2.450 -8.809 -6.819 1.00 98.50 346 ARG A N 1
ATOM 2790 C CA . ARG A 1 346 ? 1.849 -8.220 -8.031 1.00 98.50 346 ARG A CA 1
ATOM 2791 C C . ARG A 1 346 ? 1.236 -9.282 -8.939 1.00 98.50 346 ARG A C 1
ATOM 2793 O O . ARG A 1 346 ? 0.171 -9.019 -9.489 1.00 98.50 346 ARG A O 1
ATOM 2800 N N . PHE A 1 347 ? 1.854 -10.456 -9.052 1.00 98.38 347 PHE A N 1
ATOM 2801 C CA . PHE A 1 347 ? 1.305 -11.580 -9.814 1.00 98.38 347 PHE A CA 1
ATOM 2802 C C . PHE A 1 347 ? 0.122 -12.234 -9.087 1.00 98.38 347 PHE A C 1
ATOM 2804 O O . PHE A 1 347 ? -0.920 -12.433 -9.708 1.00 98.38 347 PHE A O 1
ATOM 2811 N N . GLU A 1 348 ? 0.208 -12.420 -7.764 1.00 98.25 348 GLU A N 1
ATOM 2812 C CA . GLU A 1 348 ? -0.916 -12.921 -6.951 1.00 98.25 348 GLU A CA 1
ATOM 2813 C C . GLU A 1 348 ? -2.142 -12.008 -7.063 1.00 98.25 348 GLU A C 1
ATOM 2815 O O . GLU A 1 348 ? -3.243 -12.454 -7.371 1.00 98.25 348 GLU A O 1
ATOM 2820 N N . ARG A 1 349 ? -1.961 -10.691 -6.879 1.00 97.56 349 ARG A N 1
ATOM 2821 C CA . ARG A 1 349 ? -3.071 -9.728 -6.981 1.00 97.56 349 ARG A CA 1
ATOM 2822 C C . ARG A 1 349 ? -3.647 -9.606 -8.385 1.00 97.56 349 ARG A C 1
ATOM 2824 O O . ARG A 1 349 ? -4.768 -9.124 -8.522 1.00 97.56 349 ARG A O 1
ATOM 2831 N N . LYS A 1 350 ? -2.882 -9.968 -9.416 1.00 96.56 350 LYS A N 1
ATOM 2832 C CA . LYS A 1 350 ? -3.370 -10.001 -10.796 1.00 96.56 350 LYS A CA 1
ATOM 2833 C C . LYS A 1 350 ? -4.299 -11.198 -11.038 1.00 96.56 350 LYS A C 1
ATOM 2835 O O . LYS A 1 350 ? -5.084 -11.127 -11.976 1.00 96.56 350 LYS A O 1
ATOM 2840 N N . GLY A 1 351 ? -4.241 -12.228 -10.187 1.00 96.50 351 GLY A N 1
ATOM 2841 C CA . GLY A 1 351 ? -5.024 -13.459 -10.311 1.00 96.50 351 GLY A CA 1
ATOM 2842 C C . GLY A 1 351 ? -4.285 -14.591 -11.027 1.00 96.50 351 GLY A C 1
ATOM 2843 O O . GLY A 1 351 ? -4.915 -15.551 -11.458 1.00 96.50 351 GLY A O 1
ATOM 2844 N N . PHE A 1 352 ? -2.962 -14.489 -11.192 1.00 97.81 352 PHE A N 1
ATOM 2845 C CA . PHE A 1 352 ? -2.182 -15.604 -11.722 1.00 97.81 352 PHE A CA 1
ATOM 2846 C C . PHE A 1 352 ? -1.890 -16.626 -10.634 1.00 97.81 352 PHE A C 1
ATOM 2848 O O . PHE A 1 352 ? -1.683 -16.284 -9.470 1.00 97.81 352 PHE A O 1
ATOM 2855 N N . LYS A 1 353 ? -1.824 -17.888 -11.042 1.00 97.81 353 LYS A N 1
ATOM 2856 C CA . LYS A 1 353 ? -1.599 -19.018 -10.154 1.00 97.81 353 LYS A CA 1
ATOM 2857 C C . LYS A 1 353 ? -0.115 -19.359 -10.091 1.00 97.81 353 LYS A C 1
ATOM 2859 O O . LYS A 1 353 ? 0.509 -19.602 -11.122 1.00 97.81 353 LYS A O 1
ATOM 2864 N N . LEU A 1 354 ? 0.449 -19.414 -8.888 1.00 98.31 354 LEU A N 1
ATOM 2865 C CA . LEU A 1 354 ? 1.826 -19.862 -8.674 1.00 98.31 354 LEU A CA 1
ATOM 2866 C C . LEU A 1 354 ? 1.889 -21.393 -8.756 1.00 98.31 354 LEU A C 1
ATOM 2868 O O . LEU A 1 354 ? 1.204 -22.077 -7.994 1.00 98.31 354 LEU A O 1
ATOM 2872 N N . VAL A 1 355 ? 2.707 -21.933 -9.663 1.00 97.62 355 VAL A N 1
ATOM 2873 C CA . VAL A 1 355 ? 2.847 -23.395 -9.836 1.00 97.62 355 VAL A CA 1
ATOM 2874 C C . VAL A 1 355 ? 4.215 -23.925 -9.420 1.00 97.62 355 VAL A C 1
ATOM 2876 O O . VAL A 1 355 ? 4.316 -25.089 -9.051 1.00 97.62 355 VAL A O 1
ATOM 2879 N N . ALA A 1 356 ? 5.253 -23.087 -9.422 1.00 98.25 356 ALA A N 1
ATOM 2880 C CA . ALA A 1 356 ? 6.567 -23.444 -8.893 1.00 98.25 356 ALA A CA 1
ATOM 2881 C C . ALA A 1 356 ? 7.322 -22.206 -8.401 1.00 98.25 356 ALA A C 1
ATOM 2883 O O . ALA A 1 356 ? 7.186 -21.117 -8.965 1.00 98.25 356 ALA A O 1
ATOM 2884 N N . LEU A 1 357 ? 8.128 -22.378 -7.352 1.00 98.50 357 LEU A N 1
ATOM 2885 C CA . LEU A 1 357 ? 8.941 -21.328 -6.743 1.00 98.50 357 LEU A CA 1
ATOM 2886 C C . LEU A 1 357 ? 10.201 -21.945 -6.127 1.00 98.50 357 LEU A C 1
ATOM 2888 O O . LEU A 1 357 ? 10.086 -22.833 -5.285 1.00 98.50 357 LEU A O 1
ATOM 2892 N N . LYS A 1 358 ? 11.392 -21.445 -6.473 1.00 98.31 358 LYS A N 1
ATOM 2893 C CA . LYS A 1 358 ? 12.635 -21.810 -5.775 1.00 98.31 358 LYS A CA 1
ATOM 2894 C C . LYS A 1 358 ? 13.658 -20.680 -5.733 1.00 98.31 358 LYS A C 1
ATOM 2896 O O . LYS A 1 358 ? 13.770 -19.888 -6.667 1.00 98.31 358 LYS A O 1
ATOM 2901 N N . LEU A 1 359 ? 14.415 -20.619 -4.637 1.00 98.44 359 LEU A N 1
ATOM 2902 C CA . LEU A 1 359 ? 15.580 -19.748 -4.482 1.00 98.44 359 LEU A CA 1
ATOM 2903 C C . LEU A 1 359 ? 16.833 -20.560 -4.814 1.00 98.44 359 LEU A C 1
ATOM 2905 O O . LEU A 1 359 ? 17.119 -21.541 -4.132 1.00 98.44 359 LEU A O 1
ATOM 2909 N N . VAL A 1 360 ? 17.575 -20.156 -5.842 1.00 97.75 360 VAL A N 1
ATOM 2910 C CA . VAL A 1 360 ? 18.745 -20.900 -6.327 1.00 97.75 360 VAL A CA 1
ATOM 2911 C C . VAL A 1 360 ? 19.908 -19.970 -6.642 1.00 97.75 360 VAL A C 1
ATOM 2913 O O . VAL A 1 360 ? 19.717 -18.825 -7.049 1.00 97.75 360 VAL A O 1
ATOM 2916 N N . GLN A 1 361 ? 21.128 -20.473 -6.478 1.00 97.56 361 GLN A N 1
ATOM 2917 C CA . GLN A 1 361 ? 22.325 -19.861 -7.044 1.00 97.56 361 GLN A CA 1
ATOM 2918 C C . GLN A 1 361 ? 22.560 -20.498 -8.420 1.00 97.56 361 GLN A C 1
ATOM 2920 O O . GLN A 1 361 ? 22.984 -21.647 -8.497 1.00 97.56 361 GLN A O 1
ATOM 2925 N N . ALA A 1 362 ? 22.235 -19.787 -9.501 1.00 96.69 362 ALA A N 1
ATOM 2926 C CA . ALA A 1 362 ? 22.332 -20.343 -10.850 1.00 96.69 362 ALA A CA 1
ATOM 2927 C C . ALA A 1 362 ? 23.799 -20.483 -11.301 1.00 96.69 362 ALA A C 1
ATOM 2929 O O . ALA A 1 362 ? 24.571 -19.523 -11.228 1.00 96.69 362 ALA A O 1
ATOM 2930 N N . SER A 1 363 ? 24.168 -21.671 -11.785 1.00 96.81 363 SER A N 1
ATOM 2931 C CA . SER A 1 363 ? 25.478 -21.946 -12.390 1.00 96.81 363 SER A CA 1
ATOM 2932 C C . SER A 1 363 ? 25.655 -21.182 -13.704 1.00 96.81 363 SER A C 1
ATOM 2934 O O . SER A 1 363 ? 24.674 -20.921 -14.408 1.00 96.81 363 SER A O 1
ATOM 2936 N N . GLU A 1 364 ? 26.894 -20.874 -14.088 1.00 95.75 364 GLU A N 1
ATOM 2937 C CA . GLU A 1 364 ? 27.151 -20.206 -15.368 1.00 95.75 364 GLU A CA 1
ATOM 2938 C C . GLU A 1 364 ? 26.738 -21.065 -16.568 1.00 95.75 364 GLU A C 1
ATOM 2940 O O . GLU A 1 364 ? 26.298 -20.514 -17.570 1.00 95.75 364 GLU A O 1
ATOM 2945 N N . GLU A 1 365 ? 26.836 -22.391 -16.468 1.00 96.12 365 GLU A N 1
ATOM 2946 C CA . GLU A 1 365 ? 26.431 -23.349 -17.502 1.00 96.12 365 GLU A CA 1
ATOM 2947 C C . GLU A 1 365 ? 24.940 -23.194 -17.828 1.00 96.12 365 GLU A C 1
ATOM 2949 O O . GLU A 1 365 ? 24.591 -22.859 -18.960 1.00 96.12 365 GLU A O 1
ATOM 2954 N N . LEU A 1 366 ? 24.081 -23.305 -16.808 1.00 96.19 366 LEU A N 1
ATOM 2955 C CA . LEU A 1 366 ? 22.634 -23.084 -16.921 1.00 96.19 366 LEU A CA 1
ATOM 2956 C C . LEU A 1 366 ? 22.305 -21.695 -17.489 1.00 96.19 366 LEU A C 1
ATOM 2958 O O . LEU A 1 366 ? 21.449 -21.555 -18.357 1.00 96.19 366 LEU A O 1
ATOM 2962 N N . LEU A 1 367 ? 23.001 -20.646 -17.039 1.00 96.94 367 LEU A N 1
ATOM 2963 C CA . LEU A 1 367 ? 22.762 -19.283 -17.525 1.00 96.94 367 LEU A CA 1
ATOM 2964 C C . LEU A 1 367 ? 23.195 -19.082 -18.983 1.00 96.94 367 LEU A C 1
ATOM 2966 O O . LEU A 1 367 ? 22.576 -18.287 -19.691 1.00 96.94 367 LEU A O 1
ATOM 2970 N N . ARG A 1 368 ? 24.245 -19.773 -19.439 1.00 95.44 368 ARG A N 1
ATOM 2971 C CA . ARG A 1 368 ? 24.669 -19.747 -20.845 1.00 95.44 368 ARG A CA 1
ATOM 2972 C C . ARG A 1 368 ? 23.642 -20.418 -21.748 1.00 95.44 368 ARG A C 1
ATOM 2974 O O . ARG A 1 368 ? 23.399 -19.922 -22.842 1.00 95.44 368 ARG A O 1
ATOM 2981 N N . GLU A 1 369 ? 23.036 -21.504 -21.284 1.00 95.62 369 GLU A N 1
ATOM 2982 C CA . GLU A 1 369 ? 21.947 -22.170 -21.997 1.00 95.62 369 GLU A CA 1
ATOM 2983 C C . GLU A 1 369 ? 20.682 -21.301 -22.017 1.00 95.62 369 GLU A C 1
ATOM 2985 O O . GLU A 1 369 ? 20.103 -21.074 -23.078 1.00 95.62 369 GLU A O 1
ATOM 2990 N N . HIS A 1 370 ? 20.328 -20.693 -20.879 1.00 96.06 370 HIS A N 1
ATOM 2991 C CA . HIS A 1 370 ? 19.186 -19.777 -20.770 1.00 96.06 370 HIS A CA 1
ATOM 2992 C C . HIS A 1 370 ? 19.294 -18.580 -21.723 1.00 96.06 370 HIS A C 1
ATOM 2994 O O . HIS A 1 370 ? 18.319 -18.192 -22.358 1.00 96.06 370 HIS A O 1
ATOM 3000 N N . TYR A 1 371 ? 20.484 -17.985 -21.840 1.00 94.31 371 TYR A N 1
ATOM 3001 C CA . TYR A 1 371 ? 20.736 -16.827 -22.702 1.00 94.31 371 TYR A CA 1
ATOM 3002 C C . TYR A 1 371 ? 21.410 -17.193 -24.034 1.00 94.31 371 TYR A C 1
ATOM 3004 O O . TYR A 1 371 ? 22.060 -16.332 -24.631 1.00 94.31 371 TYR A O 1
ATOM 3012 N N . ALA A 1 372 ? 21.266 -18.431 -24.521 1.00 92.88 372 ALA A N 1
ATOM 3013 C CA . ALA A 1 372 ? 21.965 -18.913 -25.717 1.00 92.88 372 ALA A CA 1
ATOM 3014 C C . ALA A 1 372 ? 21.757 -18.011 -26.951 1.00 92.88 372 ALA A C 1
ATOM 3016 O O . ALA A 1 372 ? 22.704 -17.730 -27.685 1.00 92.88 372 ALA A O 1
ATOM 3017 N N . GLU A 1 373 ? 20.551 -17.468 -27.130 1.00 90.31 373 GLU A N 1
ATOM 3018 C CA . GLU A 1 373 ? 20.203 -16.549 -28.228 1.00 90.31 373 GLU A CA 1
ATOM 3019 C C . GLU A 1 373 ? 20.928 -15.194 -28.159 1.00 90.31 373 GLU A C 1
ATOM 3021 O O . GLU A 1 373 ? 21.029 -14.471 -29.149 1.00 90.31 373 GLU A O 1
ATOM 3026 N N . LEU A 1 374 ? 21.460 -14.826 -26.991 1.00 91.25 374 LEU A N 1
ATOM 3027 C CA . LEU A 1 374 ? 22.178 -13.571 -26.776 1.00 91.25 374 LEU A CA 1
ATOM 3028 C C . LEU A 1 374 ? 23.698 -13.737 -26.864 1.00 91.25 374 LEU A C 1
ATOM 3030 O O . LEU A 1 374 ? 24.409 -12.769 -26.601 1.00 91.25 374 LEU A O 1
ATOM 3034 N N . ARG A 1 375 ? 24.210 -14.918 -27.237 1.00 91.94 375 ARG A N 1
ATOM 3035 C CA . ARG A 1 375 ? 25.647 -15.249 -27.217 1.00 91.94 375 ARG A CA 1
ATOM 3036 C C . ARG A 1 375 ? 26.523 -14.270 -28.001 1.00 91.94 375 ARG A C 1
ATOM 3038 O O . ARG A 1 375 ? 27.638 -13.980 -27.575 1.00 91.94 375 ARG A O 1
ATOM 3045 N N . GLU A 1 376 ? 26.018 -13.739 -29.111 1.00 92.75 376 GLU A N 1
ATOM 3046 C CA . GLU A 1 376 ? 26.742 -12.787 -29.969 1.00 92.75 376 GLU A CA 1
ATOM 3047 C C . GLU A 1 376 ? 26.634 -11.329 -29.495 1.00 92.75 376 GLU A C 1
ATOM 3049 O O . GLU A 1 376 ? 27.273 -10.430 -30.044 1.00 92.75 376 GLU A O 1
ATOM 3054 N N . ARG A 1 377 ? 25.827 -11.047 -28.463 1.00 92.06 377 ARG A N 1
ATOM 3055 C CA . ARG A 1 377 ? 25.644 -9.683 -27.961 1.00 92.06 377 ARG A CA 1
ATOM 3056 C C . ARG A 1 377 ? 26.845 -9.252 -27.110 1.00 92.06 377 ARG A C 1
ATOM 3058 O O . ARG A 1 377 ? 27.295 -10.007 -26.247 1.00 92.06 377 ARG A O 1
ATOM 3065 N N . PRO A 1 378 ? 27.307 -7.991 -27.226 1.00 91.12 378 PRO A N 1
ATOM 3066 C CA . PRO A 1 378 ? 28.519 -7.519 -26.543 1.00 91.12 378 PRO A CA 1
ATOM 3067 C C . PRO A 1 378 ? 28.414 -7.540 -25.008 1.00 91.12 378 PRO A C 1
ATOM 3069 O O . PRO A 1 378 ? 29.423 -7.558 -24.308 1.00 91.12 378 PRO A O 1
ATOM 3072 N N . PHE A 1 379 ? 27.196 -7.552 -24.460 1.00 90.62 379 PHE A N 1
ATOM 3073 C CA . PHE A 1 379 ? 26.942 -7.595 -23.019 1.00 90.62 379 PHE A CA 1
ATOM 3074 C C . PHE A 1 379 ? 26.764 -9.015 -22.453 1.00 90.62 379 PHE A C 1
ATOM 3076 O O . PHE A 1 379 ? 26.615 -9.151 -21.239 1.00 90.62 379 PHE A O 1
ATOM 3083 N N . TYR A 1 380 ? 26.793 -10.064 -23.283 1.00 93.25 380 TYR A N 1
ATOM 3084 C CA . TYR A 1 380 ? 26.487 -11.446 -22.887 1.00 93.25 380 TYR A CA 1
ATOM 3085 C C . TYR A 1 380 ? 27.351 -11.957 -21.728 1.00 93.25 380 TYR A C 1
ATOM 3087 O O . TYR A 1 380 ? 26.834 -12.400 -20.704 1.00 93.25 380 TYR A O 1
ATOM 3095 N N . SER A 1 381 ? 28.675 -11.808 -21.835 1.00 93.75 381 SER A N 1
ATOM 3096 C CA . SER A 1 381 ? 29.611 -12.238 -20.785 1.00 93.75 381 SER A CA 1
ATOM 3097 C C . SER A 1 381 ? 29.330 -11.541 -19.446 1.00 93.75 381 SER A C 1
ATOM 3099 O O . SER A 1 381 ? 29.299 -12.168 -18.385 1.00 93.75 381 SER A O 1
ATOM 3101 N N . ARG A 1 382 ? 29.024 -10.238 -19.492 1.00 94.00 382 ARG A N 1
ATOM 3102 C CA . ARG A 1 382 ? 28.664 -9.465 -18.299 1.00 94.00 382 ARG A CA 1
ATOM 3103 C C . ARG A 1 382 ? 27.310 -9.890 -17.729 1.00 94.00 382 ARG A C 1
ATOM 3105 O O . ARG A 1 382 ? 27.166 -9.886 -16.511 1.00 94.00 382 ARG A O 1
ATOM 3112 N N . LEU A 1 383 ? 26.345 -10.245 -18.578 1.00 94.00 383 LEU A N 1
ATOM 3113 C CA . LEU A 1 383 ? 25.020 -10.719 -18.175 1.00 94.00 383 LEU A CA 1
ATOM 3114 C C . LEU A 1 383 ? 25.110 -12.045 -17.416 1.00 94.00 383 LEU A C 1
ATOM 3116 O O . LEU A 1 383 ? 24.561 -12.133 -16.319 1.00 94.00 383 LEU A O 1
ATOM 3120 N N . VAL A 1 384 ? 25.838 -13.028 -17.956 1.00 96.19 384 VAL A N 1
ATOM 3121 C CA . VAL A 1 384 ? 26.049 -14.330 -17.299 1.00 96.19 384 VAL A CA 1
ATOM 3122 C C . VAL A 1 384 ? 26.724 -14.130 -15.944 1.00 96.19 384 VAL A C 1
ATOM 3124 O O . VAL A 1 384 ? 26.186 -14.568 -14.932 1.00 96.19 384 VAL A O 1
ATOM 3127 N N . LYS A 1 385 ? 27.821 -13.361 -15.899 1.00 95.69 385 LYS A N 1
ATOM 3128 C CA . LYS A 1 385 ? 28.551 -13.072 -14.654 1.00 95.69 385 LYS A CA 1
ATOM 3129 C C . LYS A 1 385 ? 27.710 -12.328 -13.613 1.00 95.69 385 LYS A C 1
ATOM 3131 O O . LYS A 1 385 ? 27.875 -12.518 -12.414 1.00 95.69 385 LYS A O 1
ATOM 3136 N N . TYR A 1 386 ? 26.832 -11.430 -14.051 1.00 96.69 386 TYR A N 1
ATOM 3137 C CA . TYR A 1 386 ? 25.924 -10.723 -13.151 1.00 96.69 386 TYR A CA 1
ATOM 3138 C C . TYR A 1 386 ? 24.842 -11.659 -12.608 1.00 96.69 386 TYR A C 1
ATOM 3140 O O . TYR A 1 386 ? 24.604 -11.659 -11.403 1.00 96.69 386 TYR A O 1
ATOM 3148 N N . MET A 1 387 ? 24.227 -12.482 -13.456 1.00 97.25 387 MET A N 1
ATOM 3149 C CA . MET A 1 387 ? 23.195 -13.429 -13.033 1.00 97.25 387 MET A CA 1
ATOM 3150 C C . MET A 1 387 ? 23.748 -14.530 -12.116 1.00 97.25 387 MET A C 1
ATOM 3152 O O . MET A 1 387 ? 23.041 -14.939 -11.202 1.00 97.25 387 MET A O 1
ATOM 3156 N N . SER A 1 388 ? 25.009 -14.944 -12.290 1.00 96.69 388 SER A N 1
ATOM 3157 C CA . SER A 1 388 ? 25.692 -15.903 -11.407 1.00 96.69 388 SER A CA 1
ATOM 3158 C C . SER A 1 388 ? 26.279 -15.274 -10.136 1.00 96.69 388 SER A C 1
ATOM 3160 O O . SER A 1 388 ? 26.784 -15.993 -9.277 1.00 96.69 388 SER A O 1
ATOM 3162 N N . SER A 1 389 ? 26.217 -13.944 -9.971 1.00 96.88 389 SER A N 1
ATOM 3163 C CA . SER A 1 389 ? 26.841 -13.243 -8.831 1.00 96.88 389 SER A CA 1
ATOM 3164 C C . SER A 1 389 ? 26.083 -13.365 -7.505 1.00 96.88 389 SER A C 1
ATOM 3166 O O . SER A 1 389 ? 26.617 -13.007 -6.456 1.00 96.88 389 SER A O 1
ATOM 3168 N N . GLY A 1 390 ? 24.841 -13.848 -7.523 1.00 96.88 390 GLY A N 1
ATOM 3169 C CA . GLY A 1 390 ? 24.015 -13.980 -6.328 1.00 96.88 390 GLY A CA 1
ATOM 3170 C C . GLY A 1 390 ? 22.753 -14.801 -6.581 1.00 96.88 390 GLY A C 1
ATOM 3171 O O . GLY A 1 390 ? 22.516 -15.220 -7.715 1.00 96.88 390 GLY A O 1
ATOM 3172 N N . PRO A 1 391 ? 21.947 -15.031 -5.536 1.00 98.19 391 PRO A N 1
ATOM 3173 C CA . PRO A 1 391 ? 20.794 -15.905 -5.635 1.00 98.19 391 PRO A CA 1
ATOM 3174 C C . PRO A 1 391 ? 19.680 -15.257 -6.457 1.00 98.19 391 PRO A C 1
ATOM 3176 O O . PRO A 1 391 ? 19.474 -14.041 -6.411 1.00 98.19 391 PRO A O 1
ATOM 3179 N N . VAL A 1 392 ? 18.928 -16.091 -7.166 1.00 98.50 392 VAL A N 1
ATOM 3180 C CA . VAL A 1 392 ? 17.750 -15.715 -7.949 1.00 98.50 392 VAL A CA 1
ATOM 3181 C C . VAL A 1 392 ? 16.529 -16.474 -7.451 1.00 98.50 392 VAL A C 1
ATOM 3183 O O . VAL A 1 392 ? 16.639 -17.604 -6.975 1.00 98.50 392 VAL A O 1
ATOM 3186 N N . VAL A 1 393 ? 15.355 -15.856 -7.564 1.00 98.69 393 VAL A N 1
ATOM 3187 C CA . VAL A 1 393 ? 14.081 -16.541 -7.302 1.00 98.69 393 VAL A CA 1
ATOM 3188 C C . VAL A 1 393 ? 13.471 -16.911 -8.640 1.00 98.69 393 VAL A C 1
ATOM 3190 O O . VAL A 1 393 ? 12.956 -16.036 -9.334 1.00 98.69 393 VAL A O 1
ATOM 3193 N N . ALA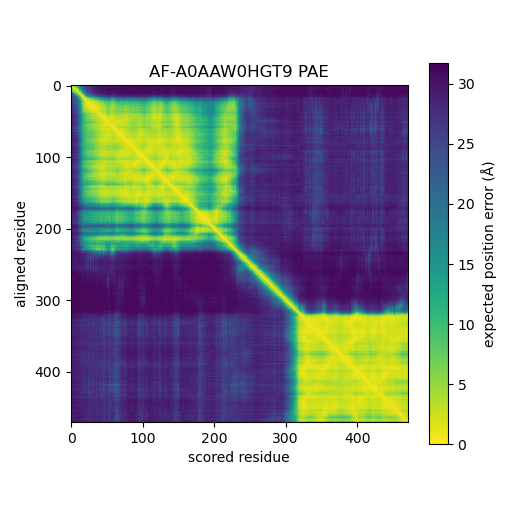 A 1 394 ? 13.563 -18.187 -8.999 1.00 98.62 394 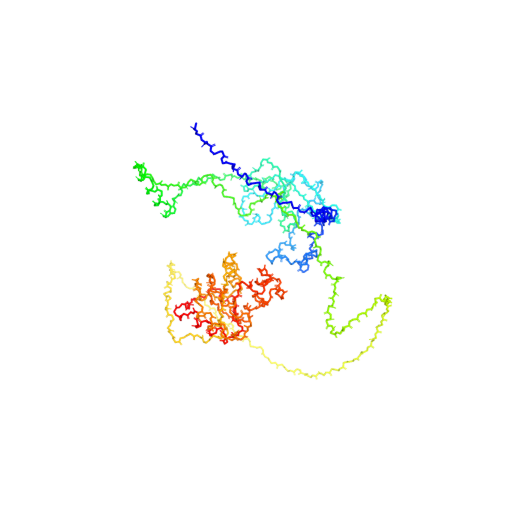ALA A N 1
ATOM 3194 C CA . ALA A 1 394 ? 12.929 -18.755 -10.179 1.00 98.62 394 ALA A CA 1
ATOM 3195 C C . ALA A 1 394 ? 11.474 -19.105 -9.852 1.00 98.62 394 ALA A C 1
ATOM 3197 O O . ALA A 1 394 ? 11.184 -19.645 -8.780 1.00 98.62 394 ALA A O 1
ATOM 3198 N N . MET A 1 395 ? 10.558 -18.776 -10.756 1.00 98.62 395 MET A N 1
ATOM 3199 C CA . MET A 1 395 ? 9.121 -18.931 -10.553 1.00 98.62 395 MET A CA 1
ATOM 3200 C C . MET A 1 395 ? 8.437 -19.344 -11.850 1.00 98.62 395 MET A C 1
ATOM 3202 O O . MET A 1 395 ? 8.822 -18.898 -12.931 1.00 98.62 395 MET A O 1
ATOM 3206 N N . VAL A 1 396 ? 7.364 -20.118 -11.723 1.00 98.69 396 VAL A N 1
ATOM 3207 C CA . VAL A 1 396 ? 6.457 -20.420 -12.830 1.00 98.69 396 VAL A CA 1
ATOM 3208 C C . VAL A 1 396 ? 5.056 -19.968 -12.444 1.00 98.69 396 VAL A C 1
ATOM 3210 O O . VAL A 1 396 ? 4.545 -20.332 -11.380 1.00 98.69 396 VAL A O 1
ATOM 3213 N N . TRP A 1 397 ? 4.448 -19.165 -13.314 1.00 98.50 397 TRP A N 1
ATOM 3214 C CA . TRP A 1 397 ? 3.094 -18.640 -13.148 1.00 98.50 397 TRP A CA 1
ATOM 3215 C C . TRP A 1 397 ? 2.191 -19.156 -14.258 1.00 98.50 397 TRP A C 1
ATOM 3217 O O . TRP A 1 397 ? 2.627 -19.258 -15.403 1.00 98.50 397 TRP A O 1
ATOM 3227 N N . GLN A 1 398 ? 0.945 -19.464 -13.909 1.00 97.94 398 GLN A N 1
ATOM 3228 C CA . GLN A 1 398 ? -0.071 -20.003 -14.805 1.00 97.94 398 GLN A CA 1
ATOM 3229 C C . GLN A 1 398 ? -1.292 -19.074 -14.880 1.00 97.94 398 GLN A C 1
ATOM 3231 O O . GLN A 1 398 ? -1.721 -18.521 -13.862 1.00 97.94 398 GLN A O 1
ATOM 3236 N N . GLY A 1 399 ? -1.869 -18.933 -16.073 1.00 96.06 399 GLY A N 1
ATOM 3237 C CA . GLY A 1 399 ? -3.140 -18.245 -16.305 1.00 96.06 399 GLY A CA 1
ATOM 3238 C C . GLY A 1 399 ? -3.341 -17.843 -17.764 1.00 96.06 399 GLY A C 1
ATOM 3239 O O . GLY A 1 399 ? -2.446 -18.009 -18.586 1.00 96.06 399 GLY A O 1
ATOM 3240 N N . MET A 1 400 ? -4.509 -17.279 -18.078 1.00 95.31 400 MET A N 1
ATOM 3241 C CA . MET A 1 400 ? -4.828 -16.812 -19.435 1.00 95.31 400 MET A CA 1
ATOM 3242 C C . MET A 1 400 ? -3.869 -15.695 -19.877 1.00 95.31 400 MET A C 1
ATOM 3244 O O . MET A 1 400 ? -3.707 -14.710 -19.149 1.00 95.31 400 MET A O 1
ATOM 3248 N N . ASP A 1 401 ? -3.270 -15.823 -21.068 1.00 95.56 401 ASP A N 1
ATOM 3249 C CA . ASP A 1 401 ? -2.314 -14.861 -21.645 1.00 95.56 401 ASP A CA 1
ATOM 3250 C C . ASP A 1 401 ? -1.140 -14.511 -20.702 1.00 95.56 401 ASP A C 1
ATOM 3252 O O . ASP A 1 401 ? -0.614 -13.387 -20.726 1.00 95.56 401 ASP A O 1
ATOM 3256 N N . VAL A 1 402 ? -0.748 -15.422 -19.806 1.00 97.81 402 VAL A N 1
ATOM 3257 C CA . VAL A 1 402 ? 0.191 -15.110 -18.724 1.00 97.81 402 VAL A CA 1
ATOM 3258 C C . VAL A 1 402 ? 1.550 -14.638 -19.241 1.00 97.81 402 VAL A C 1
ATOM 3260 O O . VAL A 1 402 ? 2.128 -13.750 -18.616 1.00 97.81 402 VAL A O 1
ATOM 3263 N N . VAL A 1 403 ? 2.049 -15.119 -20.384 1.00 97.50 403 VAL A N 1
ATOM 3264 C CA . VAL A 1 403 ? 3.327 -14.660 -20.962 1.00 97.50 403 VAL A CA 1
ATOM 3265 C C . VAL A 1 403 ? 3.231 -13.180 -21.345 1.00 97.50 403 VAL A C 1
ATOM 3267 O O . VAL A 1 403 ? 3.980 -12.328 -20.846 1.00 97.50 403 VAL A O 1
ATOM 3270 N N . ARG A 1 404 ? 2.242 -12.840 -22.180 1.00 97.31 404 ARG A N 1
ATOM 3271 C CA . ARG A 1 404 ? 2.014 -11.472 -22.669 1.00 97.31 404 ARG A CA 1
ATOM 3272 C C . ARG A 1 404 ? 1.698 -10.515 -21.521 1.00 97.31 404 ARG A C 1
ATOM 3274 O O . ARG A 1 404 ? 2.265 -9.421 -21.434 1.00 97.31 404 ARG A O 1
ATOM 3281 N N . ALA A 1 405 ? 0.804 -10.920 -20.624 1.00 97.19 405 ALA A N 1
ATOM 3282 C CA . ALA A 1 405 ? 0.384 -10.114 -19.489 1.00 97.19 405 ALA A CA 1
ATOM 3283 C C . ALA A 1 405 ? 1.516 -9.911 -18.471 1.00 97.19 405 ALA A C 1
ATOM 3285 O O . ALA A 1 405 ? 1.661 -8.809 -17.934 1.00 97.19 405 ALA A O 1
ATOM 3286 N N . SER A 1 406 ? 2.361 -10.923 -18.247 1.00 97.88 406 SER A N 1
ATOM 3287 C CA . SER A 1 406 ? 3.536 -10.797 -17.381 1.00 97.88 406 SER A CA 1
ATOM 3288 C C . SER A 1 406 ? 4.531 -9.792 -17.935 1.00 97.88 406 SER A C 1
ATOM 3290 O O . SER A 1 406 ? 5.019 -8.945 -17.190 1.00 97.88 406 SER A O 1
ATOM 3292 N N . ARG A 1 407 ? 4.779 -9.796 -19.249 1.00 97.94 407 ARG A N 1
ATOM 3293 C CA . ARG A 1 407 ? 5.634 -8.787 -19.885 1.00 97.94 407 ARG A CA 1
ATOM 3294 C C . ARG A 1 407 ? 5.101 -7.369 -19.746 1.00 97.94 407 ARG A C 1
ATOM 3296 O O . ARG A 1 407 ? 5.877 -6.460 -19.449 1.00 97.94 407 ARG A O 1
ATOM 3303 N N . ALA A 1 408 ? 3.793 -7.182 -19.900 1.00 97.75 408 ALA A N 1
ATOM 3304 C CA . ALA A 1 408 ? 3.160 -5.887 -19.671 1.00 97.75 408 ALA A CA 1
ATOM 3305 C C . ALA A 1 408 ? 3.306 -5.428 -18.208 1.00 97.75 408 ALA A C 1
ATOM 3307 O O . ALA A 1 408 ? 3.589 -4.260 -17.950 1.00 97.75 408 ALA A O 1
ATOM 3308 N N . LEU A 1 409 ? 3.171 -6.350 -17.249 1.00 97.94 409 LEU A N 1
ATOM 3309 C CA . LEU A 1 409 ? 3.320 -6.067 -15.820 1.00 97.94 409 LEU A CA 1
ATOM 3310 C C . LEU A 1 409 ? 4.781 -5.771 -15.432 1.00 97.94 409 LEU A C 1
ATOM 3312 O O . LEU A 1 409 ? 5.045 -4.912 -14.586 1.00 97.94 409 LEU A O 1
ATOM 3316 N N . ILE A 1 410 ? 5.739 -6.447 -16.069 1.00 98.38 410 ILE A N 1
ATOM 3317 C CA . ILE A 1 410 ? 7.176 -6.222 -15.877 1.00 98.38 410 ILE A CA 1
ATOM 3318 C C . ILE A 1 410 ? 7.604 -4.852 -16.415 1.00 98.38 410 ILE A C 1
ATOM 3320 O O . ILE A 1 410 ? 8.350 -4.144 -15.735 1.00 98.38 410 ILE A O 1
ATOM 3324 N N . GLY A 1 411 ? 7.119 -4.469 -17.598 1.00 97.50 411 GLY A N 1
ATOM 3325 C CA . GLY A 1 411 ? 7.518 -3.251 -18.306 1.00 97.50 411 GLY A CA 1
ATOM 3326 C C . GLY A 1 411 ? 8.699 -3.455 -19.264 1.00 97.50 411 GLY A C 1
ATOM 3327 O O . GLY A 1 411 ? 9.290 -4.537 -19.344 1.00 97.50 411 GLY A O 1
ATOM 3328 N N . ALA A 1 412 ? 9.038 -2.400 -20.013 1.00 95.94 412 ALA A N 1
ATOM 3329 C CA . ALA A 1 412 ? 10.094 -2.413 -21.030 1.00 95.94 412 ALA A CA 1
ATOM 3330 C C . ALA A 1 412 ? 11.448 -2.910 -20.482 1.00 95.94 412 ALA A C 1
ATOM 3332 O O . ALA A 1 412 ? 11.716 -2.838 -19.282 1.00 95.94 412 ALA A O 1
ATOM 3333 N N . THR A 1 413 ? 12.299 -3.477 -21.347 1.00 92.69 413 THR A N 1
ATOM 3334 C CA . THR A 1 413 ? 13.617 -4.010 -20.940 1.00 92.69 413 THR A CA 1
ATOM 3335 C C . THR A 1 413 ? 14.526 -2.929 -20.379 1.00 92.69 413 THR A C 1
ATOM 3337 O O . THR A 1 413 ? 15.182 -3.174 -19.360 1.00 92.69 413 THR A O 1
ATOM 3340 N N . ASP A 1 414 ? 14.519 -1.756 -21.010 1.00 93.81 414 ASP A N 1
ATOM 3341 C CA . ASP A 1 414 ? 15.130 -0.547 -20.478 1.00 93.81 414 ASP A CA 1
ATOM 3342 C C . ASP A 1 414 ? 14.165 0.123 -19.480 1.00 93.81 414 ASP A C 1
ATOM 3344 O O . ASP A 1 414 ? 13.049 0.488 -19.864 1.00 93.81 414 ASP A O 1
ATOM 3348 N N . PRO A 1 415 ? 14.550 0.283 -18.199 1.00 92.94 415 PRO A N 1
ATOM 3349 C CA . PRO A 1 415 ? 13.750 1.011 -17.221 1.00 92.94 415 PRO A CA 1
ATOM 3350 C C . PRO A 1 415 ? 13.439 2.460 -17.609 1.00 92.94 415 PRO A C 1
ATOM 3352 O O . PRO A 1 415 ? 12.428 2.979 -17.145 1.00 92.94 415 PRO A O 1
ATOM 3355 N N . GLY A 1 416 ? 14.261 3.102 -18.449 1.00 92.00 416 GLY A N 1
ATOM 3356 C CA . GLY A 1 416 ? 13.993 4.452 -18.956 1.00 92.00 416 GLY A CA 1
ATOM 3357 C C . GLY A 1 416 ? 12.709 4.541 -19.789 1.00 92.00 416 GLY A C 1
ATOM 3358 O O . GLY A 1 416 ? 12.020 5.558 -19.736 1.00 92.00 416 GLY A O 1
ATOM 3359 N N . ASP A 1 417 ? 12.352 3.448 -20.468 1.00 95.56 417 ASP A N 1
ATOM 3360 C CA . ASP A 1 417 ? 11.138 3.317 -21.284 1.00 95.56 417 ASP A CA 1
ATOM 3361 C C . ASP A 1 417 ? 9.998 2.599 -20.535 1.00 95.56 417 ASP A C 1
ATOM 3363 O O . ASP A 1 417 ? 8.906 2.388 -21.072 1.00 95.56 417 ASP A O 1
ATOM 3367 N N . ALA A 1 418 ? 10.232 2.164 -19.293 1.00 96.56 418 ALA A N 1
ATOM 3368 C CA . ALA A 1 418 ? 9.248 1.429 -18.513 1.00 96.56 418 ALA A CA 1
ATOM 3369 C C . ALA A 1 418 ? 8.258 2.388 -17.833 1.00 96.56 418 ALA A C 1
ATOM 3371 O O . ALA A 1 418 ? 8.624 3.238 -17.022 1.00 96.56 418 ALA A O 1
ATOM 3372 N N . MET A 1 419 ? 6.968 2.215 -18.125 1.00 96.50 419 MET A N 1
ATOM 3373 C CA . MET A 1 419 ? 5.916 3.080 -17.586 1.00 96.50 419 MET A CA 1
ATOM 3374 C C . MET A 1 419 ? 5.762 2.933 -16.060 1.00 96.50 419 MET A C 1
ATOM 3376 O O . MET A 1 419 ? 5.870 1.814 -15.540 1.00 96.50 419 MET A O 1
ATOM 3380 N N . PRO A 1 420 ? 5.431 4.019 -15.331 1.00 97.19 420 PRO A N 1
ATOM 3381 C CA . PRO A 1 420 ? 5.063 3.939 -13.919 1.00 97.19 420 PRO A CA 1
ATOM 3382 C C . PRO A 1 420 ? 3.921 2.942 -13.680 1.00 97.19 420 PRO A C 1
ATOM 3384 O O . PRO A 1 420 ? 2.962 2.887 -14.449 1.00 97.19 420 PRO A O 1
ATOM 3387 N N . GLY A 1 421 ? 4.019 2.155 -12.609 1.00 95.38 421 GLY A N 1
ATOM 3388 C CA . GLY A 1 421 ? 3.115 1.044 -12.304 1.00 95.38 421 GLY A CA 1
ATOM 3389 C C . GLY A 1 421 ? 3.601 -0.321 -12.808 1.00 95.38 421 GLY A C 1
ATOM 3390 O O . GLY A 1 421 ? 3.141 -1.349 -12.306 1.00 95.38 421 GLY A O 1
ATOM 3391 N N . THR A 1 422 ? 4.557 -0.361 -13.742 1.00 98.38 422 THR A N 1
ATOM 3392 C CA . THR A 1 422 ? 5.269 -1.600 -14.101 1.00 98.38 422 THR A CA 1
ATOM 3393 C C . THR A 1 422 ? 6.366 -1.906 -13.079 1.00 98.38 422 THR A C 1
ATOM 3395 O O . THR A 1 422 ? 6.845 -1.009 -12.386 1.00 98.38 422 THR A O 1
ATOM 3398 N N . ILE A 1 423 ? 6.794 -3.168 -12.962 1.00 98.31 423 ILE A N 1
ATOM 3399 C CA . ILE A 1 423 ? 7.852 -3.549 -12.005 1.00 98.31 423 ILE A CA 1
ATOM 3400 C C . ILE A 1 423 ? 9.139 -2.758 -12.273 1.00 98.31 423 ILE A C 1
ATOM 3402 O O . ILE A 1 423 ? 9.754 -2.233 -11.344 1.00 98.31 423 ILE A O 1
ATOM 3406 N N . ARG A 1 424 ? 9.556 -2.650 -13.538 1.00 98.31 424 ARG A N 1
ATOM 3407 C CA . ARG A 1 424 ? 10.784 -1.933 -13.892 1.00 98.31 424 ARG A CA 1
ATOM 3408 C C . ARG A 1 424 ? 10.629 -0.423 -13.766 1.00 98.31 424 ARG A C 1
ATOM 3410 O O . ARG A 1 424 ? 11.545 0.199 -13.242 1.00 98.31 424 ARG A O 1
ATOM 3417 N N . GLY A 1 425 ? 9.481 0.138 -14.146 1.00 97.50 425 GLY A N 1
ATOM 3418 C CA . GLY A 1 425 ? 9.219 1.573 -13.994 1.00 97.50 425 GLY A CA 1
ATOM 3419 C C . GLY A 1 425 ? 9.182 2.022 -12.530 1.00 97.50 425 GLY A C 1
ATOM 3420 O O . GLY A 1 425 ? 9.638 3.113 -12.204 1.00 97.50 425 GLY A O 1
ATOM 3421 N N . ASP A 1 426 ? 8.703 1.165 -11.625 1.00 97.75 426 ASP A N 1
ATOM 3422 C CA . ASP A 1 426 ? 8.630 1.497 -10.198 1.00 97.75 426 ASP A CA 1
ATOM 3423 C C . ASP A 1 426 ? 9.951 1.261 -9.451 1.00 97.75 426 ASP A C 1
ATOM 3425 O O . ASP A 1 426 ? 10.221 1.928 -8.448 1.00 97.75 426 ASP A O 1
ATOM 3429 N N . PHE A 1 427 ? 10.767 0.296 -9.895 1.00 97.69 427 PHE A N 1
ATOM 3430 C CA . PHE A 1 427 ? 11.899 -0.192 -9.101 1.00 97.69 427 PHE A CA 1
ATOM 3431 C C . PHE A 1 427 ? 13.260 -0.165 -9.792 1.00 97.69 427 PHE A C 1
ATOM 3433 O O . PHE A 1 427 ? 14.249 -0.473 -9.128 1.00 97.69 427 PHE A O 1
ATOM 3440 N N . CYS A 1 428 ? 13.376 0.172 -11.071 1.00 96.31 428 CYS A N 1
ATOM 3441 C CA . CYS A 1 428 ? 14.647 0.112 -11.796 1.00 96.31 428 CYS A CA 1
ATOM 3442 C C . CYS A 1 428 ? 15.044 1.481 -12.356 1.00 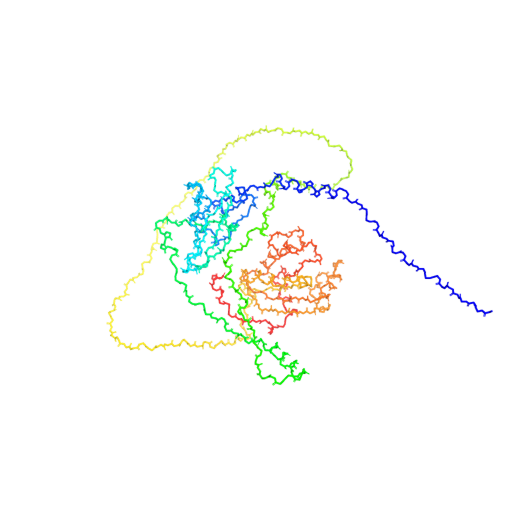96.31 428 CYS A C 1
ATOM 3444 O O . CYS A 1 428 ? 14.219 2.376 -12.486 1.00 96.31 428 CYS A O 1
ATOM 3446 N N . VAL A 1 429 ? 16.337 1.638 -12.651 1.00 94.00 429 VAL A N 1
ATOM 3447 C CA . VAL A 1 429 ? 16.899 2.882 -13.213 1.00 94.00 429 VAL A CA 1
ATOM 3448 C C . VAL A 1 429 ? 17.760 2.589 -14.439 1.00 94.00 429 VAL A C 1
ATOM 3450 O O . VAL A 1 429 ? 17.652 3.284 -15.436 1.00 94.00 429 VAL A O 1
ATOM 3453 N N . GLU A 1 430 ? 18.591 1.544 -14.389 1.00 93.38 430 GLU A N 1
ATOM 3454 C CA . GLU A 1 430 ? 19.500 1.174 -15.480 1.00 93.38 430 GLU A CA 1
ATOM 3455 C C . GLU A 1 430 ? 19.175 -0.219 -16.034 1.00 93.38 430 GLU A C 1
ATOM 3457 O O . GLU A 1 430 ? 18.876 -1.145 -15.274 1.00 93.38 430 GLU A O 1
ATOM 3462 N N . VAL A 1 431 ? 19.333 -0.402 -17.349 1.00 91.94 431 VAL A N 1
ATOM 3463 C CA . VAL A 1 431 ? 19.064 -1.670 -18.057 1.00 91.94 431 VAL A CA 1
ATOM 3464 C C . VAL A 1 431 ? 19.843 -2.869 -17.500 1.00 91.94 431 VAL A C 1
ATOM 3466 O O . VAL A 1 431 ? 19.321 -3.980 -17.434 1.00 91.94 431 VAL A O 1
ATOM 3469 N N . GLY A 1 432 ? 21.075 -2.653 -17.027 1.00 89.19 432 GLY A N 1
ATOM 3470 C CA . GLY A 1 432 ? 21.917 -3.713 -16.463 1.00 89.19 432 GLY A CA 1
ATOM 3471 C C . GLY A 1 432 ? 21.468 -4.224 -15.088 1.00 89.19 432 GLY A C 1
ATOM 3472 O O . GLY A 1 432 ? 21.968 -5.253 -14.644 1.00 89.19 432 GLY A O 1
ATOM 3473 N N . LYS A 1 433 ? 20.554 -3.515 -14.410 1.00 93.88 433 LYS A N 1
ATOM 3474 C CA . LYS A 1 433 ? 20.010 -3.850 -13.082 1.00 93.88 433 LYS A CA 1
ATOM 3475 C C . LYS A 1 433 ? 18.493 -3.664 -13.083 1.00 93.88 433 LYS A C 1
ATOM 3477 O O . LYS A 1 433 ? 17.946 -2.790 -12.408 1.00 93.88 433 LYS A O 1
ATOM 3482 N N . ASN A 1 434 ? 17.827 -4.455 -13.921 1.00 95.88 434 ASN A N 1
ATOM 3483 C CA . ASN A 1 434 ? 16.394 -4.348 -14.180 1.00 95.88 434 ASN A CA 1
ATOM 3484 C C . ASN A 1 434 ? 15.537 -5.380 -13.418 1.00 95.88 434 ASN A C 1
ATOM 3486 O O . ASN A 1 434 ? 14.418 -5.664 -13.849 1.00 95.88 434 ASN A O 1
ATOM 3490 N N . VAL A 1 435 ? 16.051 -5.906 -12.292 1.00 96.25 435 VAL A N 1
ATOM 3491 C CA . VAL A 1 435 ? 15.360 -6.654 -11.216 1.00 96.25 435 VAL A CA 1
ATOM 3492 C C . VAL A 1 435 ? 14.695 -7.989 -11.573 1.00 96.25 435 VAL A C 1
ATOM 3494 O O . VAL A 1 435 ? 14.690 -8.891 -10.738 1.00 96.25 435 VAL A O 1
ATOM 3497 N N . ILE A 1 436 ? 14.120 -8.157 -12.762 1.00 98.12 436 ILE A N 1
ATOM 3498 C CA . ILE A 1 436 ? 13.303 -9.322 -13.118 1.00 98.12 436 ILE A CA 1
ATOM 3499 C C . ILE A 1 436 ? 13.489 -9.723 -14.588 1.00 98.12 436 ILE A C 1
ATOM 3501 O O . ILE A 1 436 ? 13.688 -8.875 -15.464 1.00 98.12 436 ILE A O 1
ATOM 3505 N N . HIS A 1 437 ? 13.437 -11.026 -14.854 1.00 97.88 437 HIS A N 1
ATOM 3506 C CA . HIS A 1 437 ? 13.304 -11.657 -16.171 1.00 97.88 437 HIS A CA 1
ATOM 3507 C C . HIS A 1 437 ? 11.896 -12.240 -16.332 1.00 97.88 437 HIS A C 1
ATOM 3509 O O . HIS A 1 437 ? 11.310 -12.696 -15.351 1.00 97.88 437 HIS A O 1
ATOM 3515 N N . GLY A 1 438 ? 11.391 -12.253 -17.563 1.00 97.44 438 GLY A N 1
ATOM 3516 C CA . GLY A 1 438 ? 10.188 -12.988 -17.936 1.00 97.44 438 GLY A CA 1
ATOM 3517 C C . GLY A 1 438 ? 10.246 -13.389 -19.405 1.00 97.44 438 GLY A C 1
ATOM 3518 O O . GLY A 1 438 ? 10.761 -12.611 -20.218 1.00 97.44 438 GLY A O 1
ATOM 3519 N N . SER A 1 439 ? 9.734 -14.580 -19.714 1.00 97.00 439 SER A N 1
ATOM 3520 C CA . SER A 1 439 ? 9.692 -15.140 -21.068 1.00 97.00 439 SER A CA 1
ATOM 3521 C C . SER A 1 439 ? 9.027 -14.180 -22.061 1.00 97.00 439 SER A C 1
ATOM 3523 O O . SER A 1 439 ? 8.117 -13.424 -21.709 1.00 97.00 439 SER A O 1
ATOM 3525 N N . ASP A 1 440 ? 9.507 -14.161 -23.302 1.00 94.25 440 ASP A N 1
ATOM 3526 C CA . ASP A 1 440 ? 9.032 -13.255 -24.356 1.00 94.25 440 ASP A CA 1
ATOM 3527 C C . ASP A 1 440 ? 7.991 -13.845 -25.302 1.00 94.25 440 ASP A C 1
ATOM 3529 O O . ASP A 1 440 ? 7.230 -13.090 -25.907 1.00 94.25 440 ASP A O 1
ATOM 3533 N N . SER A 1 441 ? 7.916 -15.166 -25.356 1.00 94.94 441 SER A N 1
ATOM 3534 C CA . SER A 1 441 ? 6.979 -15.947 -26.151 1.00 94.94 441 SER A CA 1
ATOM 3535 C C . SER A 1 441 ? 6.573 -17.209 -25.390 1.00 94.94 441 SER A C 1
ATOM 3537 O O . SER A 1 441 ? 7.199 -17.572 -24.386 1.00 94.94 441 SER A O 1
ATOM 3539 N N . VAL A 1 442 ? 5.510 -17.866 -25.852 1.00 94.62 442 VAL A N 1
ATOM 3540 C CA . VAL A 1 442 ? 5.052 -19.142 -25.285 1.00 94.62 442 VAL A CA 1
ATOM 3541 C C . VAL A 1 442 ? 6.124 -20.213 -25.508 1.00 94.62 442 VAL A C 1
ATOM 3543 O O . VAL A 1 442 ? 6.460 -20.962 -24.595 1.00 94.62 442 VAL A O 1
ATOM 3546 N N . GLU A 1 443 ? 6.767 -20.207 -26.671 1.00 94.00 443 GLU A N 1
ATOM 3547 C CA . GLU A 1 443 ? 7.868 -21.100 -27.021 1.00 94.00 443 GLU A CA 1
ATOM 3548 C C . GLU A 1 443 ? 9.066 -20.920 -26.076 1.00 94.00 443 GLU A C 1
ATOM 3550 O O . GLU A 1 443 ? 9.570 -21.898 -25.511 1.00 94.00 443 GLU A O 1
ATOM 3555 N N . SER A 1 444 ? 9.482 -19.670 -25.832 1.00 94.50 444 SER A N 1
ATOM 3556 C CA . SER A 1 444 ? 10.527 -19.358 -24.850 1.00 94.50 444 SER A CA 1
ATOM 3557 C C . SER A 1 444 ? 10.123 -19.801 -23.448 1.00 94.50 444 SER A C 1
ATOM 3559 O O . SER A 1 444 ? 10.948 -20.363 -22.735 1.00 94.50 444 SER A O 1
ATOM 3561 N N . ALA A 1 445 ? 8.864 -19.600 -23.048 1.00 96.62 445 ALA A N 1
ATOM 3562 C CA . ALA A 1 445 ? 8.386 -20.027 -21.739 1.00 96.62 445 ALA A CA 1
ATOM 3563 C C . ALA A 1 445 ? 8.508 -21.541 -21.546 1.00 96.62 445 ALA A C 1
ATOM 3565 O O . ALA A 1 445 ? 8.990 -21.974 -20.504 1.00 96.62 445 ALA A O 1
ATOM 3566 N N . HIS A 1 446 ? 8.141 -22.352 -22.541 1.00 94.81 446 HIS A N 1
ATOM 3567 C CA . HIS A 1 446 ? 8.262 -23.810 -22.447 1.00 94.81 446 HIS A CA 1
ATOM 3568 C C . HIS A 1 446 ? 9.722 -24.238 -22.262 1.00 94.81 446 HIS A C 1
ATOM 3570 O O . HIS A 1 446 ? 10.025 -25.029 -21.367 1.00 94.81 446 HIS A O 1
ATOM 3576 N N . ARG A 1 447 ? 10.628 -23.679 -23.075 1.00 96.25 447 ARG A N 1
ATOM 3577 C CA . ARG A 1 447 ? 12.069 -23.950 -22.990 1.00 96.25 447 ARG A CA 1
ATOM 3578 C C . ARG A 1 447 ? 12.641 -23.533 -21.637 1.00 96.25 447 ARG A C 1
ATOM 3580 O O . ARG A 1 447 ? 13.358 -24.303 -21.008 1.00 96.25 447 ARG A O 1
ATOM 3587 N N . GLU A 1 448 ? 12.328 -22.320 -21.189 1.00 97.69 448 GLU A N 1
ATOM 3588 C CA . GLU A 1 448 ? 12.827 -21.773 -19.926 1.00 97.69 448 GLU A CA 1
ATOM 3589 C C . GLU A 1 448 ? 12.286 -22.557 -18.719 1.00 97.69 448 GLU A C 1
ATOM 3591 O O . GLU A 1 448 ? 13.045 -22.863 -17.805 1.00 97.69 448 GLU A O 1
ATOM 3596 N N . ILE A 1 449 ? 11.008 -22.953 -18.712 1.00 97.69 449 ILE A N 1
ATOM 3597 C CA . ILE A 1 449 ? 10.444 -23.781 -17.634 1.00 97.69 449 ILE A CA 1
ATOM 3598 C C . ILE A 1 449 ? 11.170 -25.129 -17.561 1.00 97.69 449 ILE A C 1
ATOM 3600 O O . ILE A 1 449 ? 11.597 -25.509 -16.474 1.00 97.69 449 ILE A O 1
ATOM 3604 N N . ALA A 1 450 ? 11.348 -25.814 -18.696 1.00 96.81 450 ALA A N 1
ATOM 3605 C CA . ALA A 1 450 ? 12.016 -27.116 -18.749 1.00 96.81 450 ALA A CA 1
ATOM 3606 C C . ALA A 1 450 ? 13.503 -27.046 -18.359 1.00 96.81 450 ALA A C 1
ATOM 3608 O O . ALA A 1 450 ? 14.032 -27.987 -17.774 1.00 96.81 450 ALA A O 1
ATOM 3609 N N . LEU A 1 451 ? 14.172 -25.927 -18.654 1.00 97.12 451 LEU A N 1
ATOM 3610 C CA . LEU A 1 451 ? 15.566 -25.708 -18.272 1.00 97.12 451 LEU A CA 1
ATOM 3611 C C . LEU A 1 451 ? 15.725 -25.468 -16.763 1.00 97.12 451 LEU A C 1
ATOM 3613 O O . LEU A 1 451 ? 16.700 -25.908 -16.158 1.00 97.12 451 LEU A O 1
ATOM 3617 N N . TRP A 1 452 ? 14.791 -24.736 -16.150 1.00 97.88 452 TRP A N 1
ATOM 3618 C CA . TRP A 1 452 ? 14.915 -24.323 -14.752 1.00 97.88 452 TRP A CA 1
ATOM 3619 C C . TRP A 1 452 ? 14.254 -25.269 -13.761 1.00 97.88 452 TRP A C 1
ATOM 3621 O O . TRP A 1 452 ? 14.663 -25.262 -12.601 1.00 97.88 452 TRP A O 1
ATOM 3631 N N . PHE A 1 453 ? 13.245 -26.040 -14.163 1.00 97.19 453 PHE A N 1
ATOM 3632 C CA . PHE A 1 453 ? 12.450 -26.874 -13.267 1.00 97.19 453 PHE A CA 1
ATOM 3633 C C . PHE A 1 453 ? 12.325 -28.307 -13.773 1.00 97.19 453 PHE A C 1
ATOM 3635 O O . PHE A 1 453 ? 12.048 -28.545 -14.946 1.00 97.19 453 PHE A O 1
ATOM 3642 N N . HIS A 1 454 ? 12.445 -29.261 -12.853 1.00 95.81 454 HIS A N 1
ATOM 3643 C CA . HIS A 1 454 ? 11.998 -30.628 -13.092 1.00 95.81 454 HIS A CA 1
ATOM 3644 C C . HIS A 1 454 ? 10.466 -30.683 -13.067 1.00 95.81 454 HIS A C 1
ATOM 3646 O O . HIS A 1 454 ? 9.819 -29.910 -12.360 1.00 95.81 454 HIS A O 1
ATOM 3652 N N . GLU A 1 455 ? 9.864 -31.620 -13.802 1.00 92.00 455 GLU A N 1
ATOM 3653 C CA . GLU A 1 455 ? 8.398 -31.741 -13.882 1.00 92.00 455 GLU A CA 1
ATOM 3654 C C . GLU A 1 455 ? 7.739 -31.933 -12.507 1.00 92.00 455 GLU A C 1
ATOM 3656 O O . GLU A 1 455 ? 6.652 -31.422 -12.256 1.00 92.00 455 GLU A O 1
ATOM 3661 N N . GLU A 1 456 ? 8.424 -32.618 -11.593 1.00 94.38 456 GLU A N 1
ATOM 3662 C CA . GLU A 1 456 ? 7.982 -32.858 -10.217 1.00 94.38 456 GLU A CA 1
ATOM 3663 C C . GLU A 1 456 ? 8.008 -31.611 -9.318 1.00 94.38 456 GLU A C 1
ATOM 3665 O O . GLU A 1 456 ? 7.320 -31.576 -8.298 1.00 94.38 456 GLU A O 1
ATOM 3670 N N . GLU A 1 457 ? 8.733 -30.558 -9.710 1.00 95.25 457 GLU A N 1
ATOM 3671 C CA . GLU A 1 457 ? 8.700 -29.259 -9.029 1.00 95.25 457 GLU A CA 1
ATOM 3672 C C . GLU A 1 457 ? 7.475 -28.415 -9.440 1.00 95.25 457 GLU A C 1
ATOM 3674 O O . GLU A 1 457 ? 7.186 -27.398 -8.804 1.00 95.25 457 GLU A O 1
ATOM 3679 N N . LEU A 1 458 ? 6.744 -28.816 -10.491 1.00 96.44 458 LEU A N 1
ATOM 3680 C CA . LEU A 1 458 ? 5.564 -28.113 -10.998 1.00 96.44 458 LEU A CA 1
ATOM 3681 C C . LEU A 1 458 ? 4.287 -28.649 -10.336 1.00 96.44 458 LEU A C 1
ATOM 3683 O O . LEU A 1 458 ? 3.746 -29.696 -10.695 1.00 96.44 458 LEU A O 1
ATOM 3687 N N . LEU A 1 459 ? 3.758 -27.896 -9.375 1.00 95.38 459 LEU A N 1
ATOM 3688 C CA . LEU A 1 459 ? 2.620 -28.321 -8.563 1.00 95.38 459 LEU A CA 1
ATOM 3689 C C . LEU A 1 459 ? 1.280 -28.077 -9.265 1.00 95.38 459 LEU A C 1
ATOM 3691 O O . LEU A 1 459 ? 0.985 -26.986 -9.759 1.00 95.38 459 LEU A O 1
ATOM 3695 N N . CYS A 1 460 ? 0.411 -29.087 -9.207 1.00 92.75 460 CYS A N 1
ATOM 3696 C CA . CYS A 1 460 ? -0.985 -28.990 -9.620 1.00 92.75 460 CYS A CA 1
ATOM 3697 C C . CYS A 1 460 ? -1.890 -28.949 -8.383 1.00 92.75 460 CYS A C 1
ATOM 3699 O O . CYS A 1 460 ? -1.970 -29.917 -7.632 1.00 92.75 460 CYS A O 1
ATOM 3701 N N . TRP A 1 461 ? -2.578 -27.827 -8.175 1.00 94.50 461 TRP A N 1
ATOM 3702 C CA . TRP A 1 461 ? -3.499 -27.618 -7.051 1.00 94.50 461 TRP A CA 1
ATOM 3703 C C . TRP A 1 461 ? -4.790 -26.927 -7.511 1.00 94.50 461 TRP A C 1
ATOM 3705 O O . TRP A 1 461 ? -4.797 -26.289 -8.560 1.00 94.50 461 TRP A O 1
ATOM 3715 N N . GLU A 1 462 ? -5.896 -27.073 -6.786 1.00 92.88 462 GLU A N 1
ATOM 3716 C CA . GLU A 1 462 ? -7.176 -26.447 -7.154 1.00 92.88 462 GLU A CA 1
ATOM 3717 C C . GLU A 1 462 ? -7.198 -24.978 -6.712 1.00 92.88 462 GLU A C 1
ATOM 3719 O O . GLU A 1 462 ? -7.058 -24.685 -5.525 1.00 92.88 462 GLU A O 1
ATOM 3724 N N . ASP A 1 463 ? -7.356 -24.054 -7.664 1.00 92.75 463 ASP A N 1
ATOM 3725 C CA . ASP A 1 463 ? -7.428 -22.623 -7.365 1.00 92.75 463 ASP A CA 1
ATOM 3726 C C . ASP A 1 463 ? -8.872 -22.232 -7.040 1.00 92.75 463 ASP A C 1
ATOM 3728 O O . ASP A 1 463 ? -9.714 -22.088 -7.929 1.00 92.75 463 ASP A O 1
ATOM 3732 N N . SER A 1 464 ? -9.154 -22.058 -5.748 1.00 92.31 464 SER A N 1
ATOM 3733 C CA . SER A 1 464 ? -10.490 -21.719 -5.260 1.00 92.31 464 SER A CA 1
ATOM 3734 C C . SER A 1 464 ? -10.995 -20.373 -5.772 1.00 92.31 464 SER A C 1
ATOM 3736 O O . SER A 1 464 ? -12.203 -20.165 -5.787 1.00 92.31 464 SER A O 1
ATOM 3738 N N . VAL A 1 465 ? -10.120 -19.466 -6.215 1.00 91.62 465 VAL A N 1
ATOM 3739 C CA . VAL A 1 465 ? -10.509 -18.147 -6.739 1.00 91.62 465 VAL A CA 1
ATOM 3740 C C . VAL A 1 465 ? -10.732 -18.191 -8.254 1.00 91.62 465 VAL A C 1
ATOM 3742 O O . VAL A 1 465 ? -11.353 -17.284 -8.805 1.00 91.62 465 VAL A O 1
ATOM 3745 N N . GLY A 1 466 ? -10.305 -19.265 -8.930 1.00 88.44 466 GLY A N 1
ATOM 3746 C CA . GLY A 1 466 ? -10.352 -19.393 -10.390 1.00 88.44 466 GLY A CA 1
ATOM 3747 C C . GLY A 1 466 ? -11.734 -19.137 -11.002 1.00 88.44 466 GLY A C 1
ATOM 3748 O O . GLY A 1 466 ? -11.821 -18.456 -12.019 1.00 88.44 466 GLY A O 1
ATOM 3749 N N . HIS A 1 467 ? -12.810 -19.580 -10.344 1.00 91.69 467 HIS A N 1
ATOM 3750 C CA . HIS A 1 467 ? -14.195 -19.389 -10.807 1.00 91.69 467 HIS A CA 1
ATOM 3751 C C . HIS A 1 467 ? -14.699 -17.934 -10.764 1.00 91.69 467 HIS A C 1
ATOM 3753 O O . HIS A 1 467 ? -15.742 -17.635 -11.331 1.00 91.69 467 HIS A O 1
ATOM 3759 N N . TRP A 1 468 ? -13.985 -17.029 -10.087 1.00 93.69 468 TRP A N 1
ATOM 3760 C CA . TRP A 1 468 ? -14.258 -15.587 -10.126 1.00 93.69 468 TRP A CA 1
ATOM 3761 C C . TRP A 1 468 ? -13.388 -14.844 -11.146 1.00 93.69 468 TRP A C 1
ATOM 3763 O O . TRP A 1 468 ? -13.632 -13.667 -11.410 1.00 93.69 468 TRP A O 1
ATOM 3773 N N . LEU A 1 469 ? -12.329 -15.487 -11.651 1.00 91.81 469 LEU A N 1
ATOM 3774 C CA . LEU A 1 469 ? -11.324 -14.876 -12.526 1.00 91.81 469 LEU A CA 1
ATOM 3775 C C . LEU A 1 469 ? -11.533 -15.219 -14.004 1.00 91.81 469 LEU A C 1
ATOM 3777 O O . LEU A 1 469 ? -11.161 -14.417 -14.860 1.00 91.81 469 LEU A O 1
ATOM 3781 N N . TYR A 1 470 ? -12.101 -16.388 -14.291 1.00 89.06 470 TYR A N 1
ATOM 3782 C CA . TYR A 1 470 ? -12.329 -16.901 -15.639 1.00 89.06 470 TYR A CA 1
ATOM 3783 C C . TYR A 1 470 ? -13.806 -17.283 -15.811 1.00 89.06 470 TYR A C 1
ATOM 3785 O O . TYR A 1 470 ? -14.421 -17.755 -14.853 1.00 89.06 470 TYR A O 1
ATOM 3793 N N . GLU A 1 471 ? -14.350 -17.046 -17.009 1.00 78.56 471 GLU A N 1
ATOM 3794 C CA . GLU A 1 471 ? -15.725 -17.411 -17.403 1.00 78.56 471 GLU A CA 1
ATOM 3795 C C . GLU A 1 471 ? -15.852 -18.874 -17.837 1.00 78.56 471 GLU A C 1
ATOM 3797 O O . GLU A 1 471 ? -14.889 -19.401 -18.449 1.00 78.56 471 GLU A O 1
#

Foldseek 3Di:
DDDDDPPPPPDPPPPPPDDDDPVVVVVVVVVVVVCQVVLPDFQCQQLDADLVQCARQQARDHDDPVQNVLVVPFAFQQLVQLPDVVSQQQFWKDWQVCVVPAPAFWTWGWHDWDFDPVDPSSRDGWTKTWTQDSLRTDPDIATFPPSSGRTMDTDDPVCPVVRNDDDDDPDDQDDWAADDPVVQVVVVVVCVVVVHPDPDGDTHRCNPPDDDDPPPDDHCVPDDDDGNDGPVVPPPDPPPPPDDDDDDDDDDDDDDDDDDDDDDDDDDDDDDDDDDDDDDDDDDDDDDDDDDDDDDDDDDDDDDDPDDDDDDPPPQPDLDFFFPKKKKKFAFLLVVVVVVVVLVVVCVVVVWDWFFKDKDQDDLVLLCQLCVVCVPPPCSVVLSCRRNVGIMIITMIGGGVCQVVLDLQQADLACVRGDPNHQQVPPHHGSSNSRMDMANDSVSRVVNCVSPDDPVRGDDDDDPCVVVVDD

Organism: Myodes glareolus (NCBI:txid447135)

InterPro domains:
  IPR001564 Nucleoside diphosphate kinase [MF_00451] (323-458)
  IPR001564 Nucleoside diphosphate kinase [PR01243] (326-348)
  IPR001564 Nucleoside diphosphate kinase [PR01243] (370-389)
  IPR001564 Nucleoside diphosphate kinase [PR01243] (390-407)
  IPR001564 Nucleoside diphosphate kinase [PR01243] (411-427)
  IPR001564 Nucleoside diphosphate kinase [PR01243] (434-453)
  IPR023005 Nucleoside diphosphate kinase, active site [PS00469] (434-442)
  IPR032053 Small ribosomal subunit protein mS34 [PF16053] (74-197)
  IPR032053 Small ribosomal subunit protein mS34 [PTHR28589] (14-230)
  IPR034907 Nucleoside diphosphate kinase-like domain [PF00334] (324-457)
  IPR034907 Nucleoside diphosphate kinase-like domain [SM00562] (323-460)
  IPR036850 Nucleoside diphosphate kinase-like domain superfamily [G3DSA:3.30.70.141] (322-471)
  IPR036850 Nucleoside diphosphate kinase-like domain superfamily [SSF54919] (324-471)

Solvent-accessible surface area (backbone atoms only — not comparable to full-atom values): 29599 Å² total; per-residue (Å²): 140,81,90,76,82,80,75,78,78,79,75,81,75,78,75,76,81,79,75,79,83,59,62,67,60,54,51,51,50,53,52,47,54,52,48,51,66,75,60,48,69,49,60,49,52,69,66,36,68,42,84,87,81,42,26,22,72,38,66,69,46,66,62,64,76,87,50,53,64,38,56,76,72,39,39,30,41,34,53,61,23,59,79,35,76,83,54,36,61,71,39,48,36,33,38,57,70,49,69,77,72,41,93,50,46,51,37,32,37,29,72,47,75,50,68,32,86,86,29,96,75,34,46,27,56,49,42,26,21,30,46,27,53,66,66,46,68,55,95,61,69,43,56,52,58,70,42,83,39,36,38,40,43,74,56,54,80,90,45,44,66,69,54,65,62,71,79,84,72,84,79,79,77,65,70,64,40,74,52,59,73,68,62,42,51,52,54,53,52,52,36,51,73,72,71,49,84,74,85,71,79,70,59,44,76,45,76,82,61,82,80,73,63,93,85,56,84,63,73,40,88,80,56,84,76,86,76,73,67,55,50,78,77,73,77,81,74,84,77,80,82,75,88,72,92,79,86,83,85,82,85,89,81,89,80,91,83,83,88,82,89,83,88,85,88,82,90,82,86,87,88,82,89,86,85,88,85,87,83,85,85,86,86,83,81,91,82,78,93,77,87,90,82,84,90,78,85,88,73,89,77,80,80,79,84,78,79,81,72,82,84,62,94,86,70,75,72,70,71,46,61,64,52,15,48,22,27,36,31,36,32,30,66,19,50,76,68,66,39,55,66,62,53,52,50,52,45,51,76,70,69,41,43,80,32,33,78,49,81,43,73,51,52,59,68,62,43,48,63,74,44,47,93,41,65,88,43,94,57,34,69,60,49,41,55,51,52,46,67,34,48,26,41,43,35,32,38,30,19,61,60,30,34,66,51,47,42,61,47,37,30,44,74,43,19,83,72,14,53,80,85,13,55,15,27,68,73,28,70,45,57,94,57,40,40,61,50,64,34,89,42,67,70,50,8,55,54,48,38,62,73,76,43,60,76,87,58,54,57,88,75,87,64,86,61,47,77,81,76,52,135